Protein 3FHK (pdb70)

Nearest PDB structures (foldseek):
  3fhk-assembly1_A  TM=1.007E+00  e=3.132E-30  Bacillus subtilis
  7rzb-assembly1_A-2  TM=9.615E-01  e=7.978E-16  Staphylococcus aureus
  2yoi-assembly2_B  TM=7.570E-01  e=8.327E-04  synthetic construct
  3iv4-assembly1_A  TM=7.530E-01  e=2.263E-03  Staphylococcus aureus subsp. aureus N315
  2dj0-assembly1_A  TM=6.792E-01  e=7.892E-03  Homo sapiens

GO terms:
  GO:0033194 response to hydroperoxide (P, IEP)
  GO:0003756 protein disulfide isomerase activity (F, IMP)
  GO:0045454 cell redox homeostasis (P, IMP)
  GO:0006979 response to oxidative stress (P, IMP)

Structure (mmCIF, N/CA/C/O backbone):
data_3FHK
#
_entry.id   3FHK
#
_cell.length_a   68.161
_cell.length_b   68.161
_cell.length_c   302.024
_cell.angle_alpha   90.00
_cell.angle_beta   90.00
_cell.angle_gamma   90.00
#
_symmetry.space_group_name_H-M   'P 41 21 2'
#
loop_
_entity.id
_entity.type
_entity.pdbx_description
1 polymer 'UPF0403 protein yphP'
2 non-polymer 'SULFATE ION'
3 water water
#
loop_
_atom_site.group_PDB
_atom_site.id
_atom_site.type_symbol
_atom_site.label_atom_id
_atom_site.label_alt_id
_atom_site.label_comp_id
_atom_site.label_asym_id
_atom_site.label_entity_id
_atom_site.label_seq_id
_atom_site.pdbx_PDB_ins_code
_atom_site.Cartn_x
_atom_site.Cartn_y
_atom_site.Cartn_z
_atom_site.occupancy
_atom_site.B_iso_or_equiv
_atom_site.auth_seq_id
_atom_site.auth_comp_id
_atom_site.auth_asym_id
_atom_site.auth_atom_id
_atom_site.pdbx_PDB_model_num
ATOM 1 N N . SER A 1 1 ? 64.238 20.982 -11.445 1.00 103.63 -2 SER A N 1
ATOM 2 C CA . SER A 1 1 ? 64.433 22.189 -10.655 1.00 98.49 -2 SER A CA 1
ATOM 3 C C . SER A 1 1 ? 63.779 22.058 -9.283 1.00 81.28 -2 SER A C 1
ATOM 4 O O . SER A 1 1 ? 63.138 21.050 -8.975 1.00 60.96 -2 SER A O 1
ATOM 7 N N . ASN A 1 2 ? 63.950 23.085 -8.460 1.00 81.86 -1 ASN A N 1
ATOM 8 C CA . ASN A 1 2 ? 63.489 23.022 -7.083 1.00 75.64 -1 ASN A CA 1
ATOM 9 C C . ASN A 1 2 ? 61.977 23.142 -6.934 1.00 61.01 -1 ASN A C 1
ATOM 10 O O . ASN A 1 2 ? 61.398 22.568 -6.014 1.00 59.35 -1 ASN A O 1
ATOM 15 N N . ALA A 1 3 ? 61.339 23.867 -7.845 1.00 46.99 0 ALA A N 1
ATOM 16 C CA . ALA A 1 3 ? 59.879 23.982 -7.842 1.00 46.61 0 ALA A CA 1
ATOM 17 C C . ALA A 1 3 ? 59.205 22.610 -7.717 1.00 53.02 0 ALA A C 1
ATOM 18 O O . ALA A 1 3 ? 58.423 22.374 -6.789 1.00 56.20 0 ALA A O 1
ATOM 20 N N A MET A 1 4 ? 59.502 21.711 -8.650 0.50 50.57 1 MET A N 1
ATOM 21 N N B MET A 1 4 ? 59.519 21.704 -8.632 0.50 50.49 1 MET A N 1
ATOM 22 C CA A MET A 1 4 ? 58.951 20.361 -8.596 0.50 49.44 1 MET A CA 1
ATOM 23 C CA B MET A 1 4 ? 58.916 20.382 -8.587 0.50 49.43 1 MET A CA 1
ATOM 24 C C A MET A 1 4 ? 59.352 19.699 -7.289 0.50 49.32 1 MET A C 1
ATOM 25 C C B MET A 1 4 ? 59.374 19.634 -7.333 0.50 49.23 1 MET A C 1
ATOM 26 O O A MET A 1 4 ? 58.536 19.061 -6.628 0.50 51.76 1 MET A O 1
ATOM 27 O O B MET A 1 4 ? 58.608 18.870 -6.749 0.50 52.02 1 MET A O 1
ATOM 36 N N . SER A 1 5 ? 60.615 19.872 -6.912 1.00 53.64 2 SER A N 1
ATOM 37 C CA . SER A 1 5 ? 61.141 19.274 -5.678 1.00 57.44 2 SER A CA 1
ATOM 38 C C . SER A 1 5 ? 60.502 19.822 -4.407 1.00 51.25 2 SER A C 1
ATOM 39 O O . SER A 1 5 ? 60.254 19.072 -3.466 1.00 47.47 2 SER A O 1
ATOM 42 N N . MET A 1 6 ? 60.269 21.131 -4.367 1.00 54.69 3 MET A N 1
ATOM 43 C CA . MET A 1 6 ? 59.555 21.736 -3.250 1.00 56.56 3 MET A CA 1
ATOM 44 C C . MET A 1 6 ? 58.189 21.065 -3.126 1.00 49.96 3 MET A C 1
ATOM 45 O O . MET A 1 6 ? 57.812 20.603 -2.051 1.00 46.03 3 MET A O 1
ATOM 50 N N . ALA A 1 7 ? 57.458 21.014 -4.240 1.00 46.95 4 ALA A N 1
ATOM 51 C CA . ALA A 1 7 ? 56.120 20.421 -4.278 1.00 43.59 4 ALA A CA 1
ATOM 52 C C . ALA A 1 7 ? 56.116 18.966 -3.813 1.00 43.78 4 ALA A C 1
ATOM 53 O O . ALA A 1 7 ? 55.231 18.539 -3.067 1.00 37.67 4 ALA A O 1
ATOM 55 N N . TYR A 1 8 ? 57.109 18.205 -4.258 1.00 46.57 5 TYR A N 1
ATOM 56 C CA . TYR A 1 8 ? 57.197 16.807 -3.884 1.00 41.36 5 TYR A CA 1
ATOM 57 C C . TYR A 1 8 ? 57.352 16.665 -2.376 1.00 42.97 5 TYR A C 1
ATOM 58 O O . TYR A 1 8 ? 56.661 15.856 -1.743 1.00 43.12 5 TYR A O 1
ATOM 67 N N . GLU A 1 9 ? 58.239 17.463 -1.794 1.00 42.52 6 GLU A N 1
ATOM 68 C CA . GLU A 1 9 ? 58.484 17.384 -0.353 1.00 43.39 6 GLU A CA 1
ATOM 69 C C . GLU A 1 9 ? 57.264 17.820 0.449 1.00 40.70 6 GLU A C 1
ATOM 70 O O . GLU A 1 9 ? 56.916 17.211 1.460 1.00 41.56 6 GLU A O 1
ATOM 76 N N . GLU A 1 10 ? 56.600 18.868 -0.013 1.00 37.91 7 GLU A N 1
ATOM 77 C CA . GLU A 1 10 ? 55.401 19.343 0.660 1.00 40.05 7 GLU A CA 1
ATOM 78 C C . GLU A 1 10 ? 54.333 18.254 0.647 1.00 43.42 7 GLU A C 1
ATOM 79 O O . GLU A 1 10 ? 53.646 18.004 1.640 1.00 42.68 7 GLU A O 1
ATOM 85 N N . TYR A 1 11 ? 54.199 17.595 -0.491 1.00 40.80 8 TYR A N 1
ATOM 86 C CA . TYR A 1 11 ? 53.212 16.551 -0.613 1.00 35.49 8 TYR A CA 1
ATOM 87 C C . TYR A 1 11 ? 53.543 15.379 0.319 1.00 41.74 8 TYR A C 1
ATOM 88 O O . TYR A 1 11 ? 52.670 14.890 1.031 1.00 42.87 8 TYR A O 1
ATOM 97 N N . MET A 1 12 ? 54.800 14.940 0.321 1.00 45.03 9 MET A N 1
ATOM 98 C CA . MET A 1 12 ? 55.228 13.875 1.227 1.00 45.26 9 MET A CA 1
ATOM 99 C C . MET A 1 12 ? 55.113 14.310 2.691 1.00 40.62 9 MET A C 1
ATOM 100 O O . MET A 1 12 ? 54.757 13.523 3.567 1.00 47.66 9 MET A O 1
ATOM 105 N N . ARG A 1 13 ? 55.397 15.575 2.947 1.00 33.80 10 ARG A N 1
ATOM 106 C CA . ARG A 1 13 ? 55.185 16.138 4.274 1.00 42.29 10 ARG A CA 1
ATOM 107 C C . ARG A 1 13 ? 53.733 15.974 4.731 1.00 51.37 10 ARG A C 1
ATOM 108 O O . ARG A 1 13 ? 53.465 15.595 5.877 1.00 50.34 10 ARG A O 1
ATOM 116 N N . GLN A 1 14 ? 52.794 16.272 3.841 1.00 49.83 11 GLN A N 1
ATOM 117 C CA . GLN A 1 14 ? 51.387 16.208 4.208 1.00 45.06 11 GLN A CA 1
ATOM 118 C C . GLN A 1 14 ? 50.929 14.777 4.444 1.00 41.73 11 GLN A C 1
ATOM 119 O O . GLN A 1 14 ? 50.152 14.516 5.353 1.00 49.25 11 GLN A O 1
ATOM 125 N N . LEU A 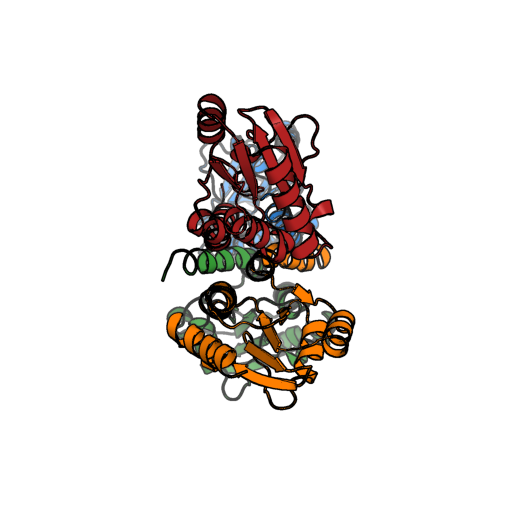1 15 ? 51.424 13.854 3.627 1.00 44.48 12 LEU A N 1
ATOM 126 C CA . LEU A 1 15 ? 51.029 12.454 3.721 1.00 40.97 12 LEU A CA 1
ATOM 127 C C . LEU A 1 15 ? 51.627 11.801 4.952 1.00 45.53 12 LEU A C 1
ATOM 128 O O . LEU A 1 15 ? 51.136 10.777 5.437 1.00 41.75 12 LEU A O 1
ATOM 133 N N . VAL A 1 16 ? 52.707 12.390 5.445 1.00 42.21 13 VAL A N 1
ATOM 134 C CA . VAL A 1 16 ? 53.411 11.828 6.580 1.00 39.74 13 VAL A CA 1
ATOM 135 C C . VAL A 1 16 ? 52.778 12.249 7.915 1.00 42.01 13 VAL A C 1
ATOM 136 O O . VAL A 1 16 ? 52.983 11.600 8.939 1.00 38.68 13 VAL A O 1
ATOM 140 N N . VAL A 1 17 ? 51.971 13.307 7.882 1.00 42.92 14 VAL A N 1
ATOM 141 C CA . VAL A 1 17 ? 51.339 13.848 9.087 1.00 37.82 14 VAL A CA 1
ATOM 142 C C . VAL A 1 17 ? 50.579 12.804 9.906 1.00 40.85 14 VAL A C 1
ATOM 143 O O . VAL A 1 17 ? 50.855 12.635 11.086 1.00 45.28 14 VAL A O 1
ATOM 147 N N . PRO A 1 18 ? 49.621 12.095 9.286 1.00 47.75 15 PRO A N 1
ATOM 148 C CA . PRO A 1 18 ? 48.920 11.076 10.073 1.00 48.29 15 PRO A CA 1
ATOM 149 C C . PRO A 1 18 ? 49.878 10.007 10.591 1.00 46.42 15 PRO A C 1
ATOM 150 O O . PRO A 1 18 ? 49.574 9.360 11.592 1.00 38.89 15 PRO A O 1
ATOM 154 N N . MET A 1 19 ? 51.015 9.824 9.921 1.00 44.67 16 MET A N 1
ATOM 155 C CA . MET A 1 19 ? 52.010 8.862 10.387 1.00 42.65 16 MET A CA 1
ATOM 156 C C . MET A 1 19 ? 52.692 9.367 11.655 1.00 43.78 16 MET A C 1
ATOM 157 O O . MET A 1 19 ? 53.148 8.570 12.474 1.00 42.86 16 MET A O 1
ATOM 162 N N . ARG A 1 20 ? 52.749 10.688 11.820 1.00 43.45 17 ARG A N 1
ATOM 163 C CA . ARG A 1 20 ? 53.251 11.288 13.059 1.00 44.51 17 ARG A CA 1
ATOM 164 C C . ARG A 1 20 ? 52.182 11.287 14.142 1.00 52.13 17 ARG A C 1
ATOM 165 O O . ARG A 1 20 ? 52.401 10.794 15.249 1.00 55.20 17 ARG A O 1
ATOM 173 N N . ARG A 1 21 ? 51.027 11.853 13.818 1.00 49.92 18 ARG A N 1
ATOM 174 C CA . ARG A 1 21 ? 49.943 11.969 14.782 1.00 48.15 18 ARG A CA 1
ATOM 175 C C . ARG A 1 21 ? 49.583 10.624 15.406 1.00 39.53 18 ARG A C 1
ATOM 176 O O . ARG A 1 21 ? 49.189 10.561 16.571 1.00 34.52 18 ARG A O 1
ATOM 184 N N . GLU A 1 22 ? 49.735 9.550 14.640 1.00 31.13 19 GLU A N 1
ATOM 185 C CA . GLU A 1 22 ? 49.494 8.222 15.186 1.00 31.03 19 GLU A CA 1
ATOM 186 C C . GLU A 1 22 ? 50.250 8.015 16.505 1.00 39.70 19 GLU A C 1
ATOM 187 O O . GLU A 1 22 ? 49.692 7.470 17.456 1.00 42.01 19 GLU A O 1
ATOM 193 N N . LEU A 1 23 ? 51.507 8.466 16.563 1.00 34.27 20 LEU A N 1
ATOM 194 C CA . LEU A 1 23 ? 52.293 8.401 17.795 1.00 30.56 20 LEU A CA 1
ATOM 195 C C . LEU A 1 23 ? 52.062 9.593 18.721 1.00 31.59 20 LEU A C 1
ATOM 196 O O . LEU A 1 23 ? 51.904 9.418 19.933 1.00 38.94 20 LEU A O 1
ATOM 201 N N . THR A 1 24 ? 52.046 10.801 18.156 1.00 32.30 21 THR A N 1
ATOM 202 C CA . THR A 1 24 ? 52.035 12.011 18.979 1.00 38.66 21 THR A CA 1
ATOM 203 C C . THR A 1 24 ? 50.693 12.192 19.663 1.00 52.02 21 THR A C 1
ATOM 204 O O . THR A 1 24 ? 50.625 12.666 20.800 1.00 55.07 21 THR A O 1
ATOM 208 N N . GLY A 1 25 ? 49.630 11.790 18.974 1.00 49.78 22 GLY A N 1
ATOM 209 C CA . GLY A 1 25 ? 48.308 11.810 19.560 1.00 50.86 22 GLY A CA 1
ATOM 210 C C . GLY A 1 25 ? 48.184 10.780 20.661 1.00 46.04 22 GLY A C 1
ATOM 211 O O . GLY A 1 25 ? 47.191 10.741 21.370 1.00 50.72 22 GLY A O 1
ATOM 212 N N . ALA A 1 26 ? 49.193 9.928 20.791 1.00 46.46 23 ALA A N 1
ATOM 213 C CA . ALA A 1 26 ? 49.205 8.938 21.858 1.00 45.03 23 ALA A CA 1
ATOM 214 C C . ALA A 1 26 ? 50.201 9.323 22.961 1.00 46.26 23 ALA A C 1
ATOM 215 O O . ALA A 1 26 ? 50.594 8.492 23.777 1.00 48.18 23 ALA A O 1
ATOM 217 N N . GLY A 1 27 ? 50.602 10.587 22.990 1.00 36.60 24 GLY A N 1
ATOM 218 C CA . GLY A 1 27 ? 51.484 11.057 24.038 1.00 36.97 24 GLY A CA 1
ATOM 219 C C . GLY A 1 27 ? 52.976 10.894 23.755 1.00 38.29 24 GLY A C 1
ATOM 220 O O . GLY A 1 27 ? 53.783 11.280 24.583 1.00 42.62 24 GLY A O 1
ATOM 221 N N . PHE A 1 28 ? 53.352 10.327 22.604 1.00 40.50 25 PHE A N 1
ATOM 222 C CA . PHE A 1 28 ? 54.772 10.305 22.211 1.00 48.18 25 PHE A CA 1
ATOM 223 C C . PHE A 1 28 ? 55.202 11.679 21.722 1.00 52.66 25 PHE A C 1
ATOM 224 O O . PHE A 1 28 ? 54.631 12.225 20.771 1.00 54.39 25 PHE A O 1
ATOM 232 N N . GLU A 1 29 ? 56.200 12.238 22.396 1.00 46.20 26 GLU A N 1
ATOM 233 C CA . GLU A 1 29 ? 56.754 13.526 22.014 1.00 50.03 26 GLU A CA 1
ATOM 234 C C . GLU A 1 29 ? 57.673 13.415 20.806 1.00 42.85 26 GLU A C 1
ATOM 235 O O . GLU A 1 29 ? 58.599 12.596 20.774 1.00 44.50 26 GLU A O 1
ATOM 241 N N . GLU A 1 30 ? 57.405 14.257 19.818 1.00 38.23 27 GLU A N 1
ATOM 242 C CA . GLU A 1 30 ? 58.234 14.352 18.627 1.00 44.50 27 GLU A CA 1
ATOM 243 C C . GLU A 1 30 ? 59.537 15.081 18.922 1.00 35.46 27 GLU A C 1
ATOM 244 O O . GLU A 1 30 ? 59.529 16.161 19.500 1.00 37.83 27 GLU A O 1
ATOM 250 N N . LEU A 1 31 ? 60.656 14.484 18.531 1.00 32.04 28 LEU A N 1
ATOM 251 C CA . LEU A 1 31 ? 61.912 15.223 18.495 1.00 33.42 28 LEU A CA 1
ATOM 252 C C . LEU A 1 31 ? 62.311 15.327 17.039 1.00 34.16 28 LEU A C 1
ATOM 253 O O . LEU A 1 31 ? 62.706 14.348 16.427 1.00 39.97 28 LEU A O 1
ATOM 258 N N . THR A 1 32 ? 62.176 16.522 16.480 1.00 42.57 29 THR A N 1
ATOM 259 C CA . THR A 1 32 ? 62.256 16.713 15.038 1.00 45.01 29 THR A CA 1
ATOM 260 C C . THR A 1 32 ? 63.572 17.384 14.642 1.00 43.99 29 THR A C 1
ATOM 261 O O . THR A 1 32 ? 63.819 17.685 13.474 1.00 44.67 29 THR A O 1
ATOM 265 N N . THR A 1 33 ? 64.421 17.581 15.639 1.00 44.77 30 THR A N 1
ATOM 266 C CA . THR A 1 33 ? 65.620 18.386 15.503 1.00 48.70 30 THR A CA 1
ATOM 267 C C . THR A 1 33 ? 66.752 17.793 16.339 1.00 51.89 30 THR A C 1
ATOM 268 O O . THR A 1 33 ? 66.528 17.281 17.438 1.00 48.85 30 THR A O 1
ATOM 272 N N . ALA A 1 34 ? 67.968 17.847 15.808 1.00 47.20 31 ALA A N 1
ATOM 273 C CA . ALA A 1 34 ? 69.118 17.317 16.521 1.00 42.42 31 ALA A CA 1
ATOM 274 C C . ALA A 1 34 ? 69.251 17.978 17.891 1.00 43.60 31 ALA A C 1
ATOM 275 O O . ALA A 1 34 ? 69.629 17.332 18.869 1.00 40.62 31 ALA A O 1
ATOM 277 N N . GLU A 1 35 ? 68.912 19.261 17.957 1.00 45.42 32 GLU A N 1
ATOM 278 C CA . GLU A 1 35 ? 68.957 20.009 19.209 1.00 46.23 32 GLU A CA 1
ATOM 279 C C . GLU A 1 35 ? 67.903 19.512 20.196 1.00 46.42 32 GLU A C 1
ATOM 280 O O . GLU A 1 35 ? 68.178 19.347 21.385 1.00 45.71 32 GLU A O 1
ATOM 283 N N . GLU A 1 36 ? 66.695 19.276 19.695 1.00 51.02 33 GLU A N 1
ATOM 284 C CA . GLU A 1 36 ? 65.620 18.720 20.509 1.00 50.88 33 GLU A CA 1
ATOM 285 C C . GLU A 1 36 ? 65.974 17.342 21.066 1.00 47.35 33 GLU A C 1
ATOM 286 O O . GLU A 1 36 ? 65.618 17.008 22.197 1.00 50.24 33 GLU A O 1
ATOM 292 N N . VAL A 1 37 ? 66.665 16.539 20.265 1.00 42.85 34 VAL A N 1
ATOM 293 C CA . VAL A 1 37 ? 67.092 15.222 20.716 1.00 40.79 34 VAL A CA 1
ATOM 294 C C . VAL A 1 37 ? 68.110 15.348 21.847 1.00 42.30 34 VAL A C 1
ATOM 295 O O . VAL A 1 37 ? 67.997 14.681 22.872 1.00 40.37 34 VAL A O 1
ATOM 299 N N . GLU A 1 38 ? 69.100 16.214 21.662 1.00 51.69 35 GLU A N 1
ATOM 300 C CA . GLU A 1 38 ? 70.091 16.467 22.705 1.00 54.67 35 GLU A CA 1
ATOM 301 C C . GLU A 1 38 ? 69.416 16.954 23.973 1.00 49.42 35 GLU A C 1
ATOM 302 O O . GLU A 1 38 ? 69.668 16.436 25.062 1.00 49.09 35 GLU A O 1
ATOM 308 N N . ASN A 1 39 ? 68.555 17.954 23.818 1.00 50.30 36 ASN A N 1
ATOM 309 C CA . ASN A 1 39 ? 67.810 18.509 24.940 1.00 56.03 36 ASN A CA 1
ATOM 310 C C . ASN A 1 39 ? 67.122 17.440 25.762 1.00 53.48 36 ASN A C 1
ATOM 311 O O . ASN A 1 39 ? 67.319 17.353 26.969 1.00 53.30 36 ASN A O 1
ATOM 316 N N . PHE A 1 40 ? 66.307 16.624 25.105 1.00 49.97 37 PHE A N 1
ATOM 317 C CA . PHE A 1 40 ? 65.609 15.579 25.823 1.00 41.70 37 PHE A CA 1
ATOM 318 C C . PHE A 1 40 ? 66.588 14.593 26.458 1.00 43.94 37 PHE A C 1
ATOM 319 O O . PHE A 1 40 ? 66.549 14.369 27.660 1.00 51.83 37 PHE A O 1
ATOM 327 N N . MET A 1 41 ? 67.457 14.003 25.644 1.00 39.75 38 MET A N 1
ATOM 328 C CA . MET A 1 41 ? 68.349 12.947 26.114 1.00 45.97 38 MET A CA 1
ATOM 329 C C . MET A 1 41 ? 69.282 13.391 27.246 1.00 47.30 38 MET A C 1
ATOM 330 O O . MET A 1 41 ? 69.541 12.621 28.161 1.00 50.38 38 MET A O 1
ATOM 335 N N . GLU A 1 42 ? 69.765 14.629 27.208 1.00 49.91 39 GLU A N 1
ATOM 336 C CA . GLU A 1 42 ? 70.640 15.104 28.288 1.00 56.86 39 GLU A CA 1
ATOM 337 C C . GLU A 1 42 ? 69.902 15.421 29.597 1.00 57.71 39 GLU A C 1
ATOM 338 O O . GLU A 1 42 ? 70.532 15.673 30.616 1.00 62.99 39 GLU A O 1
ATOM 344 N N . LYS A 1 43 ? 68.575 15.404 29.5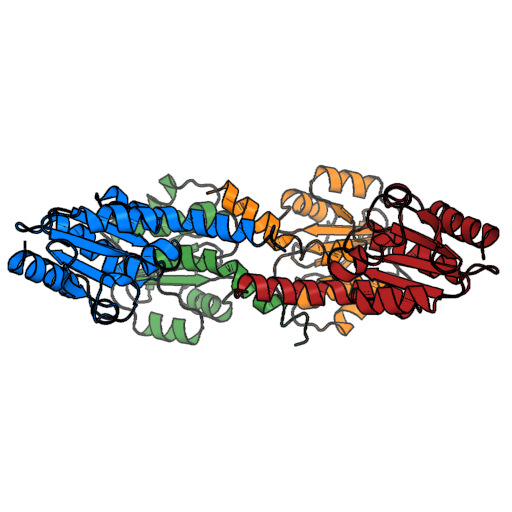71 1.00 60.20 40 LYS A N 1
ATOM 345 C CA . LYS A 1 43 ? 67.791 15.696 30.768 1.00 61.47 40 LYS A CA 1
ATOM 346 C C . LYS A 1 43 ? 66.929 14.510 31.194 1.00 60.12 40 LYS A C 1
ATOM 347 O O . LYS A 1 43 ? 66.422 14.468 32.315 1.00 60.25 40 LYS A O 1
ATOM 352 N N . ALA A 1 44 ? 66.751 13.554 30.290 1.00 59.47 41 ALA A N 1
ATOM 353 C CA . ALA A 1 44 ? 65.849 12.434 30.537 1.00 56.07 41 ALA A CA 1
ATOM 354 C C . ALA A 1 44 ? 66.138 11.729 31.861 1.00 51.70 41 ALA A C 1
ATOM 355 O O . ALA A 1 44 ? 67.288 11.447 32.197 1.00 49.17 41 ALA A O 1
ATOM 357 N N . GLU A 1 45 ? 65.075 11.452 32.604 1.00 51.26 42 GLU A N 1
ATOM 358 C CA . GLU A 1 45 ? 65.172 10.717 33.852 1.00 50.09 42 GLU A CA 1
ATOM 359 C C . GLU A 1 45 ? 64.186 9.560 33.862 1.00 46.24 42 GLU A C 1
ATOM 360 O O . GLU A 1 45 ? 63.095 9.649 33.283 1.00 42.94 42 GLU A O 1
ATOM 366 N N . GLY A 1 46 ? 64.579 8.477 34.525 1.00 34.91 43 GLY A N 1
ATOM 367 C CA . GLY A 1 46 ? 63.753 7.292 34.601 1.00 34.69 43 GLY A CA 1
ATOM 368 C C . GLY A 1 46 ? 63.747 6.571 33.270 1.00 43.88 43 GLY A C 1
ATOM 369 O O . GLY A 1 46 ? 64.722 6.640 32.519 1.00 42.09 43 GLY A O 1
ATOM 370 N N . THR A 1 47 ? 62.649 5.886 32.965 1.00 37.34 44 THR A N 1
ATOM 371 C CA . THR A 1 47 ? 62.603 5.093 31.745 1.00 36.62 44 THR A CA 1
ATOM 372 C C . THR A 1 47 ? 61.959 5.821 30.578 1.00 41.81 44 THR A C 1
ATOM 373 O O . THR A 1 47 ? 61.048 6.638 30.748 1.00 45.30 44 THR A O 1
ATOM 377 N N . THR A 1 48 ? 62.458 5.511 29.386 1.00 41.86 45 THR A N 1
ATOM 378 C CA . THR A 1 48 ? 61.948 6.089 28.163 1.00 33.25 45 THR A CA 1
ATOM 379 C C . THR A 1 48 ? 61.790 5.038 27.078 1.00 32.05 45 THR A C 1
ATOM 380 O O . THR A 1 48 ? 62.674 4.212 26.874 1.00 29.58 45 THR A O 1
ATOM 384 N N . LEU A 1 49 ? 60.641 5.065 26.408 1.00 29.13 46 LEU A N 1
ATOM 385 C CA . LEU A 1 49 ? 60.462 4.326 25.167 1.00 33.20 46 LEU A CA 1
ATOM 386 C C . LEU A 1 49 ? 60.688 5.278 24.007 1.00 31.27 46 LEU A C 1
ATOM 387 O O . LEU A 1 49 ? 59.990 6.279 23.862 1.00 32.96 46 LEU A O 1
ATOM 392 N N . VAL A 1 50 ? 61.690 4.969 23.203 1.00 32.71 47 VAL A N 1
ATOM 393 C CA . VAL A 1 50 ? 61.977 5.729 22.009 1.00 28.92 47 VAL A CA 1
ATOM 394 C C . VAL A 1 50 ? 61.482 4.891 20.846 1.00 32.52 47 VAL A C 1
ATOM 395 O O . VAL A 1 50 ? 61.779 3.691 20.745 1.00 31.01 47 VAL A O 1
ATOM 399 N N . VAL A 1 51 ? 60.699 5.508 19.977 1.00 31.92 48 VAL A N 1
ATOM 400 C CA . VAL A 1 51 ? 60.287 4.838 18.756 1.00 32.16 48 VAL A CA 1
ATOM 401 C C . VAL A 1 51 ? 60.929 5.533 17.574 1.00 32.04 48 VAL A C 1
ATOM 402 O O . VAL A 1 51 ? 60.772 6.740 17.377 1.00 30.74 48 VAL A O 1
ATOM 406 N N . VAL A 1 52 ? 61.690 4.770 16.810 1.00 28.28 49 VAL A N 1
ATOM 407 C CA . VAL A 1 52 ? 62.208 5.277 15.557 1.00 27.54 49 VAL A CA 1
ATOM 408 C C . VAL A 1 52 ? 61.198 4.970 14.472 1.00 30.94 49 VAL A C 1
ATOM 409 O O . VAL A 1 52 ? 61.067 3.824 14.020 1.00 33.67 49 VAL A O 1
ATOM 413 N N . ASN A 1 53 ? 60.475 6.011 14.079 1.00 30.93 50 ASN A N 1
ATOM 414 C CA . ASN A 1 53 ? 59.344 5.882 13.183 1.00 32.43 50 ASN A CA 1
ATOM 415 C C . ASN A 1 53 ? 59.821 5.780 11.738 1.00 33.49 50 ASN A C 1
ATOM 416 O O . ASN A 1 53 ? 61.000 6.001 11.459 1.00 31.28 50 ASN A O 1
ATOM 421 N N . SER A 1 54 ? 58.909 5.430 10.832 1.00 37.83 51 SER A N 1
ATOM 422 C CA . SER A 1 54 ? 59.249 5.195 9.429 1.00 37.96 51 SER A CA 1
ATOM 423 C C . SER A 1 54 ? 57.979 5.155 8.576 1.00 42.07 51 SER A C 1
ATOM 424 O O . SER A 1 54 ? 56.896 4.904 9.088 1.00 37.05 51 SER A O 1
ATOM 427 N N . VAL A 1 55 ? 58.120 5.385 7.273 1.00 39.95 52 VAL A N 1
ATOM 428 C CA . VAL A 1 55 ? 56.977 5.384 6.354 1.00 38.62 52 VAL A CA 1
ATOM 429 C C . VAL A 1 55 ? 56.535 3.981 5.910 1.00 36.48 52 VAL A C 1
ATOM 430 O O . VAL A 1 55 ? 55.421 3.786 5.422 1.00 43.34 52 VAL A O 1
ATOM 434 N N A CYS A 1 56 ? 57.416 3.000 6.061 0.50 35.79 53 CYS A N 1
ATOM 435 N N B CYS A 1 56 ? 57.415 3.000 6.133 0.50 35.58 53 CYS A N 1
ATOM 436 C CA A CYS A 1 56 ? 57.161 1.687 5.485 0.50 38.68 53 CYS A CA 1
ATOM 437 C CA B CYS A 1 56 ? 57.221 1.629 5.659 0.50 38.36 53 CYS A CA 1
ATOM 438 C C A CYS A 1 56 ? 55.979 0.968 6.142 0.50 37.12 53 CYS A C 1
ATOM 439 C C B CYS A 1 56 ? 55.941 0.968 6.174 0.50 36.71 53 CYS A C 1
ATOM 440 O O A CYS A 1 56 ? 55.552 1.303 7.242 0.50 36.51 53 CYS A O 1
ATOM 441 O O B CYS A 1 56 ? 55.397 1.351 7.206 0.50 35.95 53 CYS A O 1
ATOM 446 N N . GLY A 1 57 ? 55.463 -0.035 5.447 1.00 42.90 54 GLY A N 1
ATOM 447 C CA . GLY A 1 57 ? 54.295 -0.767 5.883 1.00 42.05 54 GLY A CA 1
ATOM 448 C C . GLY A 1 57 ? 54.421 -1.342 7.277 1.00 43.50 54 GLY A C 1
ATOM 449 O O . GLY A 1 57 ? 53.460 -1.350 8.038 1.00 51.81 54 GLY A O 1
ATOM 450 N N . CYS A 1 58 ? 55.599 -1.826 7.633 1.00 45.52 55 CYS A N 1
ATOM 451 C CA . CYS A 1 58 ? 55.706 -2.541 8.896 1.00 49.77 55 CYS A CA 1
ATOM 452 C C . CYS A 1 58 ? 55.817 -1.605 10.111 1.00 38.58 55 CYS A C 1
ATOM 453 O O . CYS A 1 58 ? 55.587 -2.026 11.244 1.00 39.40 55 CYS A O 1
ATOM 456 N N . ALA A 1 59 ? 56.148 -0.340 9.865 1.00 28.85 56 ALA A N 1
ATOM 457 C CA . ALA A 1 59 ? 55.982 0.703 10.872 1.00 32.14 56 ALA A CA 1
ATOM 458 C C . ALA A 1 59 ? 54.492 0.935 11.137 1.00 43.86 56 ALA A C 1
ATOM 459 O O . ALA A 1 59 ?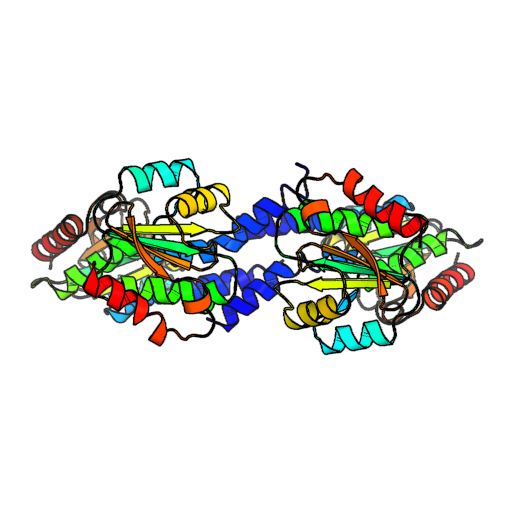 54.068 1.067 12.294 1.00 51.56 56 ALA A O 1
ATOM 461 N N . ALA A 1 60 ? 53.714 0.986 10.053 1.00 40.77 57 ALA A N 1
ATOM 462 C CA . ALA A 1 60 ? 52.258 1.188 10.104 1.00 39.62 57 ALA A CA 1
ATOM 463 C C . ALA A 1 60 ? 51.517 -0.005 10.688 1.00 37.53 57 ALA A C 1
ATOM 464 O O . ALA A 1 60 ? 50.617 0.153 11.511 1.00 42.41 57 ALA A O 1
ATOM 466 N N . GLY A 1 61 ? 51.891 -1.199 10.248 1.00 37.87 58 GLY A N 1
ATOM 467 C CA . GLY A 1 61 ? 51.175 -2.405 10.623 1.00 40.38 58 GLY A CA 1
ATOM 468 C C . GLY A 1 61 ? 51.622 -3.051 11.920 1.00 46.63 58 GLY A C 1
ATOM 469 O O . GLY A 1 61 ? 50.874 -3.823 12.527 1.00 47.70 58 GLY A O 1
ATOM 470 N N . LEU A 1 62 ? 52.834 -2.747 12.364 1.00 44.53 59 LEU A N 1
ATOM 471 C CA . LEU A 1 62 ? 53.361 -3.440 13.536 1.00 43.63 59 LEU A CA 1
ATOM 472 C C . LEU A 1 62 ? 53.932 -2.502 14.595 1.00 39.09 59 LEU A C 1
ATOM 473 O O . LEU A 1 62 ? 53.486 -2.511 15.744 1.00 40.04 59 LEU A O 1
ATOM 478 N N . ALA A 1 63 ? 54.909 -1.693 14.201 1.00 27.14 60 ALA A N 1
ATOM 479 C CA . ALA A 1 63 ? 55.676 -0.916 15.169 1.00 29.15 60 ALA A CA 1
ATOM 480 C C . ALA A 1 63 ? 54.840 0.125 15.907 1.00 29.93 60 ALA A C 1
ATOM 481 O O . ALA A 1 63 ? 54.789 0.112 17.136 1.00 36.43 60 ALA A O 1
ATOM 483 N N . ARG A 1 64 ? 54.205 1.036 15.167 1.00 28.18 61 ARG A N 1
ATOM 484 C CA . ARG A 1 64 ? 53.401 2.086 15.799 1.00 33.18 61 ARG A CA 1
ATOM 485 C C . ARG A 1 64 ? 52.265 1.513 16.658 1.00 31.19 61 ARG A C 1
ATOM 486 O O . ARG A 1 64 ? 52.113 1.887 17.821 1.00 36.00 61 ARG A O 1
ATOM 494 N N . PRO A 1 65 ? 51.483 0.580 16.094 1.00 27.27 62 PRO A N 1
ATOM 495 C CA . PRO A 1 65 ? 50.365 0.034 16.875 1.00 38.17 62 PRO A CA 1
ATOM 496 C C . PRO A 1 65 ? 50.867 -0.682 18.133 1.00 39.79 62 PRO A C 1
ATOM 497 O O . PRO A 1 65 ? 50.268 -0.546 19.206 1.00 36.32 62 PRO A O 1
ATOM 501 N N . ALA A 1 66 ? 51.959 -1.432 18.002 1.00 34.31 63 ALA A N 1
ATOM 502 C CA . ALA A 1 66 ? 52.493 -2.198 19.134 1.00 36.21 63 ALA A CA 1
ATOM 503 C C . ALA A 1 66 ? 52.992 -1.281 20.236 1.00 34.29 63 ALA A C 1
ATOM 504 O O . ALA A 1 66 ? 52.748 -1.525 21.412 1.00 41.03 63 ALA A O 1
ATOM 506 N N . ALA A 1 67 ? 53.683 -0.220 19.839 1.00 33.63 64 ALA A N 1
ATOM 507 C CA . ALA A 1 67 ? 54.269 0.718 20.782 1.00 32.83 64 ALA A CA 1
ATOM 508 C C . ALA A 1 67 ? 53.193 1.436 21.588 1.00 30.08 64 ALA A C 1
ATOM 509 O O . ALA A 1 67 ? 53.304 1.567 22.806 1.00 38.09 64 ALA A O 1
ATOM 511 N N . THR A 1 68 ? 52.165 1.924 20.905 1.00 32.15 65 THR A N 1
ATOM 512 C CA . THR A 1 68 ? 51.137 2.716 21.575 1.00 43.80 65 THR A CA 1
ATOM 513 C C . THR A 1 68 ? 50.231 1.849 22.452 1.00 43.27 65 THR A C 1
ATOM 514 O O . THR A 1 68 ? 49.776 2.288 23.506 1.00 42.52 65 THR A O 1
ATOM 518 N N . GLN A 1 69 ? 49.992 0.615 22.016 1.00 36.82 66 GLN A N 1
ATOM 519 C CA . GLN A 1 69 ? 49.155 -0.309 22.768 1.00 39.79 66 GLN A CA 1
ATOM 520 C C . GLN A 1 69 ? 49.881 -0.879 23.983 1.00 39.44 66 GLN A C 1
ATOM 521 O O . GLN A 1 69 ? 49.290 -1.005 25.059 1.00 39.35 66 GLN A O 1
ATOM 527 N N . ALA A 1 70 ? 51.158 -1.218 23.821 1.00 28.57 67 ALA A N 1
ATOM 528 C CA . ALA A 1 70 ? 51.928 -1.750 24.939 1.00 34.22 67 ALA A CA 1
ATOM 529 C C . ALA A 1 70 ? 51.958 -0.728 26.066 1.00 40.73 67 ALA A C 1
ATOM 530 O O . ALA A 1 70 ? 51.799 -1.062 27.244 1.00 38.59 67 ALA A O 1
ATOM 532 N N . VAL A 1 71 ? 52.126 0.532 25.684 1.00 38.62 68 VAL A N 1
ATOM 533 C CA . VAL A 1 71 ? 52.233 1.626 26.639 1.00 35.79 68 VAL A CA 1
ATOM 534 C C . VAL A 1 71 ? 50.929 1.940 27.370 1.00 44.03 68 VAL A C 1
ATOM 535 O O . VAL A 1 71 ? 50.938 2.388 28.526 1.00 45.25 68 VAL A O 1
ATOM 539 N N . LEU A 1 72 ? 49.807 1.706 26.698 1.00 45.77 69 LEU A N 1
ATOM 540 C CA . LEU A 1 72 ? 48.510 2.029 27.265 1.00 44.98 69 LEU A CA 1
ATOM 541 C C . LEU A 1 72 ? 47.933 0.862 28.056 1.00 43.10 69 LEU A C 1
ATOM 542 O O . LEU A 1 72 ? 47.126 1.057 28.975 1.00 39.42 69 LEU A O 1
ATOM 547 N N . GLN A 1 73 ? 48.366 -0.347 27.705 1.00 38.10 70 GLN A N 1
ATOM 548 C CA . GLN A 1 73 ? 47.766 -1.563 28.242 1.00 49.59 70 GLN A CA 1
ATOM 549 C C . GLN A 1 73 ? 48.519 -2.186 29.419 1.00 51.23 70 GLN A C 1
ATOM 550 O O . GLN A 1 73 ? 47.918 -2.853 30.260 1.00 49.68 70 GLN A O 1
ATOM 556 N N . ASN A 1 74 ? 49.829 -1.972 29.475 1.00 50.45 71 ASN A N 1
ATOM 557 C CA . ASN A 1 74 ? 50.654 -2.611 30.492 1.00 50.45 71 ASN A CA 1
ATOM 558 C C . ASN A 1 74 ? 50.578 -1.896 31.832 1.00 46.45 71 ASN A C 1
ATOM 559 O O . ASN A 1 74 ? 50.535 -0.670 31.889 1.00 51.42 71 ASN A O 1
ATOM 564 N N . ASP A 1 75 ? 50.559 -2.663 32.914 1.00 51.54 72 ASP A N 1
ATOM 565 C CA . ASP A 1 75 ? 50.615 -2.074 34.249 1.00 53.97 72 ASP A CA 1
ATOM 566 C C . ASP A 1 75 ? 51.912 -1.279 34.425 1.00 53.58 72 ASP A C 1
ATOM 567 O O . ASP A 1 75 ? 51.878 -0.078 34.715 1.00 53.16 72 ASP A O 1
ATOM 572 N N . LYS A 1 76 ? 53.051 -1.950 34.252 1.00 48.09 73 LYS A N 1
ATOM 573 C CA . LYS A 1 76 ? 54.354 -1.276 34.296 1.00 48.05 73 LYS A CA 1
ATOM 574 C C . LYS A 1 76 ? 54.662 -0.614 32.967 1.00 39.91 73 LYS A C 1
ATOM 575 O O . LYS A 1 76 ? 54.641 -1.268 31.925 1.00 37.91 73 LYS A O 1
ATOM 580 N N . THR A 1 77 ? 54.968 0.679 33.008 1.00 40.07 74 THR A N 1
ATOM 581 C CA . THR A 1 77 ? 55.119 1.468 31.788 1.00 45.23 74 THR A CA 1
ATOM 582 C C . THR A 1 77 ? 56.237 2.514 31.905 1.00 46.06 74 THR A C 1
ATOM 583 O O . THR A 1 77 ? 56.584 2.939 33.008 1.00 50.26 74 THR A O 1
ATOM 587 N N . PRO A 1 78 ? 56.813 2.929 30.761 1.00 39.67 75 PRO A N 1
ATOM 588 C CA . PRO A 1 78 ? 57.896 3.918 30.811 1.00 39.83 75 PRO A CA 1
ATOM 589 C C . PRO A 1 78 ? 57.409 5.269 31.304 1.00 39.94 75 PRO A C 1
ATOM 590 O O . PRO A 1 78 ? 56.251 5.614 31.103 1.00 45.53 75 PRO A O 1
ATOM 594 N N . ASP A 1 79 ? 58.291 6.017 31.953 1.00 37.09 76 ASP A N 1
ATOM 595 C CA . ASP A 1 79 ? 57.982 7.369 32.385 1.00 39.70 76 ASP A CA 1
ATOM 596 C C . ASP A 1 79 ? 57.864 8.331 31.198 1.00 42.43 76 ASP A C 1
ATOM 597 O O . ASP A 1 79 ? 57.081 9.272 31.238 1.00 43.69 76 ASP A O 1
ATOM 602 N N . ASN A 1 80 ? 58.662 8.111 30.154 1.00 45.33 77 ASN A N 1
ATOM 603 C CA . ASN A 1 80 ? 58.631 8.975 28.972 1.00 38.71 77 ASN A CA 1
ATOM 604 C C . ASN A 1 80 ? 58.460 8.183 27.682 1.00 44.34 77 ASN A C 1
ATOM 605 O O . ASN A 1 80 ? 58.841 7.009 27.596 1.00 44.63 77 ASN A O 1
ATOM 610 N N . THR A 1 81 ? 57.898 8.848 26.680 1.00 35.05 78 THR A N 1
ATOM 611 C CA . THR A 1 81 ? 57.718 8.277 25.354 1.00 31.53 78 THR A CA 1
ATOM 612 C C . THR A 1 81 ? 58.039 9.350 24.332 1.00 34.35 78 THR A C 1
ATOM 613 O O . THR A 1 81 ? 57.539 10.475 24.406 1.00 30.65 78 THR A O 1
ATOM 617 N N . VAL A 1 82 ? 58.889 9.016 23.377 1.00 31.19 79 VAL A N 1
ATOM 618 C CA . VAL A 1 82 ? 59.303 10.006 22.397 1.00 34.67 79 VAL A CA 1
ATOM 619 C C . VAL A 1 82 ? 59.594 9.304 21.087 1.00 37.99 79 VAL A C 1
ATOM 620 O O . VAL A 1 82 ? 59.751 8.083 21.029 1.00 35.73 79 VAL A O 1
ATOM 624 N N . THR A 1 83 ? 59.641 10.072 20.020 1.00 33.60 80 THR A N 1
ATOM 625 C CA . THR A 1 83 ? 59.870 9.463 18.736 1.00 36.37 80 THR A CA 1
ATOM 626 C C . THR A 1 83 ? 60.682 10.370 17.842 1.00 36.91 80 THR A C 1
ATOM 627 O O . THR A 1 83 ? 60.641 11.597 17.963 1.00 29.26 80 THR A O 1
ATOM 631 N N . VAL A 1 84 ? 61.450 9.735 16.972 1.00 33.43 81 VAL A N 1
ATOM 632 C CA . VAL A 1 84 ? 62.120 10.416 15.891 1.00 36.38 81 VAL A CA 1
ATOM 633 C C . VAL A 1 84 ? 61.671 9.708 14.630 1.00 34.36 81 VAL A C 1
ATOM 634 O O . VAL A 1 84 ? 61.436 8.498 14.645 1.00 35.31 81 VAL A O 1
ATOM 638 N N . PHE A 1 85 ? 61.541 10.463 13.545 1.00 30.63 82 PHE A N 1
ATOM 639 C CA . PHE A 1 85 ? 61.008 9.932 12.305 1.00 30.93 82 PHE A CA 1
ATOM 640 C C . PHE A 1 85 ? 62.103 9.726 11.274 1.00 33.28 82 PHE A C 1
ATOM 641 O O . PHE A 1 85 ? 62.508 10.663 10.589 1.00 40.46 82 PHE A O 1
ATOM 649 N N . ALA A 1 86 ? 62.572 8.493 11.146 1.00 34.87 83 ALA A N 1
ATOM 650 C CA . ALA A 1 86 ? 63.660 8.210 10.211 1.00 36.76 83 ALA A CA 1
ATOM 651 C C . ALA A 1 86 ? 63.267 8.560 8.776 1.00 36.83 83 ALA A C 1
ATOM 652 O O . ALA A 1 86 ? 62.137 8.324 8.353 1.00 36.95 83 ALA A O 1
ATOM 654 N N . GLY A 1 87 ? 64.199 9.126 8.022 1.00 36.89 84 GLY A N 1
ATOM 655 C CA . GLY A 1 87 ? 63.943 9.403 6.620 1.00 34.53 84 GLY A CA 1
ATOM 656 C C . GLY A 1 87 ? 63.225 10.717 6.398 1.00 46.26 84 GLY A C 1
ATOM 657 O O . GLY A 1 87 ? 63.313 11.298 5.317 1.00 54.80 84 GLY A O 1
ATOM 658 N N . GLN A 1 88 ? 62.514 11.186 7.423 1.00 49.74 85 GLN A N 1
ATOM 659 C CA . GLN A 1 88 ? 61.820 12.471 7.354 1.00 44.53 85 GLN A CA 1
ATOM 660 C C . GLN A 1 88 ? 62.541 13.546 8.162 1.00 35.13 85 GLN A C 1
ATOM 661 O O . GLN A 1 88 ? 62.813 14.634 7.660 1.00 48.22 85 GLN A O 1
ATOM 667 N N . ASP A 1 89 ? 62.840 13.241 9.419 1.00 31.06 86 ASP A N 1
ATOM 668 C CA . ASP A 1 89 ? 63.665 14.117 10.246 1.00 41.94 86 ASP A CA 1
ATOM 669 C C . ASP A 1 89 ? 65.036 13.474 10.396 1.00 48.14 86 ASP A C 1
ATOM 670 O O . ASP A 1 89 ? 65.310 12.823 11.396 1.00 50.67 86 ASP A O 1
ATOM 675 N N . LYS A 1 90 ? 65.895 13.655 9.396 1.00 53.11 87 LYS A N 1
ATOM 676 C CA . LYS A 1 90 ? 67.160 12.925 9.333 1.00 45.10 87 LYS A CA 1
ATOM 677 C C . LYS A 1 90 ? 68.147 13.282 10.447 1.00 45.43 87 LYS A C 1
ATOM 678 O O . LYS A 1 90 ? 68.801 12.406 11.010 1.00 42.91 87 LYS A O 1
ATOM 684 N N . GLU A 1 91 ? 68.270 14.566 10.758 1.00 43.12 88 GLU A N 1
ATOM 685 C CA . GLU A 1 91 ? 69.261 14.990 11.737 1.00 46.79 88 GLU A CA 1
ATOM 686 C C . GLU A 1 91 ? 68.825 14.563 13.123 1.00 45.60 88 GLU A C 1
ATOM 687 O O . GLU A 1 91 ? 69.646 14.162 13.955 1.00 44.21 88 GLU A O 1
ATOM 693 N N . ALA A 1 92 ? 67.524 14.647 13.367 1.00 40.68 89 ALA A N 1
ATOM 694 C CA . ALA A 1 92 ? 66.973 14.174 14.621 1.00 39.86 89 ALA A CA 1
ATOM 695 C C . ALA A 1 92 ? 67.299 12.693 14.825 1.00 38.30 89 ALA A C 1
ATOM 696 O O . ALA A 1 92 ? 67.872 12.327 15.846 1.00 43.27 89 ALA A O 1
ATOM 698 N N . THR A 1 93 ? 66.964 11.837 13.857 1.00 34.64 90 THR A N 1
ATOM 699 C CA . THR A 1 93 ? 67.204 10.405 14.075 1.00 43.71 90 THR A CA 1
ATOM 700 C C . THR A 1 93 ? 68.694 10.025 14.113 1.00 35.83 90 THR A C 1
ATOM 701 O O . THR A 1 93 ? 69.077 9.150 14.893 1.00 38.13 90 THR A O 1
ATOM 705 N N . ALA A 1 94 ? 69.521 10.685 13.298 1.00 29.07 91 ALA A N 1
ATOM 706 C CA . ALA A 1 94 ? 70.977 10.476 13.338 1.00 35.83 91 ALA A CA 1
ATOM 707 C C . ALA A 1 94 ? 71.553 10.806 14.717 1.00 33.99 91 ALA A C 1
ATOM 708 O O . ALA A 1 94 ? 72.422 10.106 15.224 1.00 42.87 91 ALA A O 1
ATOM 710 N N . LYS A 1 95 ? 71.046 11.879 15.312 1.00 32.96 92 LYS A N 1
ATOM 711 C CA . LYS A 1 95 ? 71.401 12.276 16.670 1.00 32.04 92 LYS A CA 1
ATOM 712 C C . LYS A 1 95 ? 70.903 11.283 17.741 1.00 33.35 92 LYS A C 1
ATOM 713 O O . LYS A 1 95 ? 71.638 10.937 18.657 1.00 35.71 92 LYS A O 1
ATOM 719 N N A MET A 1 96 ? 69.659 10.836 17.628 0.50 33.88 93 MET A N 1
ATOM 720 N N B MET A 1 96 ? 69.657 10.838 17.630 0.50 33.87 93 MET A N 1
ATOM 721 C CA A MET A 1 96 ? 69.158 9.843 18.570 0.50 35.97 93 MET A CA 1
ATOM 722 C CA B MET A 1 96 ? 69.145 9.840 18.566 0.50 35.95 93 MET A CA 1
ATOM 723 C C A MET A 1 96 ? 69.998 8.569 18.494 0.50 42.02 93 MET A C 1
ATOM 724 C C B MET A 1 96 ? 69.980 8.561 18.492 0.50 41.99 93 MET A C 1
ATOM 725 O O A MET A 1 96 ? 70.375 7.995 19.518 0.50 45.34 93 MET A O 1
ATOM 726 O O B MET A 1 96 ? 70.337 7.976 19.517 0.50 45.38 93 MET A O 1
ATOM 735 N N . ARG A 1 97 ? 70.307 8.141 17.275 1.00 40.32 94 ARG A N 1
ATOM 736 C CA . ARG A 1 97 ? 71.044 6.898 17.077 1.00 36.59 94 ARG A CA 1
ATOM 737 C C . ARG A 1 97 ? 72.444 6.937 17.695 1.00 40.13 94 ARG A C 1
ATOM 738 O O . ARG A 1 97 ? 72.969 5.904 18.102 1.00 44.31 94 ARG A O 1
ATOM 746 N N . GLU A 1 98 ? 73.029 8.127 17.798 1.00 41.35 95 GLU A N 1
ATOM 747 C CA . GLU A 1 98 ? 74.330 8.279 18.439 1.00 43.29 95 GLU A CA 1
ATOM 748 C C . GLU A 1 98 ? 74.327 7.759 19.876 1.00 42.97 95 GLU A C 1
ATOM 749 O O . GLU A 1 98 ? 75.372 7.369 20.400 1.00 45.51 95 GLU A O 1
ATOM 755 N N . TYR A 1 99 ? 73.155 7.764 20.506 1.00 37.18 96 TYR A N 1
ATOM 756 C CA . TYR A 1 99 ? 73.010 7.331 21.894 1.00 37.92 96 TYR A CA 1
ATOM 757 C C . TYR A 1 99 ? 72.842 5.816 22.012 1.00 47.18 96 TYR A C 1
ATOM 758 O O . TYR A 1 99 ? 73.015 5.255 23.095 1.00 49.16 96 TYR A O 1
ATOM 767 N N . PHE A 1 100 ? 72.485 5.164 20.905 1.00 41.50 97 PHE A N 1
ATOM 768 C CA . PHE A 1 100 ? 72.211 3.726 20.910 1.00 39.86 97 PHE A CA 1
ATOM 769 C C . PHE A 1 100 ? 73.511 2.940 20.714 1.00 36.86 97 PHE A C 1
ATOM 770 O O . PHE A 1 100 ? 73.657 2.206 19.738 1.00 43.36 97 PHE A O 1
ATOM 778 N N . THR A 1 101 ? 74.451 3.105 21.639 1.00 35.20 98 THR A N 1
ATOM 779 C CA . THR A 1 101 ? 75.786 2.513 21.512 1.00 35.96 98 THR A CA 1
ATOM 780 C C . THR A 1 101 ? 75.697 1.013 21.273 1.00 38.34 98 THR A C 1
ATOM 781 O O . THR A 1 101 ? 75.004 0.290 21.991 1.00 40.98 98 THR A O 1
ATOM 785 N N . GLY A 1 102 ? 76.390 0.552 20.244 1.00 39.76 99 GLY A N 1
ATOM 786 C CA . GLY A 1 102 ? 76.383 -0.855 19.913 1.00 39.12 99 GLY A CA 1
ATOM 787 C C . GLY A 1 102 ? 75.417 -1.197 18.801 1.00 42.51 99 GLY A C 1
ATOM 788 O O . GLY A 1 102 ? 75.652 -2.146 18.045 1.00 43.11 99 GLY A O 1
ATOM 789 N N . ALA A 1 103 ? 74.332 -0.430 18.697 1.00 31.87 100 ALA A N 1
ATOM 790 C CA . ALA A 1 103 ? 73.286 -0.731 17.728 1.00 31.46 100 ALA A CA 1
ATOM 791 C C . ALA A 1 103 ? 73.594 -0.237 16.325 1.00 38.66 100 ALA A C 1
ATOM 792 O O . ALA A 1 103 ? 74.133 0.848 16.139 1.00 44.61 100 ALA A O 1
ATOM 794 N N . ALA A 1 104 ? 73.228 -1.035 15.329 1.00 40.35 101 ALA A N 1
ATOM 795 C CA . ALA A 1 104 ? 73.237 -0.551 13.957 1.00 38.17 101 ALA A CA 1
ATOM 796 C C . ALA A 1 104 ? 71.952 0.244 13.723 1.00 31.56 101 ALA A C 1
ATOM 797 O O . ALA A 1 104 ? 70.980 0.097 14.466 1.00 26.00 101 ALA A O 1
ATOM 799 N N . PRO A 1 105 ? 71.951 1.121 12.714 1.00 33.94 102 PRO A N 1
ATOM 800 C CA . PRO A 1 105 ? 70.714 1.839 12.379 1.00 30.08 102 PRO A CA 1
ATOM 801 C C . PRO A 1 105 ? 69.703 0.927 11.694 1.00 37.85 102 PRO A C 1
ATOM 802 O O . PRO A 1 105 ? 70.093 0.116 10.855 1.00 39.44 102 PRO A O 1
ATOM 806 N N . SER A 1 106 ? 68.429 1.051 12.062 1.00 37.78 103 SER A N 1
ATOM 807 C CA . SER A 1 106 ? 67.346 0.404 11.335 1.00 36.32 103 SER A CA 1
ATOM 808 C C . SER A 1 106 ? 66.038 1.123 11.632 1.00 37.33 103 SER A C 1
ATOM 809 O O . SER A 1 106 ? 65.945 1.898 12.584 1.00 39.12 103 SER A O 1
ATOM 812 N N . SER A 1 107 ? 65.022 0.832 10.831 1.00 35.17 104 SER A N 1
ATOM 813 C CA . SER A 1 107 ? 63.801 1.624 10.816 1.00 41.68 104 SER A CA 1
ATOM 814 C C . SER A 1 107 ? 62.650 0.760 10.291 1.00 37.41 104 SER A C 1
ATOM 815 O O . SER A 1 107 ? 62.769 0.159 9.221 1.00 34.54 104 SER A O 1
ATOM 818 N N . PRO A 1 108 ? 61.542 0.663 11.045 1.00 33.80 105 PRO A N 1
ATOM 819 C CA . PRO A 1 108 ? 61.334 1.236 12.374 1.00 33.58 105 PRO A CA 1
ATOM 820 C C . PRO A 1 108 ? 62.153 0.461 13.384 1.00 33.03 105 PRO A C 1
ATOM 821 O O . PRO A 1 108 ? 62.570 -0.654 13.105 1.00 32.56 105 PRO A O 1
ATOM 825 N N . SER A 1 109 ? 62.388 1.048 14.545 1.00 30.45 106 SER A N 1
ATOM 826 C CA . SER A 1 109 ? 63.025 0.312 15.624 1.00 30.32 106 SER A CA 1
ATOM 827 C C . SER A 1 109 ? 62.628 0.980 16.932 1.00 30.99 106 SER A C 1
ATOM 828 O O . SER A 1 109 ? 62.031 2.055 16.923 1.00 29.32 106 SER A O 1
ATOM 831 N N . MET A 1 110 ? 62.934 0.346 18.054 1.00 32.58 107 MET A N 1
ATOM 832 C CA . MET A 1 110 ? 62.534 0.896 19.345 1.00 31.75 107 MET A CA 1
ATOM 833 C C . MET A 1 110 ? 63.636 0.702 20.390 1.00 36.14 107 MET A C 1
ATOM 834 O O . MET A 1 110 ? 64.318 -0.318 20.402 1.00 31.11 107 MET A O 1
ATOM 839 N N . ALA A 1 111 ? 63.822 1.694 21.254 1.00 29.37 108 ALA A N 1
ATOM 840 C CA . ALA A 1 111 ? 64.701 1.528 22.394 1.00 24.62 108 ALA A CA 1
ATOM 841 C C . ALA A 1 111 ? 64.017 1.899 23.699 1.00 33.31 108 ALA A C 1
ATOM 842 O O . ALA A 1 111 ? 63.323 2.917 23.786 1.00 34.60 108 ALA A O 1
ATOM 844 N N . LEU A 1 112 ? 64.213 1.040 24.698 1.00 29.75 109 LEU A N 1
ATOM 845 C CA . LEU A 1 112 ? 63.885 1.329 26.083 1.00 27.05 109 LEU A CA 1
ATOM 846 C C . LEU A 1 112 ? 65.152 1.874 26.748 1.00 34.47 109 LEU A C 1
ATOM 847 O O . LEU A 1 112 ? 66.194 1.201 26.768 1.00 28.94 109 LEU A O 1
ATOM 852 N N . LEU A 1 113 ? 65.064 3.093 27.274 1.00 40.32 110 LEU A N 1
ATOM 853 C CA . LEU A 1 113 ? 66.185 3.734 27.967 1.00 38.21 110 LEU A CA 1
ATOM 854 C C . LEU A 1 113 ? 65.995 3.746 29.472 1.00 41.05 110 LEU A C 1
ATOM 855 O O . LEU A 1 113 ? 64.873 3.787 29.967 1.00 41.35 110 LEU A O 1
ATOM 860 N N . LYS A 1 114 ? 67.108 3.717 30.194 1.00 38.48 111 LYS A N 1
ATOM 861 C CA . LYS A 1 114 ? 67.149 4.131 31.589 1.00 37.45 111 LYS A CA 1
ATOM 862 C C . LYS A 1 114 ? 68.119 5.301 31.560 1.00 38.66 111 LYS A C 1
ATOM 863 O O . LYS A 1 114 ? 69.256 5.144 31.112 1.00 36.72 111 LYS A O 1
ATOM 869 N N . GLY A 1 115 ? 67.671 6.478 31.990 1.00 38.11 112 GLY A N 1
ATOM 870 C CA . GLY A 1 115 ? 68.398 7.699 31.691 1.00 37.73 112 GLY A CA 1
ATOM 871 C C . GLY A 1 115 ? 68.541 7.807 30.180 1.00 44.44 112 GLY A C 1
ATOM 872 O O . GLY A 1 115 ? 67.551 7.727 29.448 1.00 41.00 112 GLY A O 1
ATOM 873 N N . LYS A 1 116 ? 69.767 7.963 29.697 1.00 44.33 113 LYS A N 1
ATOM 874 C CA . LYS A 1 116 ? 70.001 7.949 28.254 1.00 47.76 113 LYS A CA 1
ATOM 875 C C . LYS A 1 116 ? 70.704 6.665 27.780 1.00 50.41 113 LYS A C 1
ATOM 876 O O . LYS A 1 116 ? 71.202 6.591 26.658 1.00 51.59 113 LYS A O 1
ATOM 882 N N . GLU A 1 117 ? 70.725 5.652 28.639 1.00 41.11 114 GLU A N 1
ATOM 883 C CA . GLU A 1 117 ? 71.331 4.370 28.301 1.00 40.06 114 GLU A CA 1
ATOM 884 C C . GLU A 1 117 ? 70.281 3.362 27.831 1.00 36.41 114 GLU A C 1
ATOM 885 O O . GLU A 1 117 ? 69.246 3.200 28.471 1.00 39.15 114 GLU A O 1
ATOM 891 N N . VAL A 1 118 ? 70.553 2.679 26.724 1.00 36.08 115 VAL A N 1
ATOM 892 C CA . VAL A 1 118 ? 69.661 1.625 26.242 1.00 31.74 115 VAL A CA 1
ATOM 893 C C . VAL A 1 118 ? 69.691 0.419 27.173 1.00 32.21 115 VAL A C 1
ATOM 894 O O . VAL A 1 118 ? 70.762 -0.088 27.497 1.00 32.37 115 VAL A O 1
ATOM 898 N N . VAL A 1 119 ? 68.522 -0.022 27.633 1.00 25.87 116 VAL A N 1
ATOM 899 C CA . VAL A 1 119 ? 68.450 -1.251 28.419 1.00 25.25 116 VAL A CA 1
ATOM 900 C C . VAL A 1 119 ? 67.685 -2.339 27.664 1.00 31.65 116 VAL A C 1
ATOM 901 O O . VAL A 1 119 ? 67.687 -3.508 28.053 1.00 39.83 116 VAL A O 1
ATOM 905 N N . HIS A 1 120 ? 67.017 -1.954 26.588 1.00 31.21 117 HIS A N 1
ATOM 906 C CA . HIS A 1 120 ? 66.396 -2.942 25.716 1.00 33.40 117 HIS A CA 1
ATOM 907 C C . HIS A 1 120 ? 66.193 -2.368 24.325 1.00 30.01 117 HIS A C 1
ATOM 908 O O . HIS A 1 120 ? 65.742 -1.244 24.174 1.00 35.19 117 HIS A O 1
ATOM 915 N N . PHE A 1 121 ? 66.535 -3.144 23.310 1.00 30.52 118 PHE A N 1
ATOM 916 C CA . PHE A 1 121 ? 66.524 -2.645 21.950 1.00 26.98 118 PHE A CA 1
ATOM 917 C C . PHE A 1 121 ? 65.687 -3.584 21.088 1.00 30.30 118 PHE A C 1
ATOM 918 O O . PHE A 1 121 ? 65.732 -4.795 21.262 1.00 33.12 118 PHE A O 1
ATOM 926 N N . ILE A 1 122 ? 64.893 -3.018 20.188 1.00 28.06 119 ILE A N 1
ATOM 927 C CA . ILE A 1 122 ? 64.119 -3.814 19.251 1.00 30.70 119 ILE A CA 1
ATOM 928 C C . ILE A 1 122 ? 64.418 -3.345 17.838 1.00 33.01 119 ILE A C 1
ATOM 929 O O . ILE A 1 122 ? 63.828 -2.383 17.366 1.00 26.32 119 ILE A O 1
ATOM 934 N N . PRO A 1 123 ? 65.359 -4.014 17.164 1.00 37.34 120 PRO A N 1
ATOM 935 C CA . PRO A 1 123 ? 65.718 -3.585 15.813 1.00 37.84 120 PRO A CA 1
ATOM 936 C C . PRO A 1 123 ? 64.618 -3.967 14.829 1.00 33.38 120 PRO A C 1
ATOM 937 O O . PRO A 1 123 ? 63.717 -4.732 15.174 1.00 38.89 120 PRO A O 1
ATOM 941 N N . ARG A 1 124 ? 64.702 -3.444 13.615 1.00 30.61 121 ARG A N 1
ATOM 942 C CA . ARG A 1 124 ? 63.726 -3.758 12.582 1.00 36.68 121 ARG A CA 1
ATOM 943 C C . ARG A 1 124 ? 63.455 -5.260 12.404 1.00 36.64 121 ARG A C 1
ATOM 944 O O . ARG A 1 124 ? 62.312 -5.661 12.211 1.00 39.61 121 ARG A O 1
ATOM 952 N N . HIS A 1 125 ? 64.493 -6.091 12.481 1.00 36.60 122 HIS A N 1
ATOM 953 C CA . HIS A 1 125 ? 64.320 -7.524 12.222 1.00 30.78 122 HIS A CA 1
ATOM 954 C C . HIS A 1 125 ? 63.564 -8.232 13.338 1.00 35.26 122 HIS A C 1
ATOM 955 O O . HIS A 1 125 ? 63.142 -9.374 13.183 1.00 40.64 122 HIS A O 1
ATOM 962 N N . GLU A 1 126 ? 63.373 -7.532 14.451 1.00 36.82 123 GLU A N 1
ATOM 963 C CA . GLU A 1 126 ? 62.636 -8.064 15.588 1.00 42.63 123 GLU A CA 1
ATOM 964 C C . GLU A 1 126 ? 61.186 -7.641 15.439 1.00 41.88 123 GLU A C 1
ATOM 965 O O . GLU A 1 126 ? 60.308 -8.051 16.208 1.00 46.45 123 GLU A O 1
ATOM 971 N N . ILE A 1 127 ? 60.945 -6.818 14.427 1.00 33.55 124 ILE A N 1
ATOM 972 C CA . ILE A 1 127 ? 59.622 -6.274 14.167 1.00 33.11 124 ILE A CA 1
ATOM 973 C C . ILE A 1 127 ? 59.039 -6.827 12.870 1.00 40.04 124 ILE A C 1
ATOM 974 O O . ILE A 1 127 ? 57.976 -7.446 12.870 1.00 43.01 124 ILE A O 1
ATOM 979 N N . GLU A 1 128 ? 59.739 -6.594 11.767 1.00 33.09 125 GLU A N 1
ATOM 980 C CA . GLU A 1 128 ? 59.312 -7.104 10.477 1.00 33.84 125 GLU A CA 1
ATOM 981 C C . GLU A 1 128 ? 59.203 -8.616 10.512 1.00 40.80 125 GLU A C 1
ATOM 982 O O . GLU A 1 128 ? 60.034 -9.290 11.121 1.00 41.72 125 GLU A O 1
ATOM 988 N N . GLY A 1 129 ? 58.173 -9.143 9.853 1.00 38.51 126 GLY A N 1
ATOM 989 C CA . GLY A 1 129 ? 57.973 -10.576 9.775 1.00 37.92 126 GLY A CA 1
ATOM 990 C C . GLY A 1 129 ? 57.358 -11.201 11.014 1.00 44.89 126 GLY A C 1
ATOM 991 O O . GLY A 1 129 ? 57.024 -12.380 11.001 1.00 54.35 126 GLY A O 1
ATOM 992 N N . HIS A 1 130 ? 57.208 -10.422 12.084 1.00 38.30 127 HIS A N 1
ATOM 993 C CA . HIS A 1 130 ? 56.545 -10.902 13.301 1.00 41.44 127 HIS A CA 1
ATOM 994 C C . HIS A 1 130 ? 55.128 -10.335 13.382 1.00 38.95 127 HIS A C 1
ATOM 995 O O . HIS A 1 130 ? 54.762 -9.456 12.603 1.00 39.07 127 HIS A O 1
ATOM 1002 N N . ASP A 1 131 ? 54.336 -10.808 14.336 1.00 40.93 128 ASP A N 1
ATOM 1003 C CA . ASP A 1 131 ? 53.006 -10.227 14.502 1.00 47.97 128 ASP A CA 1
ATOM 1004 C C . ASP A 1 131 ? 52.888 -9.406 15.779 1.00 44.93 128 ASP A C 1
ATOM 1005 O O . ASP A 1 131 ? 53.722 -9.507 16.673 1.00 51.89 128 ASP A O 1
ATOM 1010 N N . MET A 1 132 ? 51.867 -8.562 15.827 1.00 47.95 129 MET A N 1
ATOM 1011 C CA . MET A 1 132 ? 51.584 -7.715 16.981 1.00 52.06 129 MET A CA 1
ATOM 1012 C C . MET A 1 132 ? 51.798 -8.417 18.307 1.00 53.22 129 MET A C 1
ATOM 1013 O O . MET A 1 132 ? 52.556 -7.949 19.157 1.00 58.13 129 MET A O 1
ATOM 1018 N N . GLU A 1 133 ? 51.106 -9.533 18.492 1.00 51.40 130 GLU A N 1
ATOM 1019 C CA . GLU A 1 133 ? 51.167 -10.241 19.760 1.00 59.16 130 GLU A CA 1
ATOM 1020 C C . GLU A 1 133 ? 52.621 -10.437 20.210 1.00 57.40 130 GLU A C 1
ATOM 1021 O O . GLU A 1 133 ? 52.968 -10.152 21.360 1.00 52.78 130 GLU A O 1
ATOM 1024 N N . GLU A 1 134 ? 53.464 -10.910 19.292 1.00 54.52 131 GLU A N 1
ATOM 1025 C CA . GLU A 1 134 ? 54.871 -11.159 19.588 1.00 50.63 131 GLU A CA 1
ATOM 1026 C C . GLU A 1 134 ? 55.562 -9.865 19.986 1.00 44.24 131 GLU A C 1
ATOM 1027 O O . GLU A 1 134 ? 56.313 -9.818 20.954 1.00 39.28 131 GLU A O 1
ATOM 1033 N N . ILE A 1 135 ? 55.309 -8.809 19.229 1.00 41.06 132 ILE A N 1
ATOM 1034 C CA . ILE A 1 135 ? 56.032 -7.564 19.441 1.00 41.80 132 ILE A CA 1
ATOM 1035 C C . ILE A 1 135 ? 55.609 -6.872 20.729 1.00 40.70 132 ILE A C 1
ATOM 1036 O O . ILE A 1 135 ? 56.444 -6.340 21.446 1.00 46.56 132 ILE A O 1
ATOM 1041 N N . MET A 1 136 ? 54.315 -6.883 21.025 1.00 45.82 133 MET A N 1
ATOM 1042 C CA . MET A 1 136 ? 53.836 -6.278 22.258 1.00 45.56 133 MET A CA 1
ATOM 1043 C C . MET A 1 136 ? 54.337 -7.048 23.483 1.00 47.22 133 MET A C 1
ATOM 1044 O O . MET A 1 136 ? 54.685 -6.448 24.503 1.00 48.00 133 MET A O 1
ATOM 1049 N N . LYS A 1 137 ? 54.380 -8.375 23.369 1.00 41.51 134 LYS A N 1
ATOM 1050 C CA . LYS A 1 137 ? 54.928 -9.224 24.419 1.00 42.28 134 LYS A CA 1
ATOM 1051 C C . LYS A 1 137 ? 56.403 -8.891 24.622 1.00 47.33 134 LYS A C 1
ATOM 1052 O O . LYS A 1 137 ? 56.920 -8.948 25.737 1.00 52.28 134 LYS A O 1
ATOM 1055 N N . ASN A 1 138 ? 57.072 -8.544 23.528 1.00 43.46 135 ASN A N 1
ATOM 1056 C CA . ASN A 1 138 ? 58.458 -8.115 23.576 1.00 39.66 135 ASN A CA 1
ATOM 1057 C C . ASN A 1 138 ? 58.572 -6.843 24.406 1.00 37.08 135 ASN A C 1
ATOM 1058 O O . ASN A 1 138 ? 59.341 -6.780 25.358 1.00 44.52 135 ASN A O 1
ATOM 1063 N N . LEU A 1 139 ? 57.795 -5.830 24.036 1.00 38.14 136 LEU A N 1
ATOM 1064 C CA . LEU A 1 139 ? 57.797 -4.552 24.741 1.00 37.84 136 LEU A CA 1
ATOM 1065 C C . LEU A 1 139 ? 57.418 -4.703 26.210 1.00 38.38 136 LEU A C 1
ATOM 1066 O O . LEU A 1 139 ? 58.105 -4.190 27.089 1.00 37.21 136 LEU A O 1
ATOM 1071 N N . THR A 1 140 ? 56.313 -5.397 26.471 1.00 32.05 137 THR A N 1
ATOM 1072 C CA . THR A 1 140 ? 55.778 -5.471 27.824 1.00 34.16 137 THR A CA 1
ATOM 1073 C C . THR A 1 140 ? 56.681 -6.247 28.776 1.00 40.86 137 THR A C 1
ATOM 1074 O O . THR A 1 140 ? 56.808 -5.891 29.948 1.00 48.48 137 THR A O 1
ATOM 1078 N N . ALA A 1 141 ? 57.309 -7.304 28.271 1.00 44.80 138 ALA A N 1
ATOM 1079 C CA . ALA A 1 141 ? 58.274 -8.059 29.060 1.00 40.15 138 ALA A CA 1
ATOM 1080 C C . ALA A 1 141 ? 59.469 -7.179 29.403 1.00 42.72 138 ALA A C 1
ATOM 1081 O O . ALA A 1 141 ? 60.071 -7.322 30.468 1.00 46.29 138 ALA A O 1
ATOM 1083 N N . ALA A 1 142 ? 59.804 -6.267 28.492 1.00 37.47 139 ALA A N 1
ATOM 1084 C CA . ALA A 1 142 ? 60.856 -5.289 28.735 1.00 33.70 139 ALA A CA 1
ATOM 1085 C C . ALA A 1 142 ? 60.389 -4.256 29.758 1.00 38.51 139 ALA A C 1
ATOM 1086 O O . ALA A 1 142 ? 61.136 -3.921 30.668 1.00 41.86 139 ALA A O 1
ATOM 1088 N N . PHE A 1 143 ? 59.153 -3.762 29.624 1.00 34.43 140 PHE A N 1
ATOM 1089 C CA . PHE A 1 143 ? 58.607 -2.821 30.611 1.00 35.01 140 PHE A CA 1
ATOM 1090 C C . PHE A 1 143 ? 58.635 -3.426 32.004 1.00 32.64 140 PHE A C 1
ATOM 1091 O O . PHE A 1 143 ? 58.976 -2.766 32.978 1.00 40.62 140 PHE A O 1
ATOM 1099 N N . ASP A 1 144 ? 58.269 -4.696 32.096 1.00 35.13 141 ASP A N 1
ATOM 1100 C CA . ASP A 1 144 ? 58.235 -5.370 33.382 1.00 33.41 141 ASP A CA 1
ATOM 1101 C C . ASP A 1 144 ? 59.636 -5.568 33.950 1.00 40.60 141 ASP A C 1
ATOM 1102 O O . ASP A 1 144 ? 59.845 -5.486 35.154 1.00 46.22 141 ASP A O 1
ATOM 1107 N N . ALA A 1 145 ? 60.604 -5.801 33.076 1.00 43.95 142 ALA A N 1
ATOM 1108 C CA . ALA A 1 145 ? 61.970 -6.006 33.522 1.00 42.63 142 ALA A CA 1
ATOM 1109 C C . ALA A 1 145 ? 62.603 -4.708 34.009 1.00 44.37 142 ALA A C 1
ATOM 1110 O O . ALA A 1 145 ? 63.445 -4.725 34.902 1.00 51.18 142 ALA A O 1
ATOM 1112 N N . HIS A 1 146 ? 62.192 -3.578 33.436 1.00 40.52 143 HIS A N 1
ATOM 1113 C CA . HIS A 1 146 ? 62.939 -2.333 33.630 1.00 35.21 143 HIS A CA 1
ATOM 1114 C C . HIS A 1 146 ? 62.156 -1.158 34.189 1.00 38.42 143 HIS A C 1
ATOM 1115 O O . HIS A 1 146 ? 62.736 -0.268 34.813 1.00 40.89 143 HIS A O 1
ATOM 1122 N N . CYS A 1 147 ? 60.849 -1.142 33.961 1.00 38.80 144 CYS A N 1
ATOM 1123 C CA . CYS A 1 147 ? 60.037 -0.000 34.353 1.00 48.42 144 CYS A CA 1
ATOM 1124 C C . CYS A 1 147 ? 59.454 -0.199 35.743 1.00 62.22 144 CYS A C 1
ATOM 1125 O O . CYS A 1 147 ? 59.766 -1.185 36.409 1.00 67.73 144 CYS A O 1
ATOM 1129 N N . MET B 1 4 ? 45.875 19.372 2.966 1.00 89.08 1 MET D N 1
ATOM 1130 C CA . MET B 1 4 ? 46.212 18.279 2.058 1.00 88.77 1 MET D CA 1
ATOM 1131 C C . MET B 1 4 ? 45.776 18.547 0.607 1.00 89.22 1 MET D C 1
ATOM 1132 O O . MET B 1 4 ? 46.546 18.317 -0.340 1.00 80.20 1 MET D O 1
ATOM 1137 N N . SER B 1 5 ? 44.545 19.025 0.434 1.00 90.18 2 SER D N 1
ATOM 1138 C CA . SER B 1 5 ? 44.022 19.311 -0.902 1.00 96.19 2 SER D CA 1
ATOM 1139 C C . SER B 1 5 ? 44.975 20.211 -1.696 1.00 87.72 2 SER D C 1
ATOM 1140 O O . SER B 1 5 ? 45.285 19.941 -2.861 1.00 69.37 2 SER D O 1
ATOM 1143 N N . MET B 1 6 ? 45.434 21.279 -1.047 1.00 92.12 3 MET D N 1
ATOM 1144 C CA . MET B 1 6 ? 46.376 22.218 -1.647 1.00 85.38 3 MET D CA 1
ATOM 1145 C C . MET B 1 6 ? 47.641 21.510 -2.110 1.00 87.48 3 MET D C 1
ATOM 1146 O O . MET B 1 6 ? 48.037 21.619 -3.275 1.00 84.78 3 MET D O 1
ATOM 1151 N N . ALA B 1 7 ? 48.267 20.786 -1.186 1.00 83.61 4 ALA D N 1
ATOM 1152 C CA . ALA B 1 7 ? 49.489 20.049 -1.470 1.00 75.98 4 ALA D CA 1
ATOM 1153 C C . ALA B 1 7 ? 49.325 19.091 -2.648 1.00 62.93 4 ALA D C 1
ATOM 1154 O O . ALA B 1 7 ? 50.235 18.955 -3.461 1.00 61.54 4 ALA D O 1
ATOM 1156 N N . TYR B 1 8 ? 48.166 18.443 -2.751 1.00 53.10 5 TYR D N 1
ATOM 1157 C CA . TYR B 1 8 ? 47.942 17.499 -3.837 1.00 42.97 5 TYR D CA 1
ATOM 1158 C C . TYR B 1 8 ? 47.744 18.171 -5.196 1.00 57.16 5 TYR D C 1
ATOM 1159 O O . TYR B 1 8 ? 48.440 17.855 -6.168 1.00 54.49 5 TYR D O 1
ATOM 1168 N N . GLU B 1 9 ? 46.764 19.065 -5.272 1.00 61.39 6 GLU D N 1
ATOM 1169 C CA . GLU B 1 9 ? 46.499 19.772 -6.514 1.00 53.57 6 GLU D CA 1
ATOM 1170 C C . GLU B 1 9 ? 47.762 20.525 -6.911 1.00 46.32 6 GLU D C 1
ATOM 1171 O O . GLU B 1 9 ? 48.123 20.584 -8.093 1.00 46.56 6 GLU D O 1
ATOM 1173 N N . GLU B 1 10 ? 48.446 21.081 -5.916 1.00 39.94 7 GLU D N 1
ATOM 1174 C CA . GLU B 1 10 ? 49.741 21.705 -6.161 1.00 49.36 7 GLU D CA 1
ATOM 1175 C C . GLU B 1 10 ? 50.746 20.688 -6.675 1.00 47.93 7 GLU D C 1
ATOM 1176 O O . GLU B 1 10 ? 51.551 20.988 -7.557 1.00 46.85 7 GLU D O 1
ATOM 1182 N N . TYR B 1 11 ? 50.698 19.480 -6.119 1.00 42.56 8 TYR D N 1
ATOM 1183 C CA . TYR B 1 11 ? 51.595 18.426 -6.558 1.00 41.54 8 TYR D CA 1
ATOM 1184 C C . TYR B 1 11 ? 51.430 18.138 -8.052 1.00 36.89 8 TYR D C 1
ATOM 1185 O O . TYR B 1 11 ? 52.395 18.183 -8.807 1.00 37.19 8 TYR D O 1
ATOM 1194 N N . MET B 1 12 ? 50.206 17.853 -8.478 1.00 36.71 9 MET D N 1
ATOM 1195 C CA . MET B 1 12 ? 49.947 17.558 -9.885 1.00 40.79 9 MET D CA 1
ATOM 1196 C C . MET B 1 12 ? 50.218 18.767 -10.773 1.00 46.78 9 MET D C 1
ATOM 1197 O O . MET B 1 12 ? 50.684 18.630 -11.901 1.00 50.36 9 MET D O 1
ATOM 1202 N N . ARG B 1 13 ? 49.942 19.954 -10.249 1.00 45.10 10 ARG D N 1
ATOM 1203 C CA . ARG B 1 13 ? 50.170 21.183 -10.989 1.00 45.60 10 ARG D CA 1
ATOM 1204 C C . ARG B 1 13 ? 51.650 21.318 -11.338 1.00 49.08 10 ARG D C 1
ATOM 1205 O O . ARG B 1 13 ? 52.002 21.718 -12.445 1.00 51.43 10 ARG D O 1
ATOM 1213 N N . GLN B 1 14 ? 52.519 20.962 -10.400 1.00 52.00 11 GLN D N 1
ATOM 1214 C CA . GLN B 1 14 ? 53.956 20.990 -10.667 1.00 51.29 11 GLN D CA 1
ATOM 1215 C C . GLN B 1 14 ? 54.408 19.863 -11.587 1.00 47.31 11 GLN D C 1
ATOM 1216 O O . GLN B 1 14 ? 55.060 20.100 -12.603 1.00 46.62 11 GLN D O 1
ATOM 1222 N N . LEU B 1 15 ? 54.059 18.634 -11.233 1.00 42.85 12 LEU D N 1
ATOM 1223 C CA . LEU B 1 15 ? 54.560 17.485 -11.969 1.00 40.02 12 LEU D CA 1
ATOM 1224 C C . LEU B 1 15 ? 54.056 17.357 -13.411 1.00 36.59 12 LEU D C 1
ATOM 1225 O O . LEU B 1 15 ? 54.684 16.669 -14.208 1.00 39.33 12 LEU D O 1
ATOM 1230 N N . VAL B 1 16 ? 52.937 17.995 -13.759 1.00 39.89 13 VAL D N 1
ATOM 1231 C CA . VAL B 1 16 ? 52.466 17.927 -15.149 1.00 39.29 13 VAL D CA 1
ATOM 1232 C C . VAL B 1 16 ? 53.040 19.042 -16.020 1.00 39.73 13 VAL D C 1
ATOM 1233 O O . VAL B 1 16 ? 52.875 19.033 -17.238 1.00 39.27 13 VAL D O 1
ATOM 1237 N N . VAL B 1 17 ? 53.706 20.001 -15.389 1.00 42.85 14 VAL D N 1
ATOM 1238 C CA . VAL B 1 17 ? 54.347 21.103 -16.109 1.00 44.49 14 VAL D CA 1
ATOM 1239 C C . VAL B 1 17 ? 55.151 20.646 -17.340 1.00 37.29 14 VAL D C 1
ATOM 1240 O O . VAL B 1 17 ? 54.954 21.174 -18.432 1.00 34.58 14 VAL D O 1
ATOM 1244 N N . PRO B 1 18 ? 56.055 19.665 -17.168 1.00 31.86 15 PRO D N 1
ATOM 1245 C CA . PRO B 1 18 ? 56.866 19.162 -18.286 1.00 31.90 15 PRO D CA 1
ATOM 1246 C C . PRO B 1 18 ? 56.021 18.627 -19.456 1.00 40.41 15 PRO D C 1
ATOM 1247 O O . PRO B 1 18 ? 56.339 18.911 -20.615 1.00 41.83 15 PRO D O 1
ATOM 1251 N N . MET B 1 19 ? 54.979 17.852 -19.157 1.00 35.62 16 MET D N 1
ATOM 1252 C CA A MET B 1 19 ? 54.077 17.323 -20.182 0.50 36.99 16 MET D CA 1
ATOM 1253 C CA B MET B 1 19 ? 54.097 17.329 -20.196 0.50 35.87 16 MET D CA 1
ATOM 1254 C C . MET B 1 19 ? 53.355 18.454 -20.913 1.00 35.72 16 MET D C 1
ATOM 1255 O O . MET B 1 19 ? 52.937 18.303 -22.060 1.00 41.94 16 MET D O 1
ATOM 1264 N N . ARG B 1 20 ? 53.204 19.587 -20.240 1.00 35.12 17 ARG D N 1
ATOM 1265 C CA . ARG B 1 20 ? 52.656 20.780 -20.877 1.00 39.28 17 ARG D CA 1
ATOM 1266 C C . ARG B 1 20 ? 53.721 21.401 -21.780 1.00 41.13 17 ARG D C 1
ATOM 1267 O O . ARG B 1 20 ? 53.461 21.707 -22.943 1.00 38.44 17 ARG D O 1
ATOM 1275 N N . ARG B 1 21 ? 54.928 21.544 -21.238 1.00 41.59 18 ARG D N 1
ATOM 1276 C CA . ARG B 1 21 ? 56.041 22.175 -21.944 1.00 44.36 18 ARG D CA 1
ATOM 1277 C C . ARG B 1 21 ? 56.411 21.460 -23.244 1.00 40.08 18 ARG D C 1
ATOM 1278 O O . ARG B 1 21 ? 56.847 22.091 -24.202 1.00 39.30 18 ARG D O 1
ATOM 1286 N N . GLU B 1 22 ? 56.251 20.145 -23.280 1.00 41.72 19 GLU D N 1
ATOM 1287 C CA . GLU B 1 22 ? 56.563 19.414 -24.495 1.00 37.97 19 GLU D CA 1
ATOM 1288 C C . GLU B 1 22 ? 55.794 20.018 -25.666 1.00 40.22 19 GLU D C 1
ATOM 1289 O O . GLU B 1 22 ? 56.336 20.172 -26.758 1.00 31.58 19 GLU D O 1
ATOM 1295 N N . LEU B 1 23 ? 54.539 20.389 -25.416 1.00 38.16 20 LEU D N 1
ATOM 1296 C CA . LEU B 1 23 ? 53.694 20.954 -26.453 1.00 36.92 20 LEU D CA 1
ATOM 1297 C C . LEU B 1 23 ? 53.900 22.450 -26.637 1.00 36.94 20 LEU D C 1
ATOM 1298 O O . LEU B 1 23 ? 53.958 22.925 -27.769 1.00 42.26 20 LEU D O 1
ATOM 1303 N N . THR B 1 24 ? 54.003 23.204 -25.546 1.00 35.80 21 THR D N 1
ATOM 1304 C CA . THR B 1 24 ? 54.203 24.645 -25.700 1.00 40.26 21 THR D CA 1
ATOM 1305 C C . THR B 1 24 ? 55.593 24.901 -26.262 1.00 43.28 21 THR D C 1
ATOM 1306 O O . THR B 1 24 ? 55.815 25.887 -26.952 1.00 47.48 21 THR D O 1
ATOM 1310 N N . GLY B 1 25 ? 56.519 23.988 -25.979 1.00 40.77 22 GLY D N 1
ATOM 1311 C CA . GLY B 1 25 ? 57.875 24.099 -26.483 1.00 37.15 22 GLY D CA 1
ATOM 1312 C C . GLY B 1 25 ? 57.922 23.792 -27.964 1.00 39.75 22 GLY D C 1
ATOM 1313 O O . GLY B 1 25 ? 58.979 23.830 -28.598 1.00 45.31 22 GLY D O 1
ATOM 1314 N N . ALA B 1 26 ? 56.761 23.468 -28.518 1.00 36.80 23 ALA D N 1
ATOM 1315 C CA . ALA B 1 26 ? 56.665 23.151 -29.928 1.00 36.81 23 ALA D CA 1
ATOM 1316 C C . ALA B 1 26 ? 55.756 24.167 -30.585 1.00 41.17 23 ALA D C 1
ATOM 1317 O O . ALA B 1 26 ? 55.481 24.090 -31.783 1.00 50.29 23 ALA D O 1
ATOM 1319 N N . GLY B 1 27 ? 55.289 25.121 -29.786 1.00 35.88 24 GLY D N 1
ATOM 1320 C CA . GLY B 1 27 ? 54.525 26.241 -30.306 1.00 32.15 24 GLY D CA 1
ATOM 1321 C C . GLY B 1 27 ? 53.029 26.034 -30.171 1.00 35.59 24 GLY D C 1
ATOM 1322 O O . GLY B 1 27 ? 52.242 26.829 -30.671 1.00 41.90 24 GLY D O 1
ATOM 1323 N N . PHE B 1 28 ? 52.636 24.952 -29.507 1.00 37.06 25 PHE D N 1
ATOM 1324 C CA . PHE B 1 28 ? 51.229 24.697 -29.240 1.00 36.39 25 PHE D CA 1
ATOM 1325 C C . PHE B 1 28 ? 50.755 25.679 -28.184 1.00 42.02 25 PHE D C 1
ATOM 1326 O O . PHE B 1 28 ? 51.419 25.900 -27.180 1.00 49.10 25 PHE D O 1
ATOM 1334 N N . GLU B 1 29 ? 49.605 26.279 -28.430 1.00 47.68 26 GLU D N 1
ATOM 1335 C CA . GLU B 1 29 ? 49.003 27.175 -27.470 1.00 49.22 26 GLU D CA 1
ATOM 1336 C C . GLU B 1 29 ? 48.082 26.388 -26.550 1.00 46.58 26 GLU D C 1
ATOM 1337 O O . GLU B 1 29 ? 47.289 25.560 -26.999 1.00 49.92 26 GLU D O 1
ATOM 1343 N N . GLU B 1 30 ? 48.187 26.675 -25.261 1.00 46.35 27 GLU D N 1
ATOM 1344 C CA . GLU B 1 30 ? 47.445 25.968 -24.236 1.00 43.67 27 GLU D CA 1
ATOM 1345 C C . GLU B 1 30 ? 46.126 26.675 -23.969 1.00 45.69 27 GLU D C 1
ATOM 1346 O O . GLU B 1 30 ? 46.106 27.868 -23.685 1.00 48.67 27 GLU D O 1
ATOM 1352 N N . LEU B 1 31 ? 45.025 25.942 -24.089 1.00 45.31 28 LEU D N 1
ATOM 1353 C CA . LEU B 1 31 ? 43.707 26.476 -23.755 1.00 44.75 28 LEU D CA 1
ATOM 1354 C C . LEU B 1 31 ? 43.248 25.768 -22.486 1.00 47.32 28 LEU D C 1
ATOM 1355 O O . LEU B 1 31 ? 42.991 24.561 -22.507 1.00 41.95 28 LEU D O 1
ATOM 1360 N N . THR B 1 32 ? 43.156 26.514 -21.385 1.00 49.34 29 THR D N 1
ATOM 1361 C CA . THR B 1 32 ? 43.000 25.906 -20.059 1.00 56.31 29 THR D CA 1
ATOM 1362 C C . THR B 1 32 ? 41.608 26.036 -19.438 1.00 56.91 29 THR D C 1
ATOM 1363 O O . THR B 1 32 ? 41.332 25.442 -18.391 1.00 52.30 29 THR D O 1
ATOM 1367 N N . THR B 1 33 ? 40.733 26.799 -20.088 1.00 57.41 30 THR D N 1
ATOM 1368 C CA . THR B 1 33 ? 39.370 26.975 -19.604 1.00 56.58 30 THR D CA 1
ATOM 1369 C C . THR B 1 33 ? 38.375 26.782 -20.737 1.00 54.10 30 THR D C 1
ATOM 1370 O O . THR B 1 33 ? 38.704 26.982 -21.905 1.00 48.36 30 THR D O 1
ATOM 1374 N N . ALA B 1 34 ? 37.155 26.391 -20.392 1.00 57.22 31 ALA D N 1
ATOM 1375 C CA . ALA B 1 34 ? 36.093 26.322 -21.384 1.00 63.56 31 ALA D CA 1
ATOM 1376 C C . ALA B 1 34 ? 36.035 27.639 -22.161 1.00 68.91 31 ALA D C 1
ATOM 1377 O O . ALA B 1 34 ? 35.949 27.643 -23.391 1.00 64.49 31 ALA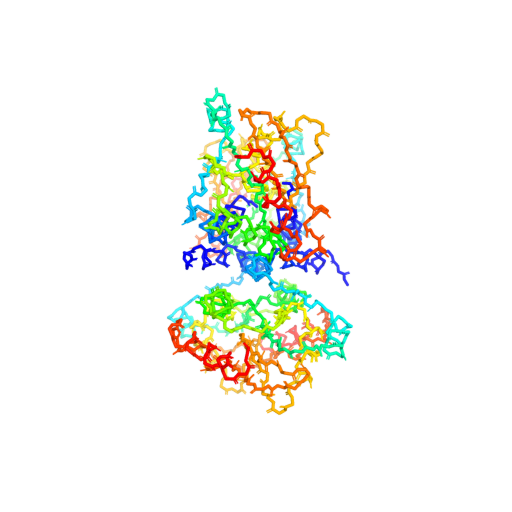 D O 1
ATOM 1379 N N . GLU B 1 35 ? 36.105 28.751 -21.430 1.00 70.50 32 GLU D N 1
ATOM 1380 C CA . GLU B 1 35 ? 36.089 30.091 -22.017 1.00 67.59 32 GLU D CA 1
ATOM 1381 C C . GLU B 1 35 ? 37.168 30.285 -23.083 1.00 56.95 32 GLU D C 1
ATOM 1382 O O . GLU B 1 35 ? 36.897 30.775 -24.177 1.00 51.62 32 GLU D O 1
ATOM 1385 N N . GLU B 1 36 ? 38.398 29.911 -22.756 1.00 51.44 33 GLU D N 1
ATOM 1386 C CA . GLU B 1 36 ? 39.491 30.024 -23.711 1.00 53.63 33 GLU D CA 1
ATOM 1387 C C . GLU B 1 36 ? 39.247 29.176 -24.958 1.00 60.20 33 GLU D C 1
ATOM 1388 O O . GLU B 1 36 ? 39.510 29.624 -26.072 1.00 63.69 33 GLU D O 1
ATOM 1394 N N . VAL B 1 37 ? 38.734 27.961 -24.768 1.00 54.94 34 VAL D N 1
ATOM 1395 C CA . VAL B 1 37 ? 38.396 27.089 -25.890 1.00 61.18 34 VAL D CA 1
ATOM 1396 C C . VAL B 1 37 ? 37.368 27.755 -26.819 1.00 67.51 34 VAL D C 1
ATOM 1397 O O . VAL B 1 37 ? 37.585 27.853 -28.030 1.00 61.49 34 VAL D O 1
ATOM 1401 N N . GLU B 1 38 ? 36.257 28.213 -26.242 1.00 76.60 35 GLU D N 1
ATOM 1402 C CA . GLU B 1 38 ? 35.200 28.885 -27.001 1.00 79.73 35 GLU D CA 1
ATOM 1403 C C . GLU B 1 38 ? 35.747 30.096 -27.734 1.00 71.56 35 GLU D C 1
ATOM 1404 O O . GLU B 1 38 ? 35.418 30.332 -28.892 1.00 64.93 35 GLU D O 1
ATOM 1410 N N . ASN B 1 39 ? 36.577 30.871 -27.044 1.00 70.36 36 ASN D N 1
ATOM 1411 C CA . ASN B 1 39 ? 37.178 32.046 -27.648 1.00 67.91 36 ASN D CA 1
ATOM 1412 C C . ASN B 1 39 ? 38.054 31.698 -28.840 1.00 60.09 36 ASN D C 1
ATOM 1413 O O . ASN B 1 39 ? 38.007 32.361 -29.874 1.00 59.66 36 ASN D O 1
ATOM 1418 N N . PHE B 1 40 ? 38.863 30.656 -28.705 1.00 52.83 37 PHE D N 1
ATOM 1419 C CA . PHE B 1 40 ? 39.724 30.287 -29.817 1.00 51.24 37 PHE D CA 1
ATOM 1420 C C . PHE B 1 40 ? 38.959 29.738 -31.019 1.00 51.54 37 PHE D C 1
ATOM 1421 O O . PHE B 1 40 ? 39.261 30.097 -32.157 1.00 50.68 37 PHE D O 1
ATOM 1429 N N . MET B 1 41 ? 37.986 28.861 -30.774 1.00 53.71 38 MET D N 1
ATOM 1430 C CA . MET B 1 41 ? 37.286 28.193 -31.875 1.00 55.98 38 MET D CA 1
ATOM 1431 C C . MET B 1 41 ? 36.425 29.178 -32.661 1.00 58.12 38 MET D C 1
ATOM 1432 O O . MET B 1 41 ? 36.280 29.060 -33.879 1.00 63.45 38 MET D O 1
ATOM 1437 N N . GLU B 1 42 ? 35.868 30.157 -31.960 1.00 62.56 39 GLU D N 1
ATOM 1438 C CA . GLU B 1 42 ? 35.086 31.206 -32.613 1.00 72.94 39 GLU D CA 1
ATOM 1439 C C . GLU B 1 42 ? 35.924 32.131 -33.502 1.00 66.27 39 GLU D C 1
ATOM 1440 O O . GLU B 1 42 ? 35.480 32.529 -34.574 1.00 59.75 39 GLU D O 1
ATOM 1446 N N . LYS B 1 43 ? 37.136 32.459 -33.068 1.00 68.55 40 LYS D N 1
ATOM 1447 C CA . LYS B 1 43 ? 38.020 33.305 -33.866 1.00 68.57 40 LYS D CA 1
ATOM 1448 C C . LYS B 1 43 ? 38.808 32.512 -34.912 1.00 65.44 40 LYS D C 1
ATOM 1449 O O . LYS B 1 43 ? 39.168 33.045 -35.962 1.00 65.68 40 LYS D O 1
ATOM 1455 N N . ALA B 1 44 ? 39.072 31.240 -34.619 1.00 63.33 41 ALA D N 1
ATOM 1456 C CA . ALA B 1 44 ? 39.995 30.431 -35.419 1.00 58.31 41 ALA D CA 1
ATOM 1457 C C . ALA B 1 44 ? 39.786 30.539 -36.932 1.00 56.79 41 ALA D C 1
ATOM 1458 O O . ALA B 1 44 ? 38.663 30.449 -37.426 1.00 56.87 41 ALA D O 1
ATOM 1460 N N . GLU B 1 45 ? 40.885 30.730 -37.657 1.00 54.91 42 GLU D N 1
ATOM 1461 C CA . GLU B 1 45 ? 40.859 30.792 -39.115 1.00 53.42 42 GLU D CA 1
ATOM 1462 C C . GLU B 1 45 ? 41.838 29.784 -39.692 1.00 55.29 42 GLU D C 1
ATOM 1463 O O . GLU B 1 45 ? 42.938 29.606 -39.168 1.00 57.95 42 GLU D O 1
ATOM 1469 N N . GLY B 1 46 ? 41.435 29.129 -40.775 1.00 53.40 43 GLY D N 1
ATOM 1470 C CA . GLY B 1 46 ? 42.284 28.153 -41.431 1.00 49.73 43 GLY D CA 1
ATOM 1471 C C . GLY B 1 46 ? 42.300 26.824 -40.709 1.00 55.97 43 GLY D C 1
ATOM 1472 O O . GLY B 1 46 ? 41.320 26.421 -40.073 1.00 55.04 43 GLY D O 1
ATOM 1473 N N . THR B 1 47 ? 43.427 26.135 -40.804 1.00 54.36 44 THR D N 1
ATOM 1474 C CA . THR B 1 47 ? 43.540 24.816 -40.231 1.00 45.85 44 THR D CA 1
ATOM 1475 C C . THR B 1 47 ? 44.132 24.857 -38.835 1.00 45.13 44 THR D C 1
ATOM 1476 O O . THR B 1 47 ? 44.912 25.744 -38.500 1.00 40.06 44 THR D O 1
ATOM 1480 N N . THR B 1 48 ? 43.776 23.861 -38.033 1.00 48.14 45 THR D N 1
ATOM 1481 C CA . THR B 1 48 ? 44.248 23.782 -36.667 1.00 44.86 45 THR D CA 1
ATOM 1482 C C . THR B 1 48 ? 44.452 22.333 -36.275 1.00 44.26 45 THR D C 1
ATOM 1483 O O . THR B 1 48 ? 43.584 21.484 -36.499 1.00 37.54 45 THR D O 1
ATOM 1487 N N . LEU B 1 49 ? 45.619 22.054 -35.706 1.00 36.23 46 LEU D N 1
ATOM 1488 C CA . LEU B 1 49 ? 45.840 20.791 -35.036 1.00 35.70 46 LEU D CA 1
ATOM 1489 C C . LEU B 1 49 ? 45.510 20.943 -33.560 1.00 39.82 46 LEU D C 1
ATOM 1490 O O . LEU B 1 49 ? 46.135 21.733 -32.852 1.00 38.61 46 LEU D O 1
ATOM 1495 N N . VAL B 1 50 ? 44.505 20.204 -33.108 1.00 38.31 47 VAL D N 1
ATOM 1496 C CA . VAL B 1 50 ? 44.210 20.125 -31.686 1.00 32.88 47 VAL D CA 1
ATOM 1497 C C . VAL B 1 50 ? 44.788 18.845 -31.119 1.00 38.97 47 VAL D C 1
ATOM 1498 O O . VAL B 1 50 ? 44.421 17.746 -31.537 1.00 46.53 47 VAL D O 1
ATOM 1502 N N . VAL B 1 51 ? 45.699 18.980 -30.166 1.00 42.01 48 VAL D N 1
ATOM 1503 C CA . VAL B 1 51 ? 46.180 17.819 -29.425 1.00 33.43 48 VAL D CA 1
ATOM 1504 C C . VAL B 1 51 ? 45.486 17.722 -28.067 1.00 34.43 48 VAL D C 1
ATOM 1505 O O . VAL B 1 51 ? 45.628 18.604 -27.226 1.00 36.53 48 VAL D O 1
ATOM 1509 N N . VAL B 1 52 ? 44.710 16.659 -27.876 1.00 37.51 49 VAL D N 1
ATOM 1510 C CA . VAL B 1 52 ? 44.141 16.343 -26.569 1.00 36.70 49 VAL D CA 1
ATOM 1511 C C . VAL B 1 52 ? 45.209 15.619 -25.764 1.00 38.21 49 VAL D C 1
ATOM 1512 O O . VAL B 1 52 ? 45.458 14.433 -25.973 1.00 33.44 49 VAL D O 1
ATOM 1516 N N . ASN B 1 53 ? 45.862 16.351 -24.869 1.00 39.15 50 ASN D N 1
ATOM 1517 C CA . ASN B 1 53 ? 46.974 15.811 -24.100 1.00 36.85 50 ASN D CA 1
ATOM 1518 C C . ASN B 1 53 ? 46.462 14.927 -22.971 1.00 36.59 50 ASN D C 1
ATOM 1519 O O . ASN B 1 53 ? 45.289 14.996 -22.604 1.00 41.77 50 ASN D O 1
ATOM 1524 N N . SER B 1 54 ? 47.343 14.102 -22.419 1.00 32.22 51 SER D N 1
ATOM 1525 C CA . SER B 1 54 ? 47.033 13.366 -21.197 1.00 44.26 51 SER D CA 1
ATOM 1526 C C . SER B 1 54 ? 48.313 12.881 -20.536 1.00 41.26 51 SER D C 1
ATOM 1527 O O . SER B 1 54 ? 49.391 12.982 -21.111 1.00 35.59 51 SER D O 1
ATOM 1530 N N . VAL B 1 55 ? 48.170 12.356 -19.324 1.00 42.07 52 VAL D N 1
ATOM 1531 C CA A VAL B 1 55 ? 49.319 12.010 -18.492 0.50 47.37 52 VAL D CA 1
ATOM 1532 C CA B VAL B 1 55 ? 49.299 11.998 -18.474 0.50 43.82 52 VAL D CA 1
ATOM 1533 C C . VAL B 1 55 ? 49.796 10.554 -18.672 1.00 54.43 52 VAL D C 1
ATOM 1534 O O . VAL B 1 55 ? 50.560 10.031 -17.859 1.00 69.73 52 VAL D O 1
ATOM 1541 N N . CYS B 1 56 ? 49.376 9.897 -19.748 1.00 36.89 53 CYS D N 1
ATOM 1542 C CA . CYS B 1 56 ? 49.767 8.498 -19.946 1.00 39.69 53 CYS D CA 1
ATOM 1543 C C . CYS B 1 56 ? 51.037 8.314 -20.795 1.00 38.95 53 CYS D C 1
ATOM 1544 O O . CYS B 1 56 ? 51.588 9.272 -21.340 1.00 38.10 53 CYS D O 1
ATOM 1547 N N . GLY B 1 57 ? 51.488 7.069 -20.901 1.00 35.14 54 GLY D N 1
ATOM 1548 C CA . GLY B 1 57 ? 52.722 6.738 -21.596 1.00 33.71 54 GLY D CA 1
ATOM 1549 C C . GLY B 1 57 ? 52.688 6.848 -23.111 1.00 36.79 54 GLY D C 1
ATOM 1550 O O . GLY B 1 57 ? 53.696 7.177 -23.740 1.00 46.52 54 GLY D O 1
ATOM 1551 N N . CYS B 1 58 ? 51.542 6.584 -23.720 1.00 37.65 55 CYS D N 1
ATOM 1552 C CA . CYS B 1 58 ? 51.472 6.722 -25.171 1.00 51.60 55 CYS D CA 1
ATOM 1553 C C . CYS B 1 58 ? 51.408 8.194 -25.592 1.00 51.27 55 CYS D C 1
ATOM 1554 O O . CYS B 1 58 ? 51.852 8.555 -26.686 1.00 47.27 55 CYS D O 1
ATOM 1557 N N . ALA B 1 59 ? 50.884 9.045 -24.714 1.00 47.66 56 ALA D N 1
ATOM 1558 C CA . ALA B 1 59 ? 50.953 10.485 -24.947 1.00 50.62 56 ALA D CA 1
ATOM 1559 C C . ALA B 1 59 ? 52.414 10.909 -24.961 1.00 49.69 56 ALA D C 1
ATOM 1560 O O . ALA B 1 59 ? 52.857 11.656 -25.834 1.00 50.47 56 ALA D O 1
ATOM 1562 N N . ALA B 1 60 ? 53.165 10.392 -23.998 1.00 54.55 57 ALA D N 1
ATOM 1563 C CA . ALA B 1 60 ? 54.566 10.749 -23.831 1.00 60.24 57 ALA D CA 1
ATOM 1564 C C . ALA B 1 60 ? 55.450 10.246 -24.963 1.00 56.03 57 ALA D C 1
ATOM 1565 O O . ALA B 1 60 ? 56.250 11.002 -25.532 1.00 51.83 57 ALA D O 1
ATOM 1567 N N . GLY B 1 61 ? 55.306 8.961 -25.272 1.00 55.56 58 GLY D N 1
ATOM 1568 C CA . GLY B 1 61 ? 56.188 8.290 -26.209 1.00 59.59 58 GLY D CA 1
ATOM 1569 C C . GLY B 1 61 ? 55.689 8.241 -27.641 1.00 65.85 58 GLY D C 1
ATOM 1570 O O . GLY B 1 61 ? 56.424 7.834 -28.543 1.00 71.29 58 GLY D O 1
ATOM 1571 N N . LEU B 1 62 ? 54.448 8.661 -27.864 1.00 62.22 59 LEU D N 1
ATOM 1572 C CA . LEU B 1 62 ? 53.881 8.607 -29.208 1.00 55.55 59 LEU D CA 1
ATOM 1573 C C . LEU B 1 62 ? 53.208 9.905 -29.661 1.00 52.57 59 LEU D C 1
ATOM 1574 O O . LEU B 1 62 ? 53.687 10.563 -30.587 1.00 52.70 59 LEU D O 1
ATOM 1579 N N . ALA B 1 63 ? 52.102 10.271 -29.019 1.00 37.23 60 ALA D N 1
ATOM 1580 C CA . ALA B 1 63 ? 51.303 11.395 -29.501 1.00 39.53 60 ALA D CA 1
ATOM 1581 C C . ALA B 1 63 ? 52.077 12.712 -29.511 1.00 50.34 60 ALA D C 1
ATOM 1582 O O . ALA B 1 63 ? 52.241 13.327 -30.567 1.00 53.51 60 ALA D O 1
ATOM 1584 N N . ARG B 1 64 ? 52.557 13.145 -28.346 1.00 43.73 61 ARG D N 1
ATOM 1585 C CA . ARG B 1 64 ? 53.225 14.446 -28.257 1.00 35.97 61 ARG D CA 1
ATOM 1586 C C . ARG B 1 64 ? 54.420 14.549 -29.202 1.00 37.42 61 ARG D C 1
ATOM 1587 O O . ARG B 1 64 ? 54.553 15.534 -29.932 1.00 42.57 61 ARG D O 1
ATOM 1595 N N . PRO B 1 65 ? 55.294 13.530 -29.199 1.00 35.98 62 PRO D N 1
ATOM 1596 C CA . PRO B 1 65 ? 56.430 13.574 -30.119 1.00 39.08 62 PRO D CA 1
ATOM 1597 C C . PRO B 1 65 ? 55.955 13.578 -31.566 1.00 41.82 62 PRO D C 1
ATOM 1598 O O . PRO B 1 65 ? 56.550 14.260 -32.399 1.00 38.96 62 PRO D O 1
ATOM 1602 N N . ALA B 1 66 ? 54.897 12.824 -31.857 1.00 37.91 63 ALA D N 1
ATOM 1603 C CA . ALA B 1 66 ? 54.385 12.726 -33.223 1.00 35.07 63 ALA D CA 1
ATOM 1604 C C . ALA B 1 66 ? 53.806 14.054 -33.678 1.00 39.40 63 ALA D C 1
ATOM 1605 O O . ALA B 1 66 ? 54.063 14.497 -34.799 1.00 41.42 63 ALA D O 1
ATOM 1607 N N . ALA B 1 67 ? 53.020 14.689 -32.813 1.00 36.92 64 ALA D N 1
ATOM 1608 C CA . ALA B 1 67 ? 52.365 15.938 -33.191 1.00 41.14 64 ALA D CA 1
ATOM 1609 C C . ALA B 1 67 ? 53.415 17.012 -33.435 1.00 42.86 64 ALA D C 1
ATOM 1610 O O . ALA B 1 67 ? 53.417 17.661 -34.482 1.00 52.68 64 ALA D O 1
ATOM 1612 N N . THR B 1 68 ? 54.326 17.163 -32.474 1.00 44.13 65 THR D N 1
ATOM 1613 C CA . THR B 1 68 ? 55.366 18.196 -32.520 1.00 46.63 65 THR D CA 1
ATOM 1614 C C . THR B 1 68 ? 56.323 18.091 -33.705 1.00 51.57 65 THR D C 1
ATOM 1615 O O . THR B 1 68 ? 56.675 19.101 -34.312 1.00 62.82 65 THR D O 1
ATOM 1619 N N . GLN B 1 69 ? 56.766 16.881 -34.019 1.00 47.52 66 GLN D N 1
ATOM 1620 C CA . GLN B 1 69 ? 57.637 16.688 -35.162 1.00 54.67 66 GLN D CA 1
ATOM 1621 C C . GLN B 1 69 ? 56.886 17.036 -36.444 1.00 63.58 66 GLN D C 1
ATOM 1622 O O . GLN B 1 69 ? 57.378 17.806 -37.274 1.00 68.47 66 GLN D O 1
ATOM 1628 N N . ALA B 1 70 ? 55.684 16.483 -36.591 1.00 60.35 67 ALA D N 1
ATOM 1629 C CA . ALA B 1 70 ? 54.868 16.714 -37.780 1.00 54.66 67 ALA D CA 1
ATOM 1630 C C . ALA B 1 70 ? 54.794 18.193 -38.156 1.00 52.07 67 ALA D C 1
ATOM 1631 O O . ALA B 1 70 ? 55.187 18.583 -39.254 1.00 51.46 67 ALA D O 1
ATOM 1633 N N . VAL B 1 71 ? 54.287 19.016 -37.243 1.00 52.40 68 VAL D N 1
ATOM 1634 C CA . VAL B 1 71 ? 54.148 20.441 -37.527 1.00 57.58 68 VAL D CA 1
ATOM 1635 C C . VAL B 1 71 ? 55.508 21.071 -37.824 1.00 63.21 68 VAL D C 1
ATOM 1636 O O . VAL B 1 71 ? 55.625 21.922 -38.706 1.00 62.36 68 VAL D O 1
ATOM 1640 N N . LEU B 1 72 ? 56.539 20.643 -37.099 1.00 63.99 69 LEU D N 1
ATOM 1641 C CA . LEU B 1 72 ? 57.864 21.232 -37.264 1.00 70.71 69 LEU D CA 1
ATOM 1642 C C . LEU B 1 72 ? 58.497 20.863 -38.606 1.00 76.81 69 LEU D C 1
ATOM 1643 O O . LEU B 1 72 ? 59.067 21.719 -39.281 1.00 79.56 69 LEU D O 1
ATOM 1648 N N . GLN B 1 73 ? 58.384 19.597 -39.003 1.00 75.45 70 GLN D N 1
ATOM 1649 C CA . GLN B 1 73 ? 59.129 19.124 -40.166 1.00 75.50 70 GLN D CA 1
ATOM 1650 C C . GLN B 1 73 ? 58.315 18.886 -41.443 1.00 79.32 70 GLN D C 1
ATOM 1651 O O . GLN B 1 73 ? 58.890 18.622 -42.497 1.00 83.62 70 GLN D O 1
ATOM 1657 N N . ASN B 1 74 ? 56.993 18.984 -41.367 1.00 80.71 71 ASN D N 1
ATOM 1658 C CA . ASN B 1 74 ? 56.189 18.860 -42.583 1.00 80.37 71 ASN D CA 1
ATOM 1659 C C . ASN B 1 74 ? 56.139 20.176 -43.329 1.00 81.83 71 ASN D C 1
ATOM 1660 O O . ASN B 1 74 ? 56.121 21.243 -42.714 1.00 81.90 71 ASN D O 1
ATOM 1665 N N . ASP B 1 75 ? 56.110 20.099 -44.656 1.00 85.69 72 ASP D N 1
ATOM 1666 C CA . ASP B 1 75 ? 56.104 21.296 -45.488 1.00 87.04 72 ASP D CA 1
ATOM 1667 C C . ASP B 1 75 ? 54.787 22.056 -45.372 1.00 79.64 72 ASP D C 1
ATOM 1668 O O . ASP B 1 75 ? 54.773 23.283 -45.269 1.00 80.75 72 ASP D O 1
ATOM 1673 N N A LYS B 1 76 ? 53.679 21.325 -45.414 0.50 74.68 73 LYS D N 1
ATOM 1674 N N B LYS B 1 76 ? 53.685 21.314 -45.388 0.50 74.62 73 LYS D N 1
ATOM 1675 C CA A LYS B 1 76 ? 52.372 21.917 -45.160 0.50 71.12 73 LYS D CA 1
ATOM 1676 C CA B LYS B 1 76 ? 52.363 21.886 -45.171 0.50 70.97 73 LYS D CA 1
ATOM 1677 C C A LYS B 1 76 ? 51.964 21.651 -43.715 0.50 66.34 73 LYS D C 1
ATOM 1678 C C B LYS B 1 76 ? 51.968 21.648 -43.712 0.50 66.34 73 LYS D C 1
ATOM 1679 O O A LYS B 1 76 ? 52.133 20.542 -43.205 0.50 65.72 73 LYS D O 1
ATOM 1680 O O B LYS B 1 76 ? 52.151 20.548 -43.187 0.50 65.65 73 LYS D O 1
ATOM 1691 N N . THR B 1 77 ? 51.444 22.678 -43.051 1.00 62.82 74 THR D N 1
ATOM 1692 C CA . THR B 1 77 ? 51.148 22.593 -41.617 1.00 60.16 74 THR D CA 1
ATOM 1693 C C . THR B 1 77 ? 49.928 23.407 -41.218 1.00 53.47 74 THR D C 1
ATOM 1694 O O . THR B 1 77 ? 49.538 24.335 -41.925 1.00 57.22 74 THR D O 1
ATOM 1698 N N . PRO B 1 78 ? 49.326 23.071 -40.068 1.00 46.27 75 PRO D N 1
ATOM 1699 C CA . PRO B 1 78 ? 48.179 23.853 -39.606 1.00 49.88 75 PRO D CA 1
ATOM 1700 C C . PRO B 1 78 ? 48.575 25.309 -39.348 1.00 46.91 75 PRO D C 1
ATOM 1701 O O . PRO B 1 78 ? 49.714 25.580 -38.974 1.00 45.21 75 PRO D O 1
ATOM 1705 N N . ASP B 1 79 ? 47.641 26.229 -39.556 1.00 47.96 76 ASP D N 1
ATOM 1706 C CA . ASP B 1 79 ? 47.856 27.639 -39.245 1.00 44.86 76 ASP D CA 1
ATOM 1707 C C . ASP B 1 79 ? 47.851 27.863 -37.731 1.00 50.95 76 ASP D C 1
ATOM 1708 O O . ASP B 1 79 ? 48.451 28.812 -37.230 1.00 55.49 76 ASP D O 1
ATOM 1713 N N . ASN B 1 80 ? 47.169 26.976 -37.010 1.00 51.77 77 ASN D N 1
ATOM 1714 C CA . ASN B 1 80 ? 47.103 27.042 -35.556 1.00 40.94 77 ASN D CA 1
ATOM 1715 C C . ASN B 1 80 ? 47.456 25.692 -34.936 1.00 40.94 77 ASN D C 1
ATOM 1716 O O . ASN B 1 80 ? 47.207 24.634 -35.521 1.00 46.00 77 ASN D O 1
ATOM 1721 N N . THR B 1 81 ? 48.040 25.737 -33.746 1.00 33.16 78 THR D N 1
ATOM 1722 C CA . THR B 1 81 ? 48.373 24.532 -33.009 1.00 27.54 78 THR D CA 1
ATOM 1723 C C . THR B 1 81 ? 47.965 24.796 -31.563 1.00 40.78 78 THR D C 1
ATOM 1724 O O . THR B 1 81 ? 48.477 25.717 -30.925 1.00 38.39 78 THR D O 1
ATOM 1728 N N . VAL B 1 82 ? 47.014 24.018 -31.058 1.00 39.14 79 VAL D N 1
ATOM 1729 C CA . VAL B 1 82 ? 46.531 24.210 -29.699 1.00 34.94 79 VAL D CA 1
ATOM 1730 C C . VAL B 1 82 ? 46.306 22.866 -29.036 1.00 37.42 79 VAL D C 1
ATOM 1731 O O . VAL B 1 82 ? 46.199 21.845 -29.706 1.00 37.81 79 VAL D O 1
ATOM 1735 N N . THR B 1 83 ? 46.215 22.876 -27.714 1.00 33.54 80 THR D N 1
ATOM 1736 C CA . THR B 1 83 ? 46.068 21.646 -26.971 1.00 35.79 80 THR D CA 1
ATOM 1737 C C . THR B 1 83 ? 45.190 21.871 -25.758 1.00 40.53 80 THR D C 1
ATOM 1738 O O . THR B 1 83 ? 45.225 22.942 -25.146 1.00 34.26 80 THR D O 1
ATOM 1742 N N . VAL B 1 84 ? 44.395 20.854 -25.434 1.00 36.65 81 VAL D N 1
ATOM 1743 C CA . VAL B 1 84 ? 43.680 20.790 -24.171 1.00 41.91 81 VAL D CA 1
ATOM 1744 C C . VAL B 1 84 ? 44.215 19.591 -23.404 1.00 43.62 81 VAL D C 1
ATOM 1745 O O . VAL B 1 84 ? 44.474 18.540 -23.991 1.00 41.37 81 VAL D O 1
ATOM 1749 N N . PHE B 1 85 ? 44.394 19.760 -22.098 1.00 40.94 82 PHE D N 1
ATOM 1750 C CA . PHE B 1 85 ? 44.964 18.714 -21.259 1.00 40.34 82 PHE D CA 1
ATOM 1751 C C . PHE B 1 85 ? 43.865 17.866 -20.625 1.00 36.08 82 PHE D C 1
ATOM 1752 O O . PHE B 1 85 ? 43.306 18.244 -19.597 1.00 35.51 82 PHE D O 1
ATOM 1760 N N . ALA B 1 86 ? 43.560 16.720 -21.231 1.00 35.90 83 ALA D N 1
ATOM 1761 C CA . ALA B 1 86 ? 42.557 15.814 -20.668 1.00 34.83 83 ALA D CA 1
ATOM 1762 C C . ALA B 1 86 ? 42.879 15.445 -19.223 1.00 38.32 83 ALA D C 1
ATOM 1763 O O . ALA B 1 86 ? 44.013 15.082 -18.900 1.00 34.66 83 ALA D O 1
ATOM 1765 N N . GLY B 1 87 ? 41.880 15.553 -18.353 1.00 47.61 84 GLY D N 1
ATOM 1766 C CA . GLY B 1 87 ? 42.025 15.106 -16.978 1.00 48.07 84 GLY D CA 1
ATOM 1767 C C . GLY B 1 87 ? 42.664 16.133 -16.060 1.00 47.54 84 GLY D C 1
ATOM 1768 O O . GLY B 1 87 ? 42.477 16.088 -14.849 1.00 49.28 84 GLY D O 1
ATOM 1769 N N . GLN B 1 88 ? 43.420 17.060 -16.636 1.00 49.46 85 GLN D N 1
ATOM 1770 C CA . GLN B 1 88 ? 44.069 18.115 -15.858 1.00 43.88 85 GLN D CA 1
ATOM 1771 C C . GLN B 1 88 ? 43.305 19.423 -16.002 1.00 40.71 85 GLN D C 1
ATOM 1772 O O . GLN B 1 88 ? 43.055 20.130 -15.020 1.00 38.52 85 GLN D O 1
ATOM 1778 N N . ASP B 1 89 ? 42.946 19.744 -17.240 1.00 41.16 86 ASP D N 1
ATOM 1779 C CA . ASP B 1 89 ? 42.056 20.859 -17.507 1.00 46.19 86 ASP D CA 1
ATOM 1780 C C . ASP B 1 89 ? 40.742 20.285 -18.017 1.00 47.08 86 ASP D C 1
ATOM 1781 O O . ASP B 1 89 ? 40.443 20.342 -19.207 1.00 49.19 86 ASP D O 1
ATOM 1786 N N . LYS B 1 90 ? 39.974 19.712 -17.096 1.00 53.54 87 LYS D N 1
ATOM 1787 C CA . LYS B 1 90 ? 38.762 18.971 -17.433 1.00 56.46 87 LYS D CA 1
ATOM 1788 C C . LYS B 1 90 ? 37.758 19.753 -18.269 1.00 61.95 87 LYS D C 1
ATOM 1789 O O . LYS B 1 90 ? 37.288 19.266 -19.301 1.00 62.89 87 LYS D O 1
ATOM 1794 N N . GLU B 1 91 ? 37.406 20.950 -17.812 1.00 67.39 88 GLU D N 1
ATOM 1795 C CA . GLU B 1 91 ? 36.341 21.704 -18.466 1.00 69.65 88 GLU D CA 1
ATOM 1796 C C . GLU B 1 91 ? 36.760 22.194 -19.852 1.00 54.84 88 GLU D C 1
ATOM 1797 O O . GLU B 1 91 ? 35.960 22.165 -20.788 1.00 50.36 88 GLU D O 1
ATOM 1803 N N . ALA B 1 92 ? 38.014 22.626 -19.981 1.00 38.97 89 ALA D N 1
ATOM 1804 C CA . ALA B 1 92 ? 38.570 22.988 -21.275 1.00 37.40 89 ALA D CA 1
ATOM 1805 C C . ALA B 1 92 ? 38.408 21.820 -22.233 1.00 45.40 89 ALA D C 1
ATOM 1806 O O . ALA B 1 92 ? 38.042 21.986 -23.400 1.00 50.75 89 ALA D O 1
ATOM 1808 N N . THR B 1 93 ? 38.696 20.631 -21.720 1.00 35.68 90 THR D N 1
ATOM 1809 C CA . THR B 1 93 ? 38.673 19.422 -22.517 1.00 36.47 90 THR D CA 1
ATOM 1810 C C . THR B 1 93 ? 37.257 19.067 -22.951 1.00 42.62 90 THR D C 1
ATOM 1811 O O . THR B 1 93 ? 37.012 18.793 -24.132 1.00 39.82 90 THR D O 1
ATOM 1815 N N . ALA B 1 94 ? 36.325 19.086 -22.001 1.00 45.62 91 ALA D N 1
ATOM 1816 C CA . ALA B 1 94 ? 34.930 18.783 -22.302 1.00 44.42 91 ALA D CA 1
ATOM 1817 C C . ALA B 1 94 ? 34.381 19.748 -23.341 1.00 51.12 91 ALA D C 1
ATOM 1818 O O . ALA B 1 94 ? 33.676 19.345 -24.266 1.00 52.10 91 ALA D O 1
ATOM 1820 N N . LYS B 1 95 ? 34.715 21.025 -23.186 1.00 54.33 92 LYS D N 1
ATOM 1821 C CA . LYS B 1 95 ? 34.268 22.038 -24.126 1.00 54.68 92 LYS D CA 1
ATOM 1822 C C . LYS B 1 95 ? 34.792 21.751 -25.536 1.00 59.27 92 LYS D C 1
ATOM 1823 O O . LYS B 1 95 ? 34.014 21.701 -26.492 1.00 66.82 92 LYS D O 1
ATOM 1829 N N . MET B 1 96 ? 36.104 21.553 -25.666 1.00 48.06 93 MET D N 1
ATOM 1830 C CA . MET B 1 96 ? 36.690 21.276 -26.975 1.00 43.43 93 MET D CA 1
ATOM 1831 C C . MET B 1 96 ? 36.085 20.025 -27.589 1.00 44.78 93 MET D C 1
ATOM 1832 O O . MET B 1 96 ? 35.796 19.986 -28.785 1.00 44.03 93 MET D O 1
ATOM 1837 N N . ARG B 1 97 ? 35.897 18.997 -26.767 1.00 47.91 94 ARG D N 1
ATOM 1838 C CA . ARG B 1 97 ? 35.318 17.747 -27.246 1.00 53.29 94 ARG D CA 1
ATOM 1839 C C . ARG B 1 97 ? 33.935 17.927 -27.865 1.00 58.32 94 ARG D C 1
ATOM 1840 O O . ARG B 1 97 ? 33.483 17.070 -28.621 1.00 62.53 94 ARG D O 1
ATOM 1848 N N . GLU B 1 98 ? 33.272 19.039 -27.555 1.00 59.47 95 GLU D N 1
ATOM 1849 C CA . GLU B 1 98 ? 31.954 19.330 -28.129 1.00 66.27 95 GLU D CA 1
ATOM 1850 C C . GLU B 1 98 ? 32.036 19.769 -29.591 1.00 61.86 95 GLU D C 1
ATOM 1851 O O . GLU B 1 98 ? 31.071 19.634 -30.342 1.00 60.17 95 GLU D O 1
ATOM 1857 N N . TYR B 1 99 ? 33.185 20.302 -29.991 1.00 58.04 96 TYR D N 1
ATOM 1858 C CA . TYR B 1 99 ? 33.373 20.717 -31.377 1.00 57.68 96 TYR D CA 1
ATOM 1859 C C . TYR B 1 99 ? 33.668 19.515 -32.274 1.00 61.21 96 TYR D C 1
ATOM 1860 O O . TYR B 1 99 ? 33.685 19.634 -33.504 1.00 59.99 96 TYR D O 1
ATOM 1869 N N . PHE B 1 100 ? 33.889 18.358 -31.651 1.00 57.91 97 PHE D N 1
ATOM 1870 C CA . PHE B 1 100 ? 34.171 17.125 -32.381 1.00 54.54 97 PHE D CA 1
ATOM 1871 C C . PHE B 1 100 ? 32.905 16.285 -32.479 1.00 62.07 97 PHE D C 1
ATOM 1872 O O . PHE B 1 100 ? 32.839 15.170 -31.957 1.00 58.02 97 PHE D O 1
ATOM 1880 N N . THR B 1 101 ? 31.899 16.828 -33.153 1.00 72.57 98 THR D N 1
ATOM 1881 C CA . THR B 1 101 ? 30.572 16.223 -33.186 1.00 76.13 98 THR D CA 1
ATOM 1882 C C . THR B 1 101 ? 30.581 14.740 -33.553 1.00 78.82 98 THR D C 1
ATOM 1883 O O . THR B 1 101 ? 29.757 13.971 -33.057 1.00 86.78 98 THR D O 1
ATOM 1887 N N . GLY B 1 102 ? 31.510 14.338 -34.416 1.00 75.95 99 GLY D N 1
ATOM 1888 C CA . GLY B 1 102 ? 31.561 12.961 -34.884 1.00 74.13 99 GLY D CA 1
ATOM 1889 C C . GLY B 1 102 ? 32.433 12.024 -34.064 1.00 74.96 99 GLY D C 1
ATOM 1890 O O . GLY B 1 102 ? 32.230 10.811 -34.071 1.00 77.00 99 GLY D O 1
ATOM 1891 N N . ALA B 1 103 ? 33.398 12.580 -33.342 1.00 74.29 100 ALA D N 1
ATOM 1892 C CA . ALA B 1 103 ? 34.401 11.767 -32.662 1.00 70.37 100 ALA D CA 1
ATOM 1893 C C . ALA B 1 103 ? 34.020 11.332 -31.242 1.00 69.11 100 ALA D C 1
ATOM 1894 O O . ALA B 1 103 ? 33.429 12.095 -30.477 1.00 67.57 100 ALA D O 1
ATOM 1896 N N . ALA B 1 104 ? 34.368 10.094 -30.902 1.00 66.37 101 ALA D N 1
ATOM 1897 C CA . ALA B 1 104 ? 34.249 9.614 -29.533 1.00 56.71 101 ALA D CA 1
ATOM 1898 C C . ALA B 1 104 ? 35.421 10.167 -28.738 1.00 49.69 101 ALA D C 1
ATOM 1899 O O . ALA B 1 104 ? 36.468 10.459 -29.312 1.00 39.99 101 ALA D O 1
ATOM 1901 N N . PRO B 1 105 ? 35.254 10.303 -27.412 1.00 56.69 102 PRO D N 1
ATOM 1902 C CA . PRO B 1 105 ? 36.313 10.844 -26.552 1.00 52.93 102 PRO D CA 1
ATOM 1903 C C . PRO B 1 105 ? 37.404 9.816 -26.305 1.00 52.17 102 PRO D C 1
ATOM 1904 O O . PRO B 1 105 ? 37.115 8.647 -26.042 1.00 55.93 102 PRO D O 1
ATOM 1908 N N . SER B 1 106 ? 38.650 10.254 -26.388 1.00 43.48 103 SER D N 1
ATOM 1909 C CA . SER B 1 106 ? 39.772 9.426 -25.977 1.00 47.85 103 SER D CA 1
ATOM 1910 C C . SER B 1 106 ? 40.945 10.348 -25.732 1.00 42.79 103 SER D C 1
ATOM 1911 O O . SER B 1 106 ? 40.980 11.466 -26.242 1.00 45.07 103 SER D O 1
ATOM 1914 N N . SER B 1 107 ? 41.895 9.894 -24.932 1.00 41.07 104 SER D N 1
ATOM 1915 C CA . SER B 1 107 ? 43.141 10.625 -24.783 1.00 39.21 104 SER D CA 1
ATOM 1916 C C . SER B 1 107 ? 44.294 9.647 -24.644 1.00 33.48 104 SER D C 1
ATOM 1917 O O . SER B 1 107 ? 44.139 8.582 -24.061 1.00 38.02 104 SER D O 1
ATOM 1920 N N . PRO B 1 108 ? 45.444 9.990 -25.237 1.00 36.53 105 PRO D N 1
ATOM 1921 C CA . PRO B 1 108 ? 45.520 11.194 -26.064 1.00 35.11 105 PRO D CA 1
ATOM 1922 C C . PRO B 1 108 ? 44.770 10.962 -27.374 1.00 43.59 105 PRO D C 1
ATOM 1923 O O . PRO B 1 108 ? 44.535 9.811 -27.766 1.00 40.52 105 PRO D O 1
ATOM 1927 N N . SER B 1 109 ? 44.374 12.056 -28.017 1.00 41.70 106 SER D N 1
ATOM 1928 C CA . SER B 1 109 ? 43.732 12.020 -29.321 1.00 38.25 106 SER D CA 1
ATOM 1929 C C . SER B 1 109 ? 44.098 13.329 -30.013 1.00 41.26 106 SER D C 1
ATOM 1930 O O . SER B 1 109 ? 44.636 14.237 -29.372 1.00 39.10 106 SER D O 1
ATOM 1933 N N . MET B 1 110 ? 43.827 13.423 -31.313 1.00 35.12 107 MET D N 1
ATOM 1934 C CA . MET B 1 110 ? 44.220 14.593 -32.097 1.00 34.89 107 MET D CA 1
ATOM 1935 C C . MET B 1 110 ? 43.174 14.901 -33.159 1.00 39.85 107 MET D C 1
ATOM 1936 O O . MET B 1 110 ? 42.580 13.988 -33.740 1.00 43.44 107 MET D O 1
ATOM 1941 N N . ALA B 1 111 ? 42.946 16.188 -33.407 1.00 40.87 108 ALA D N 1
ATOM 1942 C CA . ALA B 1 111 ? 41.981 16.604 -34.419 1.00 39.87 108 ALA D CA 1
ATOM 1943 C C . ALA B 1 111 ? 42.536 17.705 -35.304 1.00 37.64 108 ALA D C 1
ATOM 1944 O O . ALA B 1 111 ? 43.169 18.646 -34.825 1.00 41.53 108 ALA D O 1
ATOM 1946 N N . LEU B 1 112 ? 42.291 17.581 -36.600 1.00 36.68 109 LEU D N 1
ATOM 1947 C CA . LEU B 1 112 ? 42.666 18.608 -37.555 1.00 36.64 109 LEU D CA 1
ATOM 1948 C C . LEU B 1 112 ? 41.368 19.299 -37.924 1.00 44.48 109 LEU D C 1
ATOM 1949 O O . LEU B 1 112 ? 40.400 18.640 -38.313 1.00 50.18 109 LEU D O 1
ATOM 1954 N N . LEU B 1 113 ? 41.348 20.621 -37.783 1.00 38.05 110 LEU D N 1
ATOM 1955 C CA . LEU B 1 113 ? 40.170 21.430 -38.047 1.00 48.54 110 LEU D CA 1
ATOM 1956 C C . LEU B 1 113 ? 40.359 22.337 -39.264 1.00 53.80 110 LEU D C 1
ATOM 1957 O O . LEU B 1 113 ? 41.477 22.745 -39.591 1.00 49.20 110 LEU D O 1
ATOM 1962 N N . LYS B 1 114 ? 39.253 22.634 -39.937 1.00 50.85 111 LYS D N 1
ATOM 1963 C CA . LYS B 1 114 ? 39.190 23.755 -40.862 1.00 53.67 111 LYS D CA 1
ATOM 1964 C C . LYS B 1 114 ? 38.065 24.615 -40.311 1.00 52.98 111 LYS D C 1
ATOM 1965 O O . LYS B 1 114 ? 36.914 24.183 -40.276 1.00 55.81 111 LYS D O 1
ATOM 1971 N N . GLY B 1 115 ? 38.401 25.812 -39.840 1.00 50.39 112 GLY D N 1
ATOM 1972 C CA . GLY B 1 115 ? 37.463 26.574 -39.034 1.00 55.32 112 GLY D CA 1
ATOM 1973 C C . GLY B 1 115 ? 37.298 25.860 -37.702 1.00 53.71 112 GLY D C 1
ATOM 1974 O O . GLY B 1 115 ? 38.298 25.546 -37.041 1.00 49.80 112 GLY D O 1
ATOM 1975 N N . LYS B 1 116 ? 36.057 25.590 -37.302 1.00 46.32 113 LYS D N 1
ATOM 1976 C CA . LYS B 1 116 ? 35.822 24.785 -36.098 1.00 62.14 113 LYS D CA 1
ATOM 1977 C C . LYS B 1 116 ? 35.208 23.416 -36.430 1.00 67.32 113 LYS D C 1
ATOM 1978 O O . LYS B 1 116 ? 34.644 22.730 -35.564 1.00 59.70 113 LYS D O 1
ATOM 1984 N N . GLU B 1 117 ? 35.350 23.024 -37.694 1.00 64.12 114 GLU D N 1
ATOM 1985 C CA . GLU B 1 117 ? 34.860 21.740 -38.167 1.00 58.07 114 GLU D CA 1
ATOM 1986 C C . GLU B 1 117 ? 35.995 20.718 -38.260 1.00 48.48 114 GLU D C 1
ATOM 1987 O O . GLU B 1 117 ? 37.030 20.977 -38.879 1.00 45.00 114 GLU D O 1
ATOM 1993 N N . VAL B 1 118 ? 35.799 19.563 -37.630 1.00 44.47 115 VAL D N 1
ATOM 1994 C CA . VAL B 1 118 ? 36.797 18.499 -37.663 1.00 44.49 115 VAL D CA 1
ATOM 1995 C C . VAL B 1 118 ? 36.922 17.951 -39.072 1.00 45.33 115 VAL D C 1
ATOM 1996 O O . VAL B 1 118 ? 35.926 17.604 -39.711 1.00 45.59 115 VAL D O 1
ATOM 2000 N N . VAL B 1 119 ? 38.154 17.888 -39.559 1.00 44.93 116 VAL D N 1
ATOM 2001 C CA . VAL B 1 119 ? 38.414 17.432 -40.920 1.00 41.68 116 VAL D CA 1
ATOM 2002 C C . VAL B 1 119 ? 39.204 16.109 -40.945 1.00 42.47 116 VAL D C 1
ATOM 2003 O O . VAL B 1 119 ? 39.254 15.416 -41.953 1.00 39.20 116 VAL D O 1
ATOM 2007 N N . HIS B 1 120 ? 39.804 15.765 -39.811 1.00 42.74 117 HIS D N 1
ATOM 2008 C CA . HIS B 1 120 ? 40.515 14.514 -39.659 1.00 48.17 117 HIS D CA 1
ATOM 2009 C C . HIS B 1 120 ? 40.672 14.263 -38.182 1.00 47.84 117 HIS D C 1
ATOM 2010 O O . HIS B 1 120 ? 40.879 15.205 -37.418 1.00 39.08 117 HIS D O 1
ATOM 2017 N N . PHE B 1 121 ? 40.567 12.998 -37.777 1.00 41.29 118 PHE D N 1
ATOM 2018 C CA . PHE B 1 121 ? 40.631 12.654 -36.362 1.00 39.01 118 PHE D CA 1
ATOM 2019 C C . PHE B 1 121 ? 41.531 11.452 -36.087 1.00 42.56 118 PHE D C 1
ATOM 2020 O O . PHE B 1 121 ? 41.488 10.455 -36.797 1.00 49.82 118 PHE D O 1
ATOM 2028 N N . ILE B 1 122 ? 42.357 11.566 -35.055 1.00 37.08 119 ILE D N 1
ATOM 2029 C CA . ILE B 1 122 ? 43.193 10.460 -34.626 1.00 38.32 119 ILE D CA 1
ATOM 2030 C C . ILE B 1 122 ? 42.841 10.071 -33.200 1.00 43.75 119 ILE D C 1
ATOM 2031 O O . ILE B 1 122 ? 43.240 10.743 -32.244 1.00 39.19 119 ILE D O 1
ATOM 2036 N N . PRO B 1 123 ? 42.059 8.993 -33.057 1.00 46.21 120 PRO D N 1
ATOM 2037 C CA . PRO B 1 123 ? 41.643 8.512 -31.739 1.00 38.37 120 PRO D CA 1
ATOM 2038 C C . PRO B 1 123 ? 42.821 7.843 -31.049 1.00 36.46 120 PRO D C 1
ATOM 2039 O O . PRO B 1 123 ? 43.810 7.518 -31.714 1.00 39.67 120 PRO D O 1
ATOM 2043 N N . ARG B 1 124 ? 42.725 7.642 -29.740 1.00 36.93 121 ARG D N 1
ATOM 2044 C CA . ARG B 1 124 ? 43.774 6.940 -29.012 1.00 42.18 121 ARG D CA 1
ATOM 2045 C C . ARG B 1 124 ? 44.201 5.647 -29.713 1.00 44.61 121 ARG D C 1
ATOM 2046 O O . ARG B 1 124 ? 45.393 5.358 -29.823 1.00 45.43 121 ARG D O 1
ATOM 2054 N N . HIS B 1 125 ? 43.232 4.876 -30.195 1.00 41.82 122 HIS D N 1
ATOM 2055 C CA . HIS B 1 125 ? 43.546 3.589 -30.806 1.00 49.73 122 HIS D CA 1
ATOM 2056 C C . HIS B 1 125 ? 44.375 3.655 -32.108 1.00 54.63 122 HIS D C 1
ATOM 2057 O O . HIS B 1 125 ? 44.867 2.630 -32.578 1.00 55.41 122 HIS D O 1
ATOM 2064 N N . GLU B 1 126 ? 44.531 4.848 -32.682 1.00 49.29 123 GLU D N 1
ATOM 2065 C CA . GLU B 1 126 ? 45.410 5.028 -33.838 1.00 45.29 123 GLU D CA 1
ATOM 2066 C C . GLU B 1 126 ? 46.775 5.524 -33.360 1.00 46.58 123 GLU D C 1
ATOM 2067 O O . GLU B 1 126 ? 47.665 5.825 -34.154 1.00 48.42 123 GLU D O 1
ATOM 2073 N N . ILE B 1 127 ? 46.924 5.636 -32.050 1.00 43.38 124 ILE D N 1
ATOM 2074 C CA . ILE B 1 127 ? 48.177 6.092 -31.470 1.00 46.43 124 ILE D CA 1
ATOM 2075 C C . ILE B 1 127 ? 48.746 4.952 -30.642 1.00 48.95 124 ILE D C 1
ATOM 2076 O O . ILE B 1 127 ? 49.855 4.483 -30.885 1.00 47.91 124 ILE D O 1
ATOM 2081 N N . GLU B 1 128 ? 47.959 4.504 -29.673 1.00 52.44 125 GLU D N 1
ATOM 2082 C CA . GLU B 1 128 ? 48.246 3.300 -28.915 1.00 59.44 125 GLU D CA 1
ATOM 2083 C C . GLU B 1 128 ? 48.460 2.117 -29.872 1.00 65.68 125 GLU D C 1
ATOM 2084 O O . GLU B 1 128 ? 47.650 1.872 -30.765 1.00 64.78 125 GLU D O 1
ATOM 2090 N N . GLY B 1 129 ? 49.560 1.396 -29.693 1.00 63.51 126 GLY D N 1
ATOM 2091 C CA . GLY B 1 129 ? 49.842 0.236 -30.516 1.00 62.25 126 GLY D CA 1
ATOM 2092 C C . GLY B 1 129 ? 50.399 0.559 -31.892 1.00 64.95 126 GLY D C 1
ATOM 2093 O O . GLY B 1 129 ? 50.479 -0.311 -32.761 1.00 66.16 126 GLY D O 1
ATOM 2094 N N . HIS B 1 130 ? 50.780 1.813 -32.100 1.00 58.17 127 HIS D N 1
ATOM 2095 C CA . HIS B 1 130 ? 51.450 2.200 -33.335 1.00 58.42 127 HIS D CA 1
ATOM 2096 C C . HIS B 1 130 ? 52.821 2.749 -32.986 1.00 60.48 127 HIS D C 1
ATOM 2097 O O . HIS B 1 130 ? 53.139 2.905 -31.808 1.00 66.58 127 HIS D O 1
ATOM 2104 N N . ASP B 1 131 ? 53.649 3.018 -33.988 1.00 63.76 128 ASP D N 1
ATOM 2105 C CA . ASP B 1 131 ? 54.954 3.606 -33.708 1.00 68.47 128 ASP D CA 1
ATOM 2106 C C . ASP B 1 131 ? 55.079 5.019 -34.263 1.00 70.55 128 ASP D C 1
ATOM 2107 O O . ASP B 1 131 ? 54.243 5.467 -35.046 1.00 68.19 128 ASP D O 1
ATOM 2112 N N . MET B 1 132 ? 56.129 5.711 -33.840 1.00 76.80 129 MET D N 1
ATOM 2113 C CA . MET B 1 132 ? 56.363 7.097 -34.230 1.00 85.46 129 MET D CA 1
ATOM 2114 C C . MET B 1 132 ? 56.027 7.404 -35.685 1.00 84.19 129 MET D C 1
ATOM 2115 O O . MET B 1 132 ? 55.016 8.044 -35.970 1.00 84.72 129 MET D O 1
ATOM 2120 N N . GLU B 1 133 ? 56.883 6.947 -36.594 1.00 84.10 130 GLU D N 1
ATOM 2121 C CA . GLU B 1 133 ? 56.724 7.213 -38.021 1.00 86.99 130 GLU D CA 1
ATOM 2122 C C . GLU B 1 133 ? 55.290 6.987 -38.509 1.00 85.32 130 GLU D C 1
ATOM 2123 O O . GLU B 1 133 ? 54.734 7.813 -39.236 1.00 88.74 130 GLU D O 1
ATOM 2125 N N . GLU B 1 134 ? 54.706 5.865 -38.102 1.00 78.97 131 GLU D N 1
ATOM 2126 C CA . GLU B 1 134 ? 53.354 5.488 -38.498 1.00 73.82 131 GLU D CA 1
ATOM 2127 C C . GLU B 1 134 ? 52.354 6.601 -38.201 1.00 70.13 131 GLU D C 1
ATOM 2128 O O . GLU B 1 134 ? 51.550 6.976 -39.055 1.00 68.46 131 GLU D O 1
ATOM 2134 N N . ILE B 1 135 ? 52.421 7.125 -36.981 1.00 64.33 132 ILE D N 1
ATOM 2135 C CA . ILE B 1 135 ? 51.529 8.185 -36.538 1.00 62.50 132 ILE D CA 1
ATOM 2136 C C . ILE B 1 135 ? 51.840 9.498 -37.249 1.00 61.37 132 ILE D C 1
ATOM 2137 O O . ILE B 1 135 ? 50.935 10.253 -37.598 1.00 58.66 132 ILE D O 1
ATOM 2142 N N . MET B 1 136 ? 53.128 9.753 -37.453 1.00 65.16 133 MET D N 1
ATOM 2143 C CA . MET B 1 136 ? 53.605 10.904 -38.211 1.00 68.34 133 MET D CA 1
ATOM 2144 C C . MET B 1 136 ? 52.937 10.974 -39.577 1.00 70.10 133 MET D C 1
ATOM 2145 O O . MET B 1 136 ? 52.313 11.977 -39.930 1.00 64.68 133 MET D O 1
ATOM 2150 N N . LYS B 1 137 ? 53.095 9.902 -40.351 1.00 75.26 134 LYS D N 1
ATOM 2151 C CA . LYS B 1 137 ? 52.539 9.831 -41.699 1.00 75.21 134 LYS D CA 1
ATOM 2152 C C . LYS B 1 137 ? 51.029 10.055 -41.704 1.00 65.46 134 LYS D C 1
ATOM 2153 O O . LYS B 1 137 ? 50.485 10.649 -42.634 1.00 68.40 134 LYS D O 1
ATOM 2159 N N . ASN B 1 138 ? 50.356 9.565 -40.669 1.00 56.52 135 ASN D N 1
ATOM 2160 C CA . ASN B 1 138 ? 48.931 9.800 -40.513 1.00 54.36 135 ASN D CA 1
ATOM 2161 C C . ASN B 1 138 ? 48.677 11.313 -40.452 1.00 53.29 135 ASN D C 1
ATOM 2162 O O . ASN B 1 138 ? 47.817 11.837 -41.163 1.00 56.80 135 ASN D O 1
ATOM 2167 N N . LEU B 1 139 ? 49.447 12.009 -39.619 1.00 46.36 136 LEU D N 1
ATOM 2168 C CA . LEU B 1 139 ? 49.347 13.465 -39.506 1.00 46.81 136 LEU D CA 1
ATOM 2169 C C . LEU B 1 139 ? 49.738 14.180 -40.787 1.00 44.98 136 LEU D C 1
ATOM 2170 O O . LEU B 1 139 ? 48.999 15.018 -41.300 1.00 49.34 136 LEU D O 1
ATOM 2175 N N . THR B 1 140 ? 50.919 13.859 -41.290 1.00 50.85 137 THR D N 1
ATOM 2176 C CA . THR B 1 140 ? 51.456 14.556 -42.449 1.00 58.48 137 THR D CA 1
ATOM 2177 C C . THR B 1 140 ? 50.553 14.414 -43.675 1.00 59.06 137 THR D C 1
ATOM 2178 O O . THR B 1 140 ? 50.383 15.366 -44.442 1.00 56.47 137 THR D O 1
ATOM 2182 N N . ALA B 1 141 ? 49.969 13.232 -43.857 1.00 56.80 138 ALA D N 1
ATOM 2183 C CA . ALA B 1 141 ? 49.044 13.019 -44.968 1.00 59.42 138 ALA D CA 1
ATOM 2184 C C . ALA B 1 141 ? 47.833 13.918 -44.793 1.00 57.86 138 ALA D C 1
ATOM 2185 O O . ALA B 1 141 ? 47.305 14.471 -45.764 1.00 55.22 138 ALA D O 1
ATOM 2187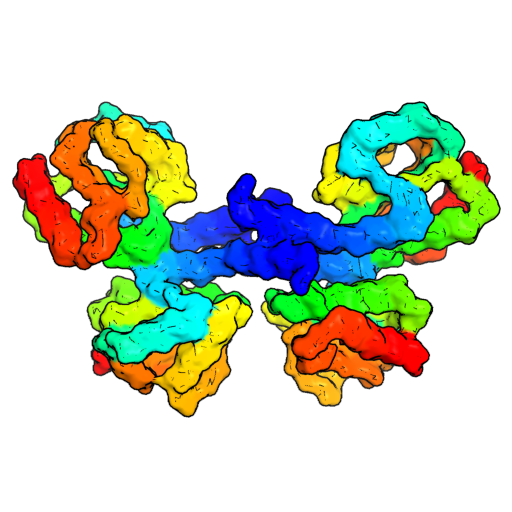 N N . ALA B 1 142 ? 47.400 14.066 -43.545 1.00 49.78 139 ALA D N 1
ATOM 2188 C CA . ALA B 1 142 ? 46.296 14.960 -43.239 1.00 51.30 139 ALA D CA 1
ATOM 2189 C C . ALA B 1 142 ? 46.666 16.394 -43.612 1.00 51.34 139 ALA D C 1
ATOM 2190 O O . ALA B 1 142 ? 45.919 17.065 -44.328 1.00 56.32 139 ALA D O 1
ATOM 2192 N N . PHE B 1 143 ? 47.824 16.854 -43.143 1.00 49.70 140 PHE D N 1
ATOM 2193 C CA . PHE B 1 143 ? 48.285 18.208 -43.458 1.00 51.62 140 PHE D CA 1
ATOM 2194 C C . PHE B 1 143 ? 48.320 18.434 -44.970 1.00 55.00 140 PHE D C 1
ATOM 2195 O O . PHE B 1 143 ? 47.905 19.483 -45.464 1.00 53.31 140 PHE D O 1
ATOM 2203 N N . ASP B 1 144 ? 48.826 17.446 -45.698 1.00 59.37 141 ASP D N 1
ATOM 2204 C CA . ASP B 1 144 ? 48.993 17.578 -47.139 1.00 65.65 141 ASP D CA 1
ATOM 2205 C C . ASP B 1 144 ? 47.644 17.677 -47.834 1.00 66.30 141 ASP D C 1
ATOM 2206 O O . ASP B 1 144 ? 47.528 18.279 -48.905 1.00 62.76 141 ASP D O 1
ATOM 2211 N N . ALA B 1 145 ? 46.622 17.093 -47.218 1.00 60.80 142 ALA D N 1
ATOM 2212 C CA . ALA B 1 145 ? 45.307 17.050 -47.847 1.00 66.73 142 ALA D CA 1
ATOM 2213 C C . ALA B 1 145 ? 44.433 18.270 -47.553 1.00 65.51 142 ALA D C 1
ATOM 2214 O O . ALA B 1 145 ? 43.507 18.564 -48.308 1.00 68.32 142 ALA D O 1
ATOM 2216 N N . HIS B 1 146 ? 44.715 18.974 -46.462 1.00 57.15 143 HIS D N 1
ATOM 2217 C CA . HIS B 1 146 ? 43.818 20.047 -46.033 1.00 65.47 143 HIS D CA 1
ATOM 2218 C C . HIS B 1 146 ? 44.468 21.425 -45.846 1.00 62.72 143 HIS D C 1
ATOM 2219 O O . HIS B 1 146 ? 45.657 21.537 -45.557 1.00 62.32 143 HIS D O 1
ATOM 2226 N N . SER C 1 1 ? 62.165 1.459 -27.283 1.00 57.75 -2 SER E N 1
ATOM 2227 C CA . SER C 1 1 ? 62.639 2.262 -26.168 1.00 55.51 -2 SER E CA 1
ATOM 2228 C C . SER C 1 1 ? 63.689 3.227 -26.680 1.00 52.71 -2 SER E C 1
ATOM 2229 O O . SER C 1 1 ? 64.628 2.818 -27.356 1.00 47.71 -2 SER E O 1
ATOM 2232 N N . ASN C 1 2 ? 63.514 4.508 -26.372 1.00 42.68 -1 ASN E N 1
ATOM 2233 C CA . ASN C 1 2 ? 64.578 5.490 -26.547 1.00 39.76 -1 ASN E CA 1
ATOM 2234 C C . ASN C 1 2 ? 64.740 6.289 -25.253 1.00 29.35 -1 ASN E C 1
ATOM 2235 O O . ASN C 1 2 ? 64.095 5.989 -24.251 1.00 33.10 -1 ASN E O 1
ATOM 2240 N N . ALA C 1 3 ? 65.606 7.294 -25.277 1.00 36.04 0 ALA E N 1
ATOM 2241 C CA . ALA C 1 3 ? 65.875 8.099 -24.090 1.00 33.48 0 ALA E CA 1
ATOM 2242 C C . ALA C 1 3 ? 64.605 8.733 -23.526 1.00 32.09 0 ALA E C 1
ATOM 2243 O O . ALA C 1 3 ? 64.376 8.699 -22.312 1.00 32.29 0 ALA E O 1
ATOM 2245 N N A MET C 1 4 ? 63.779 9.297 -24.404 0.50 29.91 1 MET E N 1
ATOM 2246 N N B MET C 1 4 ? 63.765 9.287 -24.403 0.50 29.97 1 MET E N 1
ATOM 2247 C CA A MET C 1 4 ? 62.542 9.929 -23.957 0.50 32.71 1 MET E CA 1
ATOM 2248 C CA B MET C 1 4 ? 62.538 9.963 -23.963 0.50 32.81 1 MET E CA 1
ATOM 2249 C C A MET C 1 4 ? 61.615 8.946 -23.259 0.50 30.09 1 MET E C 1
ATOM 2250 C C B MET C 1 4 ? 61.552 8.991 -23.305 0.50 29.92 1 MET E C 1
ATOM 2251 O O A MET C 1 4 ? 61.150 9.195 -22.147 0.50 27.93 1 MET E O 1
ATOM 2252 O O B MET C 1 4 ? 60.995 9.289 -22.250 0.50 27.79 1 MET E O 1
ATOM 2261 N N . SER C 1 5 ? 61.338 7.829 -23.919 1.00 35.43 2 SER E N 1
ATOM 2262 C CA . SER C 1 5 ? 60.417 6.843 -23.354 1.00 34.85 2 SER E CA 1
ATOM 2263 C C . SER C 1 5 ? 60.961 6.322 -22.031 1.00 29.70 2 SER E C 1
ATOM 2264 O O . SER C 1 5 ? 60.225 6.165 -21.063 1.00 34.38 2 SER E O 1
ATOM 2267 N N . MET C 1 6 ? 62.262 6.072 -21.989 1.00 33.97 3 MET E N 1
ATOM 2268 C CA A MET C 1 6 ? 62.872 5.569 -20.768 0.50 28.65 3 MET E CA 1
ATOM 2269 C CA B MET C 1 6 ? 62.929 5.579 -20.783 0.50 29.25 3 MET E CA 1
ATOM 2270 C C . MET C 1 6 ? 62.822 6.616 -19.658 1.00 28.98 3 MET E C 1
ATOM 2271 O O . MET C 1 6 ? 62.453 6.303 -18.528 1.00 27.42 3 MET E O 1
ATOM 2280 N N . ALA C 1 7 ? 63.150 7.866 -19.980 1.00 25.73 4 ALA E N 1
ATOM 2281 C CA . ALA C 1 7 ? 63.148 8.920 -18.977 1.00 21.12 4 ALA E CA 1
ATOM 2282 C C . ALA C 1 7 ? 61.729 9.156 -18.488 1.00 34.68 4 ALA E C 1
ATOM 2283 O O . ALA C 1 7 ? 61.489 9.362 -17.291 1.00 32.98 4 ALA E O 1
ATOM 2285 N N . TYR C 1 8 ? 60.777 9.098 -19.410 1.00 29.60 5 TYR E N 1
ATOM 2286 C CA . TYR C 1 8 ? 59.405 9.391 -19.034 1.00 34.80 5 TYR E CA 1
ATOM 2287 C C . TYR C 1 8 ? 58.839 8.351 -18.074 1.00 39.38 5 TYR E C 1
ATOM 2288 O O . TYR C 1 8 ? 58.234 8.691 -17.043 1.00 36.66 5 TYR E O 1
ATOM 2297 N N . GLU C 1 9 ? 59.019 7.081 -18.420 1.00 34.21 6 GLU E N 1
ATOM 2298 C CA . GLU C 1 9 ? 58.520 6.014 -17.576 1.00 34.57 6 GLU E CA 1
ATOM 2299 C C . GLU C 1 9 ? 59.099 6.127 -16.166 1.00 34.22 6 GLU E C 1
ATOM 2300 O O . GLU C 1 9 ? 58.375 6.037 -15.171 1.00 33.28 6 GLU E O 1
ATOM 2306 N N . GLU C 1 10 ? 60.408 6.332 -16.082 1.00 27.88 7 GLU E N 1
ATOM 2307 C CA . GLU C 1 10 ? 61.056 6.494 -14.783 1.00 30.35 7 GLU E CA 1
ATOM 2308 C C . GLU C 1 10 ? 60.511 7.723 -14.036 1.00 36.06 7 GLU E C 1
ATOM 2309 O O . GLU C 1 10 ? 60.331 7.693 -12.818 1.00 28.54 7 GLU E O 1
ATOM 2315 N N . TYR C 1 11 ? 60.238 8.797 -14.775 1.00 30.45 8 TYR E N 1
ATOM 2316 C CA . TYR C 1 11 ? 59.661 10.005 -14.187 1.00 31.69 8 TYR E CA 1
ATOM 2317 C C . TYR C 1 11 ? 58.267 9.755 -13.587 1.00 39.32 8 TYR E C 1
ATOM 2318 O O . TYR C 1 11 ? 58.002 10.125 -12.441 1.00 36.39 8 TYR E O 1
ATOM 2327 N N . MET C 1 12 ? 57.385 9.124 -14.359 1.00 39.46 9 MET E N 1
ATOM 2328 C CA . MET C 1 12 ? 56.048 8.798 -13.868 1.00 40.74 9 MET E CA 1
ATOM 2329 C C . MET C 1 12 ? 56.161 7.843 -12.694 1.00 43.22 9 MET E C 1
ATOM 2330 O O . MET C 1 12 ? 55.419 7.931 -11.713 1.00 39.53 9 MET E O 1
ATOM 2335 N N . ARG C 1 13 ? 57.108 6.924 -12.804 1.00 43.47 10 ARG E N 1
ATOM 2336 C CA . ARG C 1 13 ? 57.312 5.932 -11.767 1.00 39.25 10 ARG E CA 1
ATOM 2337 C C . ARG C 1 13 ? 57.571 6.638 -10.423 1.00 44.53 10 ARG E C 1
ATOM 2338 O O . ARG C 1 13 ? 56.902 6.362 -9.425 1.00 49.97 10 ARG E O 1
ATOM 2346 N N . GLN C 1 14 ? 58.519 7.572 -10.410 1.00 33.32 11 GLN E N 1
ATOM 2347 C CA . GLN C 1 14 ? 58.857 8.303 -9.191 1.00 34.81 11 GLN E CA 1
ATOM 2348 C C . GLN C 1 14 ? 57.723 9.212 -8.706 1.00 37.99 11 GLN E C 1
ATOM 2349 O O . GLN C 1 14 ? 57.557 9.435 -7.507 1.00 36.99 11 GLN E O 1
ATOM 2355 N N . LEU C 1 15 ? 56.936 9.740 -9.628 1.00 31.82 12 LEU E N 1
ATOM 2356 C CA . LEU C 1 15 ? 55.922 10.685 -9.208 1.00 35.15 12 LEU E CA 1
ATOM 2357 C C . LEU C 1 15 ? 54.706 10.030 -8.542 1.00 37.55 12 LEU E C 1
ATOM 2358 O O . LEU C 1 15 ? 54.011 10.682 -7.774 1.00 35.66 12 LEU E O 1
ATOM 2363 N N . VAL C 1 16 ? 54.449 8.754 -8.817 1.00 35.42 13 VAL E N 1
ATOM 2364 C CA . VAL C 1 16 ? 53.293 8.106 -8.198 1.00 40.80 13 VAL E CA 1
ATOM 2365 C C . 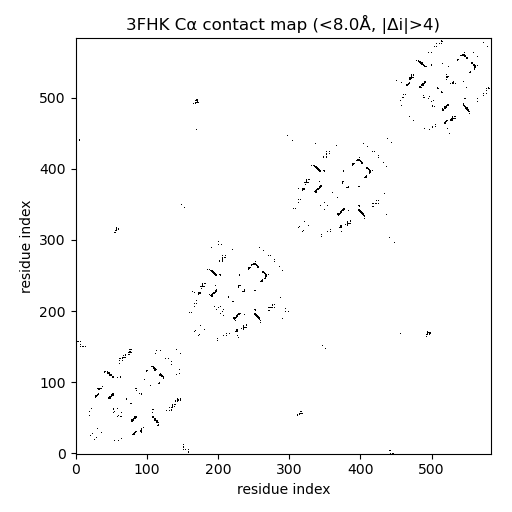VAL C 1 16 ? 53.665 7.492 -6.858 1.00 42.68 13 VAL E C 1
ATOM 2366 O O . VAL C 1 16 ? 52.810 6.981 -6.143 1.00 46.45 13 VAL E O 1
ATOM 2370 N N . VAL C 1 17 ? 54.947 7.559 -6.521 1.00 43.34 14 VAL E N 1
ATOM 2371 C CA . VAL C 1 17 ? 55.447 6.972 -5.283 1.00 41.15 14 VAL E CA 1
ATOM 2372 C C . VAL C 1 17 ? 54.665 7.420 -4.034 1.00 40.96 14 VAL E C 1
ATOM 2373 O O . VAL C 1 17 ? 54.299 6.590 -3.209 1.00 38.97 14 VAL E O 1
ATOM 2377 N N . PRO C 1 18 ? 54.414 8.730 -3.890 1.00 39.99 15 PRO E N 1
ATOM 2378 C CA . PRO C 1 18 ? 53.602 9.203 -2.765 1.00 33.92 15 PRO E CA 1
ATOM 2379 C C . PRO C 1 18 ? 52.215 8.570 -2.746 1.00 40.06 15 PRO E C 1
ATOM 2380 O O . PRO C 1 18 ? 51.696 8.265 -1.667 1.00 43.89 15 PRO E O 1
ATOM 2384 N N . MET C 1 19 ? 51.628 8.376 -3.924 1.00 30.24 16 MET E N 1
ATOM 2385 C CA . MET C 1 19 ? 50.278 7.832 -4.023 1.00 38.48 16 MET E CA 1
ATOM 2386 C C . MET C 1 19 ? 50.293 6.330 -3.742 1.00 35.48 16 MET E C 1
ATOM 2387 O O . MET C 1 19 ? 49.252 5.721 -3.497 1.00 32.67 16 MET E O 1
ATOM 2392 N N . ARG C 1 20 ? 51.479 5.734 -3.790 1.00 27.87 17 ARG E N 1
ATOM 2393 C CA . ARG C 1 20 ? 51.666 4.366 -3.311 1.00 34.66 17 ARG E CA 1
ATOM 2394 C C . ARG C 1 20 ? 51.845 4.401 -1.791 1.00 38.57 17 ARG E C 1
ATOM 2395 O O . ARG C 1 20 ? 51.228 3.621 -1.062 1.00 36.34 17 ARG E O 1
ATOM 2403 N N . ARG C 1 21 ? 52.695 5.318 -1.330 1.00 34.53 18 ARG E N 1
ATOM 2404 C CA . ARG C 1 21 ? 53.061 5.414 0.082 1.00 40.21 18 ARG E CA 1
ATOM 2405 C C . ARG C 1 21 ? 51.865 5.739 0.975 1.00 40.17 18 ARG E C 1
ATOM 2406 O O . ARG C 1 21 ? 51.853 5.398 2.158 1.00 40.72 18 ARG E O 1
ATOM 2414 N N . GLU C 1 22 ? 50.872 6.424 0.422 1.00 40.68 19 GLU E N 1
ATOM 2415 C CA . GLU C 1 22 ? 49.697 6.769 1.207 1.00 37.24 19 GLU E CA 1
ATOM 2416 C C . GLU C 1 22 ? 48.991 5.502 1.683 1.00 33.23 19 GLU E C 1
ATOM 2417 O O . GLU C 1 22 ? 48.417 5.472 2.767 1.00 37.42 19 GLU E O 1
ATOM 2423 N N . LEU C 1 23 ? 49.053 4.451 0.870 1.00 34.92 20 LEU E N 1
ATOM 2424 C CA . LEU C 1 23 ? 48.404 3.192 1.202 1.00 33.25 20 LEU E CA 1
ATOM 2425 C C . LEU C 1 23 ? 49.357 2.253 1.934 1.00 40.92 20 LEU E C 1
ATOM 2426 O O . LEU C 1 23 ? 48.983 1.648 2.938 1.00 45.33 20 LEU E O 1
ATOM 2431 N N . THR C 1 24 ? 50.588 2.130 1.441 1.00 33.37 21 THR E N 1
ATOM 2432 C CA . THR C 1 24 ? 51.556 1.246 2.082 1.00 36.59 21 THR E CA 1
ATOM 2433 C C . THR C 1 24 ? 51.929 1.721 3.493 1.00 38.49 21 THR E C 1
ATOM 2434 O O . THR C 1 24 ? 52.196 0.913 4.379 1.00 39.68 21 THR E O 1
ATOM 2438 N N . GLY C 1 25 ? 51.937 3.034 3.694 1.00 31.10 22 GLY E N 1
ATOM 2439 C CA . GLY C 1 25 ? 52.129 3.604 5.014 1.00 40.03 22 GLY E CA 1
ATOM 2440 C C . GLY C 1 25 ? 50.853 3.532 5.845 1.00 49.25 22 GLY E C 1
ATOM 2441 O O . GLY C 1 25 ? 50.742 4.163 6.908 1.00 40.10 22 GLY E O 1
ATOM 2442 N N . ALA C 1 26 ? 49.880 2.773 5.347 1.00 39.76 23 ALA E N 1
ATOM 2443 C CA . ALA C 1 26 ? 48.669 2.487 6.106 1.00 36.47 23 ALA E CA 1
ATOM 2444 C C . ALA C 1 26 ? 48.503 0.984 6.295 1.00 38.46 23 ALA E C 1
ATOM 2445 O O . ALA C 1 26 ? 47.509 0.524 6.853 1.00 50.47 23 ALA E O 1
ATOM 2447 N N . GLY C 1 27 ? 49.472 0.219 5.811 1.00 33.18 24 GLY E N 1
ATOM 2448 C CA . GLY C 1 27 ? 49.456 -1.220 5.993 1.00 38.53 24 GLY E CA 1
ATOM 2449 C C . GLY C 1 27 ? 49.094 -2.018 4.753 1.00 41.13 24 GLY E C 1
ATOM 2450 O O . GLY C 1 27 ? 49.247 -3.241 4.727 1.00 38.31 24 GLY E O 1
ATOM 2451 N N . PHE C 1 28 ? 48.606 -1.338 3.722 1.00 40.50 25 PHE E N 1
ATOM 2452 C CA . PHE C 1 28 ? 48.254 -2.018 2.482 1.00 42.36 25 PHE E CA 1
ATOM 2453 C C . PHE C 1 28 ? 49.469 -2.659 1.805 1.00 44.75 25 PHE E C 1
ATOM 2454 O O . PHE C 1 28 ? 50.511 -2.032 1.652 1.00 48.16 25 PHE E O 1
ATOM 2462 N N . GLU C 1 29 ? 49.315 -3.918 1.408 1.00 44.64 26 GLU E N 1
ATOM 2463 C CA . GLU C 1 29 ? 50.292 -4.609 0.585 1.00 38.32 26 GLU E CA 1
ATOM 2464 C C . GLU C 1 29 ? 50.055 -4.265 -0.892 1.00 47.67 26 GLU E C 1
ATOM 2465 O O . GLU C 1 29 ? 48.912 -4.177 -1.343 1.00 53.46 26 GLU E O 1
ATOM 2471 N N . GLU C 1 30 ? 51.133 -4.051 -1.639 1.00 52.49 27 GLU E N 1
ATOM 2472 C CA . GLU C 1 30 ? 51.023 -3.736 -3.061 1.00 48.53 27 GLU E CA 1
ATOM 2473 C C . GLU C 1 30 ? 51.133 -4.990 -3.896 1.00 41.87 27 GLU E C 1
ATOM 2474 O O . GLU C 1 30 ? 51.987 -5.832 -3.646 1.00 45.62 27 GLU E O 1
ATOM 2480 N N . LEU C 1 31 ? 50.270 -5.106 -4.896 1.00 36.57 28 LEU E N 1
ATOM 2481 C CA . LEU C 1 31 ? 50.387 -6.173 -5.881 1.00 38.41 28 LEU E CA 1
ATOM 2482 C C . LEU C 1 31 ? 50.700 -5.509 -7.215 1.00 40.78 28 LEU E C 1
ATOM 2483 O O . LEU C 1 31 ? 49.821 -4.948 -7.866 1.00 42.57 28 LEU E O 1
ATOM 2488 N N . THR C 1 32 ? 51.968 -5.554 -7.603 1.00 38.28 29 THR E N 1
ATOM 2489 C CA . THR C 1 32 ? 52.452 -4.745 -8.711 1.00 39.55 29 THR E CA 1
ATOM 2490 C C . THR C 1 32 ? 52.533 -5.538 -10.017 1.00 40.18 29 THR E C 1
ATOM 2491 O O . THR C 1 32 ? 52.901 -5.006 -11.060 1.00 46.75 29 THR E O 1
ATOM 2495 N N . THR C 1 33 ? 52.155 -6.807 -9.956 1.00 40.58 30 THR E N 1
ATOM 2496 C CA . THR C 1 33 ? 52.339 -7.713 -11.076 1.00 35.86 30 THR E CA 1
ATOM 2497 C C . THR C 1 33 ? 51.178 -8.685 -11.208 1.00 38.94 30 THR E C 1
ATOM 2498 O O . THR C 1 33 ? 50.505 -9.002 -10.225 1.00 36.43 30 THR E O 1
ATOM 2502 N N . ALA C 1 34 ? 50.939 -9.147 -12.430 1.00 38.91 31 ALA E N 1
ATOM 2503 C CA . ALA C 1 34 ? 49.949 -10.185 -12.668 1.00 42.75 31 ALA E CA 1
ATOM 2504 C C . ALA C 1 34 ? 50.246 -11.406 -11.802 1.00 49.83 31 ALA E C 1
ATOM 2505 O O . ALA C 1 34 ? 49.359 -11.926 -11.130 1.00 57.46 31 ALA E O 1
ATOM 2507 N N . GLU C 1 35 ? 51.494 -11.866 -11.821 1.00 49.14 32 GLU E N 1
ATOM 2508 C CA . GLU C 1 35 ? 51.889 -13.027 -11.025 1.00 48.60 32 GLU E CA 1
ATOM 2509 C C . GLU C 1 35 ? 51.677 -12.797 -9.522 1.00 53.96 32 GLU E C 1
ATOM 2510 O O . GLU C 1 35 ? 51.287 -13.710 -8.795 1.00 56.70 32 GLU E O 1
ATOM 2512 N N . GLU C 1 36 ? 51.930 -11.577 -9.059 1.00 46.93 33 GLU E N 1
ATOM 2513 C CA . GLU C 1 36 ? 51.748 -11.259 -7.649 1.00 48.87 33 GLU E CA 1
ATOM 2514 C C . GLU C 1 36 ? 50.277 -11.272 -7.262 1.00 50.84 33 GLU E C 1
ATOM 2515 O O . GLU C 1 36 ? 49.930 -11.602 -6.126 1.00 45.87 33 GLU E O 1
ATOM 2521 N N . VAL C 1 37 ? 49.416 -10.907 -8.206 1.00 48.49 34 VAL E N 1
ATOM 2522 C CA . VAL C 1 37 ? 47.978 -10.952 -7.975 1.00 48.09 34 VAL E CA 1
ATOM 2523 C C . VAL C 1 37 ? 47.492 -12.400 -7.859 1.00 47.21 34 VAL E C 1
ATOM 2524 O O . VAL C 1 37 ? 46.901 -12.776 -6.851 1.00 48.23 34 VAL E O 1
ATOM 2528 N N . GLU C 1 38 ? 47.753 -13.207 -8.885 1.00 44.59 35 GLU E N 1
ATOM 2529 C CA . GLU C 1 38 ? 47.392 -14.617 -8.856 1.00 52.09 35 GLU E CA 1
ATOM 2530 C C . GLU C 1 38 ? 47.926 -15.278 -7.592 1.00 55.39 35 GLU E C 1
ATOM 2531 O O . GLU C 1 38 ? 47.179 -15.908 -6.850 1.00 52.16 35 GLU E O 1
ATOM 2537 N N . ASN C 1 39 ? 49.221 -15.120 -7.343 1.00 57.94 36 ASN E N 1
ATOM 2538 C CA . ASN C 1 39 ? 49.832 -15.697 -6.160 1.00 54.65 36 ASN E CA 1
ATOM 2539 C C . ASN C 1 39 ? 49.025 -15.360 -4.910 1.00 59.87 36 ASN E C 1
ATOM 2540 O O . ASN C 1 39 ? 48.741 -16.246 -4.092 1.00 58.87 36 ASN E O 1
ATOM 2544 N N . PHE C 1 40 ? 48.649 -14.086 -4.767 1.00 50.01 37 PHE E N 1
ATOM 2545 C CA . PHE C 1 40 ? 47.822 -13.654 -3.634 1.00 54.71 37 PHE E CA 1
ATOM 2546 C C . PHE C 1 40 ? 46.399 -14.222 -3.651 1.00 58.93 37 PHE E C 1
ATOM 2547 O O . PHE C 1 40 ? 46.007 -14.940 -2.733 1.00 62.30 37 PHE E O 1
ATOM 2555 N N . MET C 1 41 ? 45.626 -13.885 -4.681 1.00 56.72 38 MET E N 1
ATOM 2556 C CA . MET C 1 41 ? 44.212 -14.254 -4.725 1.00 55.60 38 MET E CA 1
ATOM 2557 C C . MET C 1 41 ? 44.024 -15.765 -4.652 1.00 64.79 38 MET E C 1
ATOM 2558 O O . MET C 1 41 ? 43.018 -16.256 -4.129 1.00 62.33 38 MET E O 1
ATOM 2563 N N . GLU C 1 42 ? 45.011 -16.495 -5.163 1.00 70.69 39 GLU E N 1
ATOM 2564 C CA . GLU C 1 42 ? 44.948 -17.948 -5.223 1.00 80.78 39 GLU E CA 1
ATOM 2565 C C . GLU C 1 42 ? 45.116 -18.588 -3.846 1.00 78.78 39 GLU E C 1
ATOM 2566 O O . GLU C 1 42 ? 44.577 -19.664 -3.586 1.00 80.52 39 GLU E O 1
ATOM 2572 N N . LYS C 1 43 ? 45.861 -17.924 -2.968 1.00 70.19 40 LYS E N 1
ATOM 2573 C CA . LYS C 1 43 ? 46.132 -18.461 -1.640 1.00 70.33 40 LYS E CA 1
ATOM 2574 C C . LYS C 1 43 ? 45.416 -17.657 -0.560 1.00 73.42 40 LYS E C 1
ATOM 2575 O O . LYS C 1 43 ? 45.563 -17.934 0.630 1.00 75.02 40 LYS E O 1
ATOM 2579 N N . ALA C 1 44 ? 44.638 -16.664 -0.978 1.00 69.81 41 ALA E N 1
ATOM 2580 C CA . ALA C 1 44 ? 44.021 -15.731 -0.040 1.00 63.56 41 ALA E CA 1
ATOM 2581 C C . ALA C 1 44 ? 43.035 -16.402 0.905 1.00 71.23 41 ALA E C 1
ATOM 2582 O O . ALA C 1 44 ? 42.224 -17.230 0.496 1.00 74.92 41 ALA E O 1
ATOM 2584 N N . GLU C 1 45 ? 43.104 -16.030 2.176 1.00 73.48 42 GLU E N 1
ATOM 2585 C CA . GLU C 1 45 ? 42.151 -16.526 3.155 1.00 84.54 42 GLU E CA 1
ATOM 2586 C C . GLU C 1 45 ? 41.620 -15.405 4.034 1.00 81.70 42 GLU E C 1
ATOM 2587 O O . GLU C 1 45 ? 42.224 -14.334 4.135 1.00 82.06 42 GLU E O 1
ATOM 2593 N N . GLY C 1 46 ? 40.480 -15.659 4.664 1.00 77.37 43 GLY E N 1
ATOM 2594 C CA . GLY C 1 46 ? 39.807 -14.646 5.449 1.00 72.48 43 GLY E CA 1
ATOM 2595 C C . GLY C 1 46 ? 39.191 -13.596 4.549 1.00 65.56 43 GLY E C 1
ATOM 2596 O O . GLY C 1 46 ? 38.698 -13.910 3.464 1.00 63.88 43 GLY E O 1
ATOM 2597 N N . THR C 1 47 ? 39.224 -12.345 4.997 1.00 62.64 44 THR E N 1
ATOM 2598 C CA . THR C 1 47 ? 38.670 -11.243 4.223 1.00 63.41 44 THR E CA 1
ATOM 2599 C C . THR C 1 47 ? 39.763 -10.300 3.731 1.00 61.61 44 THR E C 1
ATOM 2600 O O . THR C 1 47 ? 40.814 -10.151 4.361 1.00 62.93 44 THR E O 1
ATOM 2604 N N . THR C 1 48 ? 39.499 -9.659 2.600 1.00 58.43 45 THR E N 1
ATOM 2605 C CA . THR C 1 48 ? 40.467 -8.779 1.973 1.00 52.98 45 THR E CA 1
ATOM 2606 C C . THR C 1 48 ? 39.807 -7.514 1.461 1.00 47.99 45 THR E C 1
ATOM 2607 O O . THR C 1 48 ? 38.784 -7.571 0.785 1.00 45.49 45 THR E O 1
ATOM 2611 N N . LEU C 1 49 ? 40.387 -6.367 1.789 1.00 47.42 46 LEU E N 1
ATOM 2612 C CA . LEU C 1 49 ? 40.029 -5.152 1.079 1.00 47.75 46 LEU E CA 1
ATOM 2613 C C . LEU C 1 49 ? 41.037 -4.947 -0.043 1.00 44.57 46 LEU E C 1
ATOM 2614 O O . LEU C 1 49 ? 42.259 -4.933 0.183 1.00 37.81 46 LEU E O 1
ATOM 2619 N N . VAL C 1 50 ? 40.518 -4.815 -1.255 1.00 47.04 47 VAL E N 1
ATOM 2620 C CA . VAL C 1 50 ? 41.336 -4.479 -2.408 1.00 47.28 47 VAL E CA 1
ATOM 2621 C C . VAL C 1 50 ? 41.046 -3.050 -2.791 1.00 45.61 47 VAL E C 1
ATOM 2622 O O . VAL C 1 50 ? 39.892 -2.676 -2.969 1.00 38.29 47 VAL E O 1
ATOM 2626 N N . VAL C 1 51 ? 42.093 -2.246 -2.915 1.00 50.30 48 VAL E N 1
ATOM 2627 C CA . VAL C 1 51 ? 41.929 -0.891 -3.418 1.00 43.28 48 VAL E CA 1
ATOM 2628 C C . VAL C 1 51 ? 42.519 -0.759 -4.820 1.00 37.33 48 VAL E C 1
ATOM 2629 O O . VAL C 1 51 ? 43.735 -0.865 -5.019 1.00 35.94 48 VAL E O 1
ATOM 2633 N N . VAL C 1 52 ? 41.647 -0.548 -5.794 1.00 31.07 49 VAL E N 1
ATOM 2634 C CA . VAL C 1 52 ? 42.085 -0.176 -7.124 1.00 34.69 49 VAL E CA 1
ATOM 2635 C C . VAL C 1 52 ? 42.460 1.290 -7.056 1.00 41.70 49 VAL E C 1
ATOM 2636 O O . VAL C 1 52 ? 41.590 2.164 -7.087 1.00 40.96 49 VAL E O 1
ATOM 2640 N N . ASN C 1 53 ? 43.757 1.551 -6.922 1.00 37.59 50 ASN E N 1
ATOM 2641 C CA . ASN C 1 53 ? 44.256 2.912 -6.851 1.00 33.70 50 ASN E CA 1
ATOM 2642 C C . ASN C 1 53 ? 44.391 3.479 -8.256 1.00 41.62 50 ASN E C 1
ATOM 2643 O O . ASN C 1 53 ? 44.391 2.731 -9.235 1.00 48.43 50 ASN E O 1
ATOM 2648 N N . SER C 1 54 ? 44.489 4.800 -8.355 1.00 40.61 51 SER E N 1
ATOM 2649 C CA . SER C 1 54 ? 44.742 5.451 -9.629 1.00 46.75 51 SER E CA 1
ATOM 2650 C C . SER C 1 54 ? 45.297 6.853 -9.405 1.00 47.70 51 SER E C 1
ATOM 2651 O O . SER C 1 54 ? 45.293 7.365 -8.288 1.00 48.91 51 SER E O 1
ATOM 2654 N N . VAL C 1 55 ? 45.793 7.461 -10.473 1.00 47.22 52 VAL E N 1
ATOM 2655 C CA . VAL C 1 55 ? 46.301 8.818 -10.406 1.00 46.62 52 VAL E CA 1
ATOM 2656 C C . VAL C 1 55 ? 45.183 9.787 -10.743 1.00 50.98 52 VAL E C 1
ATOM 2657 O O . VAL C 1 55 ? 44.967 10.101 -11.911 1.00 61.81 52 VAL E O 1
ATOM 2661 N N . CYS C 1 56 ? 44.466 10.259 -9.730 1.00 45.95 53 CYS E N 1
ATOM 2662 C CA . CYS C 1 56 ? 43.400 11.226 -9.964 1.00 50.76 53 CYS E CA 1
ATOM 2663 C C . CYS C 1 56 ? 42.859 11.834 -8.675 1.00 53.49 53 CYS E C 1
ATOM 2664 O O . CYS C 1 56 ? 42.963 11.240 -7.600 1.00 51.60 53 CYS E O 1
ATOM 2667 N N . GLY C 1 57 ? 42.267 13.019 -8.800 1.00 53.20 54 GLY E N 1
ATOM 2668 C CA . GLY C 1 57 ? 41.762 13.762 -7.660 1.00 57.50 54 GLY E CA 1
ATOM 2669 C C . GLY C 1 57 ? 40.747 13.009 -6.818 1.00 61.28 54 GLY E C 1
ATOM 2670 O O . GLY C 1 57 ? 40.634 13.239 -5.610 1.00 62.72 54 GLY E O 1
ATOM 2671 N N . CYS C 1 58 ? 40.006 12.111 -7.458 1.00 57.61 55 CYS E N 1
ATOM 2672 C CA . CYS C 1 58 ? 39.019 11.291 -6.764 1.00 57.01 55 CYS E CA 1
ATOM 2673 C C . CYS C 1 58 ? 39.732 10.294 -5.851 1.00 51.82 55 CYS E C 1
ATOM 2674 O O . CYS C 1 58 ? 39.349 10.094 -4.696 1.00 49.72 55 CYS E O 1
ATOM 2677 N N . ALA C 1 59 ? 40.783 9.673 -6.370 1.00 43.95 56 ALA E N 1
ATOM 2678 C CA . ALA C 1 59 ? 41.559 8.744 -5.565 1.00 45.66 56 ALA E CA 1
ATOM 2679 C C . ALA C 1 59 ? 42.207 9.486 -4.394 1.00 49.15 56 ALA E C 1
ATOM 2680 O O . ALA C 1 59 ? 42.174 9.023 -3.251 1.00 48.27 56 ALA E O 1
ATOM 2682 N N . ALA C 1 60 ? 42.780 10.649 -4.691 1.00 43.41 57 ALA E N 1
ATOM 2683 C CA . ALA C 1 60 ? 43.502 11.438 -3.701 1.00 42.77 57 ALA E CA 1
ATOM 2684 C C . ALA C 1 60 ? 42.619 11.953 -2.569 1.00 51.18 57 ALA E C 1
ATOM 2685 O O . ALA C 1 60 ? 43.040 12.005 -1.414 1.00 40.11 57 ALA E O 1
ATOM 2687 N N . GLY C 1 61 ? 41.397 12.353 -2.903 1.00 57.08 58 GLY E N 1
ATOM 2688 C CA . GLY C 1 61 ? 40.571 13.061 -1.946 1.00 58.95 58 GLY E CA 1
ATOM 2689 C C . GLY C 1 61 ? 39.552 12.208 -1.222 1.00 56.74 58 GLY E C 1
ATOM 2690 O O . GLY C 1 61 ? 39.048 12.594 -0.170 1.00 53.26 58 GLY E O 1
ATOM 2691 N N . LEU C 1 62 ? 39.237 11.049 -1.786 1.00 54.03 59 LEU E N 1
ATOM 2692 C CA . LEU C 1 62 ? 38.189 10.210 -1.224 1.00 50.19 59 LEU E CA 1
ATOM 2693 C C . LEU C 1 62 ? 38.691 8.796 -1.013 1.00 53.42 59 LEU E C 1
ATOM 2694 O O . LEU C 1 62 ? 38.795 8.323 0.118 1.00 60.60 59 LEU E O 1
ATOM 2697 N N . ALA C 1 63 ? 39.018 8.130 -2.113 1.00 46.74 60 ALA E N 1
ATOM 2698 C CA . ALA C 1 63 ? 39.263 6.697 -2.080 1.00 45.70 60 ALA E CA 1
ATOM 2699 C C . ALA C 1 63 ? 40.350 6.282 -1.094 1.00 49.71 60 ALA E C 1
ATOM 2700 O O . ALA C 1 63 ? 40.127 5.416 -0.243 1.00 50.23 60 ALA E O 1
ATOM 2702 N N . ARG C 1 64 ? 41.522 6.895 -1.218 1.00 46.80 61 ARG E N 1
ATOM 2703 C CA . ARG C 1 64 ? 42.672 6.500 -0.416 1.00 42.32 61 ARG E CA 1
ATOM 2704 C C . ARG C 1 64 ? 42.469 6.814 1.062 1.00 46.94 61 ARG E C 1
ATOM 2705 O O . ARG C 1 64 ? 42.687 5.953 1.912 1.00 53.32 61 ARG E O 1
ATOM 2713 N N . PRO C 1 65 ? 42.025 8.039 1.374 1.00 40.06 62 PRO E N 1
ATOM 2714 C CA . PRO C 1 65 ? 41.793 8.396 2.779 1.00 38.72 62 PRO E CA 1
ATOM 2715 C C . PRO C 1 65 ? 40.703 7.529 3.404 1.00 49.01 62 PRO E C 1
ATOM 2716 O O . PRO C 1 65 ? 40.871 7.024 4.517 1.00 58.04 62 PRO E O 1
ATOM 2720 N N . ALA C 1 66 ? 39.598 7.365 2.685 1.00 43.52 63 ALA E N 1
ATOM 2721 C CA . ALA C 1 66 ? 38.473 6.580 3.167 1.00 49.78 63 ALA E CA 1
ATOM 2722 C C . ALA C 1 66 ? 38.913 5.158 3.486 1.00 44.69 63 ALA E C 1
ATOM 2723 O O . ALA C 1 66 ? 38.628 4.629 4.561 1.00 49.75 63 ALA E O 1
ATOM 2725 N N . ALA C 1 67 ? 39.614 4.546 2.546 1.00 30.28 64 ALA E N 1
ATOM 2726 C CA . ALA C 1 67 ? 40.093 3.188 2.726 1.00 37.00 64 ALA E CA 1
ATOM 2727 C C . ALA C 1 67 ? 41.000 3.056 3.956 1.00 42.25 64 ALA E C 1
ATOM 2728 O O . ALA C 1 67 ? 40.880 2.102 4.724 1.00 44.64 64 ALA E O 1
ATOM 2730 N N . THR C 1 68 ? 41.903 4.011 4.144 1.00 39.49 65 THR E N 1
ATOM 2731 C CA . THR C 1 68 ? 42.862 3.919 5.238 1.00 42.47 65 THR E CA 1
ATOM 2732 C C . THR C 1 68 ? 42.215 4.242 6.586 1.00 47.27 65 THR E C 1
ATOM 2733 O O . THR C 1 68 ? 42.536 3.622 7.604 1.00 49.52 65 THR E O 1
ATOM 2737 N N . GLN C 1 69 ? 41.299 5.202 6.599 1.00 44.57 66 GLN E N 1
ATOM 2738 C CA . GLN C 1 69 ? 40.613 5.530 7.843 1.00 53.98 66 GLN E CA 1
ATOM 2739 C C . GLN C 1 69 ? 39.715 4.381 8.286 1.00 56.66 66 GLN E C 1
ATOM 2740 O O . GLN C 1 69 ? 39.771 3.939 9.431 1.00 62.83 66 GLN E O 1
ATOM 2746 N N . ALA C 1 70 ? 38.906 3.881 7.364 1.00 49.93 67 ALA E N 1
ATOM 2747 C CA . ALA C 1 70 ? 37.999 2.788 7.684 1.00 55.36 67 ALA E CA 1
ATOM 2748 C C . ALA C 1 70 ? 38.768 1.602 8.260 1.00 52.94 67 ALA E C 1
ATOM 2749 O O . ALA C 1 70 ? 38.389 1.035 9.292 1.00 46.90 67 ALA E O 1
ATOM 2751 N N . VAL C 1 71 ? 39.858 1.239 7.595 1.00 48.00 68 VAL E N 1
ATOM 2752 C CA . VAL C 1 71 ? 40.641 0.082 8.000 1.00 42.25 68 VAL E CA 1
ATOM 2753 C C . VAL C 1 71 ? 41.253 0.219 9.404 1.00 52.20 68 VAL E C 1
ATOM 2754 O O . VAL C 1 71 ? 41.478 -0.782 10.082 1.00 60.28 68 VAL E O 1
ATOM 2758 N N . LEU C 1 72 ? 41.502 1.442 9.862 1.00 45.82 69 LEU E N 1
ATOM 2759 C CA . LEU C 1 72 ? 42.153 1.592 11.158 1.00 51.71 69 LEU E CA 1
ATOM 2760 C C . LEU C 1 72 ? 41.246 2.108 12.296 1.00 56.74 69 LEU E C 1
ATOM 2761 O O . LEU C 1 72 ? 41.588 1.973 13.470 1.00 58.75 69 LEU E O 1
ATOM 2766 N N . GLN C 1 73 ? 40.082 2.656 11.951 1.00 55.45 70 GLN E N 1
ATOM 2767 C CA A GLN C 1 73 ? 39.151 3.145 12.966 0.50 59.22 70 GLN E CA 1
ATOM 2768 C CA B GLN C 1 73 ? 39.135 3.150 12.951 0.50 59.27 70 GLN E CA 1
ATOM 2769 C C . GLN C 1 73 ? 38.102 2.093 13.333 1.00 60.15 70 GLN E C 1
ATOM 2770 O O . GLN C 1 73 ? 37.519 2.140 14.413 1.00 63.75 70 GLN E O 1
ATOM 2781 N N . ASN C 1 74 ? 37.864 1.151 12.426 1.00 55.20 71 ASN E N 1
ATOM 2782 C CA . ASN C 1 74 ? 36.809 0.155 12.593 1.00 49.55 71 ASN E CA 1
ATOM 2783 C C . ASN C 1 74 ? 37.252 -1.100 13.336 1.00 52.89 71 ASN E C 1
ATOM 2784 O O . ASN C 1 74 ? 38.337 -1.629 13.081 1.00 55.88 71 ASN E O 1
ATOM 2789 N N . ASP C 1 75 ? 36.397 -1.577 14.240 1.00 56.51 72 ASP E N 1
ATOM 2790 C CA . ASP C 1 75 ? 36.659 -2.792 15.011 1.00 56.10 72 ASP E CA 1
ATOM 2791 C C . ASP C 1 75 ? 36.859 -4.008 14.101 1.00 60.48 72 ASP E C 1
ATOM 2792 O O . ASP C 1 75 ? 37.886 -4.677 14.168 1.00 67.25 72 ASP E O 1
ATOM 2797 N N . LYS C 1 76 ? 35.874 -4.297 13.259 1.00 62.75 73 LYS E N 1
ATOM 2798 C CA . LYS C 1 76 ? 36.008 -5.341 12.249 1.00 58.22 73 LYS E CA 1
ATOM 2799 C C . LYS C 1 76 ? 36.720 -4.765 11.046 1.00 54.88 73 LYS E C 1
ATOM 2800 O O . LYS C 1 76 ? 36.323 -3.724 10.529 1.00 54.44 73 LYS E O 1
ATOM 2806 N N . THR C 1 77 ? 37.766 -5.446 10.597 1.00 54.19 74 THR E N 1
ATOM 2807 C CA . THR C 1 77 ? 38.457 -5.053 9.379 1.00 60.58 74 THR E CA 1
ATOM 2808 C C . THR C 1 77 ? 38.872 -6.291 8.620 1.00 61.26 74 THR E C 1
ATOM 2809 O O . THR C 1 77 ? 38.910 -7.380 9.187 1.00 68.35 74 THR E O 1
ATOM 2813 N N . PRO C 1 78 ? 39.180 -6.133 7.330 1.00 55.48 75 PRO E N 1
ATOM 2814 C CA . PRO C 1 78 ? 39.624 -7.297 6.562 1.00 57.80 75 PRO E CA 1
ATOM 2815 C C . PRO C 1 78 ? 40.866 -7.917 7.191 1.00 55.05 75 PRO E C 1
ATOM 2816 O O . PRO C 1 78 ? 41.656 -7.221 7.835 1.00 44.64 75 PRO E O 1
ATOM 2820 N N . ASP C 1 79 ? 41.032 -9.221 7.007 1.00 53.02 76 ASP E N 1
ATOM 2821 C CA . ASP C 1 79 ? 42.287 -9.867 7.364 1.00 57.39 76 ASP E CA 1
ATOM 2822 C C . ASP C 1 79 ? 43.441 -9.329 6.513 1.00 56.62 76 ASP E C 1
ATOM 2823 O O . ASP C 1 79 ? 44.577 -9.228 6.982 1.00 52.68 76 ASP E O 1
ATOM 2828 N N . ASN C 1 80 ? 43.147 -8.980 5.264 1.00 50.08 77 ASN E N 1
ATOM 2829 C CA . ASN C 1 80 ? 44.186 -8.495 4.362 1.00 45.50 77 ASN E CA 1
ATOM 2830 C C . ASN C 1 80 ? 43.809 -7.180 3.704 1.00 41.12 77 ASN E C 1
ATOM 2831 O O . ASN C 1 80 ? 42.636 -6.933 3.392 1.00 39.86 77 ASN E O 1
ATOM 2836 N N . THR C 1 81 ? 44.816 -6.344 3.489 1.00 37.26 78 THR E N 1
ATOM 2837 C CA . THR C 1 81 ? 44.642 -5.106 2.743 1.00 42.23 78 THR E CA 1
ATOM 2838 C C . THR C 1 81 ? 45.647 -5.075 1.607 1.00 45.97 78 THR E C 1
ATOM 2839 O O . THR C 1 81 ? 46.860 -5.187 1.817 1.00 45.98 78 THR E O 1
ATOM 2843 N N . VAL C 1 82 ? 45.134 -4.923 0.397 1.00 38.84 79 VAL E N 1
ATOM 2844 C CA . VAL C 1 82 ? 45.947 -5.050 -0.792 1.00 41.65 79 VAL E CA 1
ATOM 2845 C C . VAL C 1 82 ? 45.564 -3.952 -1.776 1.00 46.45 79 VAL E C 1
ATOM 2846 O O . VAL C 1 82 ? 44.489 -3.358 -1.664 1.00 43.81 79 VAL E O 1
ATOM 2850 N N . THR C 1 83 ? 46.451 -3.660 -2.723 1.00 40.50 80 THR E N 1
ATOM 2851 C CA . THR C 1 83 ? 46.167 -2.639 -3.717 1.00 42.20 80 THR E CA 1
ATOM 2852 C C . THR C 1 83 ? 46.824 -2.922 -5.062 1.00 39.26 80 THR E C 1
ATOM 2853 O O . THR C 1 83 ? 47.926 -3.451 -5.131 1.00 42.97 80 THR E O 1
ATOM 2857 N N . VAL C 1 84 ? 46.108 -2.586 -6.125 1.00 39.76 81 VAL E N 1
ATOM 2858 C CA . VAL C 1 84 ? 46.657 -2.572 -7.467 1.00 39.18 81 VAL E CA 1
ATOM 2859 C C . VAL C 1 84 ? 46.483 -1.154 -7.986 1.00 44.89 81 VAL E C 1
ATOM 2860 O O . VAL C 1 84 ? 45.439 -0.537 -7.772 1.00 45.01 81 VAL E O 1
ATOM 2864 N N . PHE C 1 85 ? 47.510 -0.634 -8.653 1.00 42.11 82 PHE E N 1
ATOM 2865 C CA . PHE C 1 85 ? 47.500 0.744 -9.115 1.00 34.69 82 PHE E CA 1
ATOM 2866 C C . PHE C 1 85 ? 47.075 0.822 -10.582 1.00 38.54 82 PHE E C 1
ATOM 2867 O O . PHE C 1 85 ? 47.889 0.637 -11.484 1.00 38.98 82 PHE E O 1
ATOM 2875 N N . ALA C 1 86 ? 45.796 1.096 -10.815 1.00 39.83 83 ALA E N 1
ATOM 2876 C CA . ALA C 1 86 ? 45.281 1.212 -12.178 1.00 47.47 83 ALA E CA 1
ATOM 2877 C C . ALA C 1 86 ? 46.033 2.277 -12.990 1.00 45.10 83 ALA E C 1
ATOM 2878 O O . ALA C 1 86 ? 46.342 3.356 -12.479 1.00 43.04 83 ALA E O 1
ATOM 2880 N N . GLY C 1 87 ? 46.318 1.966 -14.253 1.00 38.26 84 GLY E N 1
ATOM 2881 C CA . GLY C 1 87 ? 47.020 2.890 -15.128 1.00 29.28 84 GLY E CA 1
ATOM 2882 C C . GLY C 1 87 ? 48.535 2.804 -15.010 1.00 40.38 84 GLY E C 1
ATOM 2883 O O . GLY C 1 87 ? 49.250 3.080 -15.971 1.00 50.62 84 GLY E O 1
ATOM 2884 N N . GLN C 1 88 ? 49.027 2.414 -13.837 1.00 40.88 85 GLN E N 1
ATOM 2885 C CA . GLN C 1 88 ? 50.467 2.331 -13.589 1.00 39.21 85 GLN E CA 1
ATOM 2886 C C . GLN C 1 88 ? 50.952 0.891 -13.598 1.00 42.23 85 GLN E C 1
ATOM 2887 O O . GLN C 1 88 ? 51.965 0.565 -14.213 1.00 45.51 85 GLN E O 1
ATOM 2893 N N . ASP C 1 89 ? 50.244 0.035 -12.873 1.00 42.86 86 ASP E N 1
ATOM 2894 C CA . ASP C 1 89 ? 50.556 -1.381 -12.860 1.00 39.64 86 ASP E CA 1
ATOM 2895 C C . ASP C 1 89 ? 49.420 -2.068 -13.602 1.00 44.30 86 ASP E C 1
ATOM 2896 O O . ASP C 1 89 ? 48.504 -2.611 -12.991 1.00 47.21 86 ASP E O 1
ATOM 2901 N N . LYS C 1 90 ? 49.489 -2.037 -14.929 1.00 41.87 87 LYS E N 1
ATOM 2902 C CA . LYS C 1 90 ? 48.360 -2.406 -15.782 1.00 42.00 87 LYS E CA 1
ATOM 2903 C C . LYS C 1 90 ? 48.071 -3.910 -15.832 1.00 40.71 87 LYS E C 1
ATOM 2904 O O . LYS C 1 90 ? 46.904 -4.333 -15.821 1.00 38.19 87 LYS E O 1
ATOM 2910 N N . GLU C 1 91 ? 49.119 -4.724 -15.895 1.00 41.07 88 GLU E N 1
ATOM 2911 C CA . GLU C 1 91 ? 48.906 -6.163 -15.912 1.00 50.28 88 GLU E CA 1
ATOM 2912 C C . GLU C 1 91 ? 48.344 -6.595 -14.551 1.00 46.72 88 GLU E C 1
ATOM 2913 O O . GLU C 1 91 ? 47.435 -7.420 -14.477 1.00 51.01 88 GLU E O 1
ATOM 2919 N N . ALA C 1 92 ? 48.858 -5.994 -13.482 1.00 36.51 89 ALA E N 1
ATOM 2920 C CA . ALA C 1 92 ? 48.381 -6.293 -12.136 1.00 38.80 89 ALA E CA 1
ATOM 2921 C C . ALA C 1 92 ? 46.893 -5.981 -11.950 1.00 45.78 89 ALA E C 1
ATOM 2922 O O . ALA C 1 92 ? 46.157 -6.797 -11.391 1.00 55.44 89 ALA E O 1
ATOM 2924 N N . THR C 1 93 ? 46.433 -4.824 -12.424 1.00 38.50 90 THR E N 1
ATOM 2925 C CA . THR C 1 93 ? 45.025 -4.489 -12.219 1.00 45.71 90 THR E CA 1
ATOM 2926 C C . THR C 1 93 ? 44.098 -5.253 -13.170 1.00 48.52 90 THR E C 1
ATOM 2927 O O . THR C 1 93 ? 42.981 -5.618 -12.790 1.00 48.21 90 THR E O 1
ATOM 2931 N N . ALA C 1 94 ? 44.558 -5.500 -14.396 1.00 42.74 91 ALA E N 1
ATOM 2932 C CA . ALA C 1 94 ? 43.784 -6.320 -15.322 1.00 42.29 91 ALA E CA 1
ATOM 2933 C C . ALA C 1 94 ? 43.585 -7.703 -14.722 1.00 49.44 91 ALA E C 1
ATOM 2934 O O . ALA C 1 94 ? 42.483 -8.249 -14.747 1.00 54.75 91 ALA E O 1
ATOM 2936 N N . LYS C 1 95 ? 44.657 -8.258 -14.167 1.00 52.52 92 LYS E N 1
ATOM 2937 C CA . LYS C 1 95 ? 44.583 -9.555 -13.505 1.00 53.21 92 LYS E CA 1
ATOM 2938 C C . LYS C 1 95 ? 43.605 -9.508 -12.325 1.00 51.06 92 LYS E C 1
ATOM 2939 O O . LYS C 1 95 ? 42.715 -10.348 -12.214 1.00 48.27 92 LYS E O 1
ATOM 2945 N N . MET C 1 96 ? 43.752 -8.522 -11.449 1.00 55.86 93 MET E N 1
ATOM 2946 C CA . MET C 1 96 ? 42.827 -8.416 -10.326 1.00 51.13 93 MET E CA 1
ATOM 2947 C C . MET C 1 96 ? 41.374 -8.313 -10.819 1.00 59.47 93 MET E C 1
ATOM 2948 O O . MET C 1 96 ? 40.477 -8.985 -10.301 1.00 62.09 93 MET E O 1
ATOM 2953 N N . ARG C 1 97 ? 41.148 -7.487 -11.835 1.00 56.96 94 ARG E N 1
ATOM 2954 C CA . ARG C 1 97 ? 39.799 -7.261 -12.344 1.00 52.25 94 ARG E CA 1
ATOM 2955 C C . ARG C 1 97 ? 39.158 -8.512 -12.940 1.00 58.94 94 ARG E C 1
ATOM 2956 O O . ARG C 1 97 ? 37.928 -8.598 -13.051 1.00 59.74 94 ARG E O 1
ATOM 2964 N N . GLU C 1 98 ? 39.985 -9.479 -13.322 1.00 56.97 95 GLU E N 1
ATOM 2965 C CA . GLU C 1 98 ? 39.470 -10.755 -13.803 1.00 69.55 95 GLU E CA 1
ATOM 2966 C C . GLU C 1 98 ? 38.777 -11.496 -12.664 1.00 73.15 95 GLU E C 1
ATOM 2967 O O . GLU C 1 98 ? 37.838 -12.262 -12.888 1.00 77.33 95 GLU E O 1
ATOM 2973 N N . TYR C 1 99 ? 39.231 -11.247 -11.440 1.00 62.81 96 TYR E N 1
ATOM 2974 C CA . TYR C 1 99 ? 38.600 -11.841 -10.269 1.00 66.43 96 TYR E CA 1
ATOM 2975 C C . TYR C 1 99 ? 37.241 -11.217 -9.927 1.00 68.72 96 TYR E C 1
ATOM 2976 O O . TYR C 1 99 ? 36.447 -11.819 -9.201 1.00 71.35 96 TYR E O 1
ATOM 2985 N N . PHE C 1 100 ? 36.973 -10.021 -10.448 1.00 65.19 97 PHE E N 1
ATOM 2986 C CA . PHE C 1 100 ? 35.709 -9.341 -10.164 1.00 63.98 97 PHE E CA 1
ATOM 2987 C C . PHE C 1 100 ? 34.632 -9.737 -11.163 1.00 70.23 97 PHE E C 1
ATOM 2988 O O . PHE C 1 100 ? 34.248 -8.942 -12.014 1.00 68.78 97 PHE E O 1
ATOM 2996 N N . THR C 1 101 ? 34.142 -10.964 -11.050 1.00 79.64 98 THR E N 1
ATOM 2997 C CA . THR C 1 101 ? 33.096 -11.451 -11.937 1.00 87.57 98 THR E CA 1
ATOM 2998 C C . THR C 1 101 ? 31.956 -10.444 -12.060 1.00 92.00 98 THR E C 1
ATOM 2999 O O . THR C 1 101 ? 31.407 -9.985 -11.056 1.00 86.24 98 THR E O 1
ATOM 3003 N N . GLY C 1 102 ? 31.617 -10.095 -13.299 1.00 98.48 99 GLY E N 1
ATOM 3004 C CA . GLY C 1 102 ? 30.440 -9.292 -13.582 1.00 103.25 99 GLY E CA 1
ATOM 3005 C C . GLY C 1 102 ? 30.416 -7.907 -12.962 1.00 101.49 99 GLY E C 1
ATOM 3006 O O . GLY C 1 102 ? 29.357 -7.292 -12.839 1.00 100.55 99 GLY E O 1
ATOM 3007 N N . ALA C 1 103 ? 31.581 -7.416 -12.556 1.00 95.17 100 ALA E N 1
ATOM 3008 C CA . ALA C 1 103 ? 31.704 -6.024 -12.154 1.00 84.02 100 ALA E CA 1
ATOM 3009 C C . ALA C 1 103 ? 32.319 -5.238 -13.309 1.00 83.96 100 ALA E C 1
ATOM 3010 O O . ALA C 1 103 ? 33.100 -5.779 -14.097 1.00 75.75 100 ALA E O 1
ATOM 3012 N N . ALA C 1 104 ? 31.946 -3.968 -13.422 1.00 86.73 101 ALA E N 1
ATOM 3013 C CA . ALA C 1 104 ? 32.523 -3.096 -14.438 1.00 84.10 101 ALA E CA 1
ATOM 3014 C C . ALA C 1 104 ? 33.826 -2.474 -13.939 1.00 76.89 101 ALA E C 1
ATOM 3015 O O . ALA C 1 104 ? 33.954 -2.160 -12.749 1.00 68.13 101 ALA E O 1
ATOM 3017 N N . PRO C 1 105 ? 34.796 -2.307 -14.850 1.00 72.45 102 PRO E N 1
ATOM 3018 C CA . PRO C 1 105 ? 36.067 -1.631 -14.560 1.00 69.53 102 PRO E CA 1
ATOM 3019 C C . PRO C 1 105 ? 35.865 -0.146 -14.277 1.00 73.26 102 PRO E C 1
ATOM 3020 O O . PRO C 1 105 ? 35.114 0.523 -14.986 1.00 77.84 102 PRO E O 1
ATOM 3024 N N . SER C 1 106 ? 36.521 0.347 -13.232 1.00 70.28 103 SER E N 1
ATOM 3025 C CA . SER C 1 106 ? 36.526 1.768 -12.901 1.00 65.84 103 SER E CA 1
ATOM 3026 C C . SER C 1 106 ? 37.644 2.042 -11.907 1.00 62.27 103 SER E C 1
ATOM 3027 O O . SER C 1 106 ? 38.130 1.126 -11.240 1.00 58.83 103 SER E O 1
ATOM 3030 N N . SER C 1 107 ? 38.055 3.302 -11.815 1.00 61.01 104 SER E N 1
ATOM 3031 C CA . SER C 1 107 ? 39.141 3.682 -10.922 1.00 60.62 104 SER E CA 1
ATOM 3032 C C . SER C 1 107 ? 38.964 5.116 -10.464 1.00 60.23 104 SER E C 1
ATOM 3033 O O . SER C 1 107 ? 38.677 5.997 -11.272 1.00 60.04 104 SER E O 1
ATOM 3036 N N . PRO C 1 108 ? 39.122 5.351 -9.156 1.00 52.34 105 PRO E N 1
ATOM 3037 C CA . PRO C 1 108 ? 39.405 4.292 -8.184 1.00 52.19 105 PRO E CA 1
ATOM 3038 C C . PRO C 1 108 ? 38.166 3.462 -7.861 1.00 56.77 105 PRO E C 1
ATOM 3039 O O . PRO C 1 108 ? 37.051 3.935 -8.041 1.00 48.06 105 PRO E O 1
ATOM 3043 N N . SER C 1 109 ? 38.372 2.246 -7.367 1.00 58.15 106 SER E N 1
ATOM 3044 C CA . SER C 1 109 ? 37.281 1.397 -6.917 1.00 50.13 106 SER E CA 1
ATOM 3045 C C . SER C 1 109 ? 37.813 0.436 -5.860 1.00 50.41 106 SER E C 1
ATOM 3046 O O . SER C 1 109 ? 39.022 0.234 -5.758 1.00 43.01 106 SER E O 1
ATOM 3049 N N . MET C 1 110 ? 36.923 -0.152 -5.068 1.00 53.31 107 MET E N 1
ATOM 3050 C CA . MET C 1 110 ? 37.354 -1.067 -4.017 1.00 49.57 107 MET E CA 1
ATOM 3051 C C . MET C 1 110 ? 36.496 -2.330 -3.990 1.00 56.51 107 MET E C 1
ATOM 3052 O O . MET C 1 110 ? 35.296 -2.295 -4.295 1.00 56.49 107 MET E O 1
ATOM 3057 N N . ALA C 1 111 ? 37.114 -3.446 -3.619 1.00 56.28 108 ALA E N 1
ATOM 3058 C CA . ALA C 1 111 ? 36.386 -4.705 -3.478 1.00 54.83 108 ALA E CA 1
ATOM 3059 C C . ALA C 1 111 ? 36.652 -5.332 -2.119 1.00 52.40 108 ALA E C 1
ATOM 3060 O O . ALA C 1 111 ? 37.800 -5.425 -1.693 1.00 48.78 108 ALA E O 1
ATOM 3062 N N . LEU C 1 112 ? 35.590 -5.750 -1.438 1.00 48.91 109 LEU E N 1
ATOM 3063 C CA . LEU C 1 112 ? 35.738 -6.553 -0.232 1.00 52.32 109 LEU E CA 1
ATOM 3064 C C . LEU C 1 112 ? 35.672 -8.020 -0.624 1.00 53.53 109 LEU E C 1
ATOM 3065 O O . LEU C 1 112 ? 34.735 -8.454 -1.294 1.00 62.08 109 LEU E O 1
ATOM 3070 N N . LEU C 1 113 ? 36.669 -8.785 -0.203 1.00 54.73 110 LEU E N 1
ATOM 3071 C CA . LEU C 1 113 ? 36.734 -10.189 -0.559 1.00 59.20 110 LEU E CA 1
ATOM 3072 C C . LEU C 1 113 ? 36.584 -11.106 0.645 1.00 66.19 110 LEU E C 1
ATOM 3073 O O . LEU C 1 113 ? 37.086 -10.820 1.742 1.00 55.44 110 LEU E O 1
ATOM 3078 N N . LYS C 1 114 ? 35.866 -12.202 0.426 1.00 71.75 111 LYS E N 1
ATOM 3079 C CA . LYS C 1 114 ? 35.933 -13.359 1.303 1.00 71.04 111 LYS E CA 1
ATOM 3080 C C . LYS C 1 114 ? 36.587 -14.433 0.451 1.00 72.89 111 LYS E C 1
ATOM 3081 O O . LYS C 1 114 ? 36.041 -14.829 -0.575 1.00 75.35 111 LYS E O 1
ATOM 3087 N N . GLY C 1 115 ? 37.773 -14.880 0.852 1.00 72.29 112 GLY E N 1
ATOM 3088 C CA . GLY C 1 115 ? 38.583 -15.705 -0.024 1.00 71.16 112 GLY E CA 1
ATOM 3089 C C . GLY C 1 115 ? 38.835 -14.938 -1.312 1.00 65.99 112 GLY E C 1
ATOM 3090 O O . GLY C 1 115 ? 39.243 -13.776 -1.279 1.00 56.52 112 GLY E O 1
ATOM 3091 N N . LYS C 1 116 ? 38.575 -15.567 -2.452 1.00 73.58 113 LYS E N 1
ATOM 3092 C CA . LYS C 1 116 ? 38.721 -14.867 -3.728 1.00 76.64 113 LYS E CA 1
ATOM 3093 C C . LYS C 1 116 ? 37.371 -14.472 -4.322 1.00 75.37 113 LYS E C 1
ATOM 3094 O O . LYS C 1 116 ? 37.290 -14.120 -5.495 1.00 74.31 113 LYS E O 1
ATOM 3100 N N . GLU C 1 117 ? 36.318 -14.524 -3.510 1.00 76.89 114 GLU E N 1
ATOM 3101 C CA . GLU C 1 117 ? 34.994 -14.119 -3.974 1.00 79.13 114 GLU E CA 1
ATOM 3102 C C . GLU C 1 117 ? 34.715 -12.673 -3.590 1.00 72.02 114 GLU E C 1
ATOM 3103 O O . GLU C 1 117 ? 34.986 -12.256 -2.460 1.00 68.28 114 GLU E O 1
ATOM 3109 N N . VAL C 1 118 ? 34.191 -11.910 -4.544 1.00 68.33 115 VAL E N 1
ATOM 3110 C CA . VAL C 1 118 ? 33.836 -10.521 -4.297 1.00 68.84 115 VAL E CA 1
ATOM 3111 C C . VAL C 1 118 ? 32.541 -10.460 -3.502 1.00 73.05 115 VAL E C 1
ATOM 3112 O O . VAL C 1 118 ? 31.470 -10.806 -3.993 1.00 71.98 115 VAL E O 1
ATOM 3116 N N . VAL C 1 119 ? 32.659 -10.026 -2.256 1.00 76.90 116 VAL E N 1
ATOM 3117 C CA . VAL C 1 119 ? 31.550 -10.068 -1.316 1.00 71.83 116 VAL E CA 1
ATOM 3118 C C . VAL C 1 119 ? 30.819 -8.726 -1.229 1.00 68.61 116 VAL E C 1
ATOM 3119 O O . VAL C 1 119 ? 29.683 -8.645 -0.760 1.00 67.44 116 VAL E O 1
ATOM 3123 N N . HIS C 1 120 ? 31.487 -7.680 -1.699 1.00 69.42 117 HIS E N 1
ATOM 3124 C CA . HIS C 1 120 ? 30.911 -6.346 -1.803 1.00 72.47 117 HIS E CA 1
ATOM 3125 C C . HIS C 1 120 ? 31.848 -5.552 -2.707 1.00 76.45 117 HIS E C 1
ATOM 3126 O O . HIS C 1 120 ? 33.054 -5.792 -2.718 1.00 72.75 117 HIS E O 1
ATOM 3133 N N . PHE C 1 121 ? 31.297 -4.628 -3.482 1.00 77.48 118 PHE E N 1
ATOM 3134 C CA . PHE C 1 121 ? 32.103 -3.875 -4.429 1.00 63.62 118 PHE E CA 1
ATOM 3135 C C . PHE C 1 121 ? 31.672 -2.422 -4.473 1.00 58.49 118 PHE E C 1
ATOM 3136 O O . PHE C 1 121 ? 30.481 -2.122 -4.536 1.00 58.11 118 PHE E O 1
ATOM 3144 N N . ILE C 1 122 ? 32.648 -1.523 -4.436 1.00 52.78 119 ILE E N 1
ATOM 3145 C CA . ILE C 1 122 ? 32.381 -0.097 -4.543 1.00 54.06 119 ILE E CA 1
ATOM 3146 C C . ILE C 1 122 ? 33.006 0.435 -5.824 1.00 60.14 119 ILE E C 1
ATOM 3147 O O . ILE C 1 122 ? 34.231 0.469 -5.951 1.00 64.57 119 ILE E O 1
ATOM 3152 N N . PRO C 1 123 ? 32.163 0.824 -6.793 1.00 61.34 120 PRO E N 1
ATOM 3153 C CA . PRO C 1 123 ? 32.657 1.424 -8.037 1.00 62.15 120 PRO E CA 1
ATOM 3154 C C . PRO C 1 123 ? 32.933 2.913 -7.870 1.00 64.72 120 PRO E C 1
ATOM 3155 O O . PRO C 1 123 ? 32.628 3.484 -6.821 1.00 65.68 120 PRO E O 1
ATOM 3159 N N . ARG C 1 124 ? 33.511 3.523 -8.899 1.00 64.54 121 ARG E N 1
ATOM 3160 C CA . ARG C 1 124 ? 33.838 4.944 -8.879 1.00 62.49 121 ARG E CA 1
ATOM 3161 C C . ARG C 1 124 ? 32.605 5.827 -8.655 1.00 57.85 121 ARG E C 1
ATOM 3162 O O . ARG C 1 124 ? 32.698 6.880 -8.026 1.00 59.61 121 ARG E O 1
ATOM 3170 N N . HIS C 1 125 ? 31.450 5.410 -9.163 1.00 60.59 122 HIS E N 1
ATOM 3171 C CA . HIS C 1 125 ? 30.253 6.239 -9.003 1.00 68.49 122 HIS E CA 1
ATOM 3172 C C . HIS C 1 125 ? 29.703 6.230 -7.571 1.00 72.35 122 HIS E C 1
ATOM 3173 O O . HIS C 1 125 ? 28.838 7.033 -7.228 1.00 79.68 122 HIS E O 1
ATOM 3180 N N . GLU C 1 126 ? 30.222 5.335 -6.736 1.00 72.04 123 GLU E N 1
ATOM 3181 C CA . GLU C 1 126 ? 29.916 5.356 -5.306 1.00 81.07 123 GLU E CA 1
ATOM 3182 C C . GLU C 1 126 ? 30.907 6.251 -4.570 1.00 79.30 123 GLU E C 1
ATOM 3183 O O . GLU C 1 126 ? 30.640 6.723 -3.463 1.00 78.47 123 GLU E O 1
ATOM 3189 N N . ILE C 1 127 ? 32.065 6.460 -5.186 1.00 75.53 124 ILE E N 1
ATOM 3190 C CA . ILE C 1 127 ? 33.129 7.247 -4.580 1.00 66.66 124 ILE E CA 1
ATOM 3191 C C . ILE C 1 127 ? 33.040 8.689 -5.049 1.00 71.40 124 ILE E C 1
ATOM 3192 O O . ILE C 1 127 ? 32.910 9.609 -4.241 1.00 75.73 124 ILE E O 1
ATOM 3197 N N . GLU C 1 128 ? 33.102 8.883 -6.362 1.00 69.65 125 GLU E N 1
ATOM 3198 C CA . GLU C 1 128 ? 32.926 10.205 -6.930 1.00 70.26 125 GLU E CA 1
ATOM 3199 C C . GLU C 1 128 ? 31.502 10.669 -6.660 1.00 75.88 125 GLU E C 1
ATOM 3200 O O . GLU C 1 128 ? 30.555 9.890 -6.775 1.00 78.60 125 GLU E O 1
ATOM 3206 N N . GLY C 1 129 ? 31.353 11.931 -6.276 1.00 73.38 126 GLY E N 1
ATOM 3207 C CA . GLY C 1 129 ? 30.041 12.489 -6.011 1.00 75.40 126 GLY E CA 1
ATOM 3208 C C . GLY C 1 129 ? 29.585 12.298 -4.577 1.00 75.87 126 GLY E C 1
ATOM 3209 O O . GLY C 1 129 ? 28.440 12.588 -4.233 1.00 80.06 126 GLY E O 1
ATOM 3210 N N . HIS C 1 130 ? 30.481 11.804 -3.735 1.00 74.42 127 HIS E N 1
ATOM 3211 C CA . HIS C 1 130 ? 30.155 11.597 -2.332 1.00 77.74 127 HIS E CA 1
ATOM 3212 C C . HIS C 1 130 ? 31.244 12.203 -1.452 1.00 77.77 127 HIS E C 1
ATOM 3213 O O . HIS C 1 130 ? 32.286 12.631 -1.954 1.00 64.06 127 HIS E O 1
ATOM 3220 N N . ASP C 1 131 ? 30.998 12.257 -0.145 1.00 85.53 128 ASP E N 1
ATOM 3221 C CA . ASP C 1 131 ? 32.032 12.694 0.787 1.00 91.94 128 ASP E CA 1
ATOM 3222 C C . ASP C 1 131 ? 32.550 11.525 1.622 1.00 81.11 128 ASP E C 1
ATOM 3223 O O . ASP C 1 131 ? 32.079 10.393 1.492 1.00 73.76 128 ASP E O 1
ATOM 3228 N N . MET C 1 132 ? 33.525 11.813 2.476 1.00 77.64 129 MET E N 1
ATOM 3229 C CA . MET C 1 132 ? 34.151 10.793 3.297 1.00 76.29 129 MET E CA 1
ATOM 3230 C C . MET C 1 132 ? 33.101 10.062 4.105 1.00 78.99 129 MET E C 1
ATOM 3231 O O . MET C 1 132 ? 33.032 8.834 4.092 1.00 79.44 129 MET E O 1
ATOM 3236 N N . GLU C 1 133 ? 32.282 10.838 4.805 1.00 79.53 130 GLU E N 1
ATOM 3237 C CA . GLU C 1 133 ? 31.250 10.302 5.682 1.00 82.44 130 GLU E CA 1
ATOM 3238 C C . GLU C 1 133 ? 30.437 9.198 5.008 1.00 82.14 130 GLU E C 1
ATOM 3239 O O . GLU C 1 133 ? 30.165 8.159 5.613 1.00 78.58 130 GLU E O 1
ATOM 3245 N N . GLU C 1 134 ? 30.061 9.426 3.754 1.00 81.14 131 GLU E N 1
ATOM 3246 C CA . GLU C 1 134 ? 29.278 8.454 3.001 1.00 81.72 131 GLU E CA 1
ATOM 3247 C C . GLU C 1 134 ? 30.100 7.220 2.625 1.00 73.29 131 GLU E C 1
ATOM 3248 O O . GLU C 1 134 ? 29.687 6.089 2.868 1.00 69.71 131 GLU E O 1
ATOM 3254 N N . ILE C 1 135 ? 31.267 7.436 2.036 1.00 71.83 132 ILE E N 1
ATOM 3255 C CA . ILE C 1 135 ? 32.122 6.317 1.658 1.00 65.54 132 ILE E CA 1
ATOM 3256 C C . ILE C 1 135 ? 32.507 5.471 2.877 1.00 64.44 132 ILE E C 1
ATOM 3257 O O . ILE C 1 135 ? 32.479 4.242 2.823 1.00 62.80 132 ILE E O 1
ATOM 3262 N N . MET C 1 136 ? 32.854 6.132 3.977 1.00 64.70 133 MET E N 1
ATOM 3263 C CA A MET C 1 136 ? 33.221 5.454 5.220 0.50 68.22 133 MET E CA 1
ATOM 3264 C CA B MET C 1 136 ? 33.242 5.409 5.181 0.50 67.58 133 MET E CA 1
ATOM 3265 C C . MET C 1 136 ? 32.093 4.560 5.732 1.00 68.27 133 MET E C 1
ATOM 3266 O O . MET C 1 136 ? 32.312 3.416 6.136 1.00 67.07 133 MET E O 1
ATOM 3275 N N . LYS C 1 137 ? 30.877 5.099 5.731 1.00 62.05 134 LYS E N 1
ATOM 3276 C CA . LYS C 1 137 ? 29.720 4.316 6.151 1.00 72.67 134 LYS E CA 1
ATOM 3277 C C . LYS C 1 137 ? 29.603 3.084 5.264 1.00 71.43 134 LYS E C 1
ATOM 3278 O O . LYS C 1 137 ? 29.391 1.971 5.749 1.00 70.19 134 LYS E O 1
ATOM 3284 N N . ASN C 1 138 ? 29.737 3.302 3.959 1.00 66.72 135 ASN E N 1
ATOM 3285 C CA . ASN C 1 138 ? 29.682 2.231 2.973 1.00 65.94 135 ASN E CA 1
ATOM 3286 C C . ASN C 1 138 ? 30.720 1.163 3.311 1.00 68.42 135 ASN E C 1
ATOM 3287 O O . ASN C 1 138 ? 30.399 -0.022 3.435 1.00 73.80 135 ASN E O 1
ATOM 3292 N N . LEU C 1 139 ? 31.963 1.598 3.483 1.00 58.22 136 LEU E N 1
ATOM 3293 C CA . LEU C 1 139 ? 33.058 0.694 3.809 1.00 57.84 136 LEU E CA 1
ATOM 3294 C C . LEU C 1 139 ? 32.814 -0.080 5.099 1.00 60.62 136 LEU E C 1
ATOM 3295 O O . LEU C 1 139 ? 32.792 -1.311 5.099 1.00 63.62 136 LEU E O 1
ATOM 3300 N N . THR C 1 140 ? 32.642 0.646 6.198 1.00 59.59 137 THR E N 1
ATOM 3301 C CA . THR C 1 140 ? 32.588 0.016 7.514 1.00 64.05 137 THR E CA 1
ATOM 3302 C C . THR C 1 140 ? 31.338 -0.838 7.709 1.00 69.90 137 THR E C 1
ATOM 3303 O O . THR C 1 140 ? 31.350 -1.794 8.488 1.00 72.60 137 THR E O 1
ATOM 3307 N N . ALA C 1 141 ? 30.266 -0.493 7.002 1.00 67.58 138 ALA E N 1
ATOM 3308 C CA . ALA C 1 141 ? 29.063 -1.311 7.011 1.00 65.58 138 ALA E CA 1
ATOM 3309 C C . ALA C 1 141 ? 29.371 -2.649 6.361 1.00 63.64 138 ALA E C 1
ATOM 3310 O O . ALA C 1 141 ? 28.920 -3.699 6.822 1.00 63.39 138 ALA E O 1
ATOM 3312 N N . ALA C 1 142 ? 30.151 -2.601 5.287 1.00 59.52 139 ALA E N 1
ATOM 3313 C CA . ALA C 1 142 ? 30.578 -3.810 4.603 1.00 59.87 139 ALA E CA 1
ATOM 3314 C C . ALA C 1 142 ? 31.430 -4.659 5.538 1.00 60.43 139 ALA E C 1
ATOM 3315 O O . ALA C 1 142 ? 31.281 -5.880 5.588 1.00 63.40 139 ALA E O 1
ATOM 3317 N N . PHE C 1 143 ? 32.321 -4.005 6.278 1.00 59.80 140 PHE E N 1
ATOM 3318 C CA . PHE C 1 143 ? 33.162 -4.704 7.245 1.00 60.60 140 PHE E CA 1
ATOM 3319 C C . PHE C 1 143 ? 32.297 -5.312 8.335 1.00 61.67 140 PHE E C 1
ATOM 3320 O O . PHE C 1 143 ? 32.395 -6.500 8.631 1.00 58.69 140 PHE E O 1
ATOM 3328 N N . ASP C 1 144 ? 31.451 -4.489 8.942 1.00 66.99 141 ASP E N 1
ATOM 3329 C CA . ASP C 1 144 ? 30.568 -4.975 9.999 1.00 73.23 141 ASP E CA 1
ATOM 3330 C C . ASP C 1 144 ? 29.867 -6.251 9.550 1.00 72.45 141 ASP E C 1
ATOM 3331 O O . ASP C 1 144 ? 29.734 -7.198 10.325 1.00 70.78 141 ASP E O 1
ATOM 3336 N N . ALA C 1 145 ? 29.444 -6.275 8.288 1.00 72.79 142 ALA E N 1
ATOM 3337 C CA . ALA C 1 145 ? 28.649 -7.380 7.759 1.00 83.07 142 ALA E CA 1
ATOM 3338 C C . ALA C 1 145 ? 29.451 -8.657 7.481 1.00 87.34 142 ALA E C 1
ATOM 3339 O O . ALA C 1 145 ? 28.977 -9.759 7.762 1.00 94.37 142 ALA E O 1
ATOM 3341 N N . HIS C 1 146 ? 30.654 -8.512 6.930 1.00 79.96 143 HIS E N 1
ATOM 3342 C CA . HIS C 1 146 ? 31.472 -9.672 6.576 1.00 76.29 143 HIS E CA 1
ATOM 3343 C C . HIS C 1 146 ? 32.763 -9.736 7.382 1.00 79.98 143 HIS E C 1
ATOM 3344 O O . HIS C 1 146 ? 33.200 -10.820 7.766 1.00 73.32 143 HIS E O 1
ATOM 3351 N N . CYS C 1 147 ? 33.363 -8.560 7.589 1.00 90.54 144 CYS E N 1
ATOM 3352 C CA . CYS C 1 147 ? 34.645 -8.335 8.291 1.00 89.80 144 CYS E CA 1
ATOM 3353 C C . CYS C 1 147 ? 35.633 -7.451 7.498 1.00 75.47 144 CYS E C 1
ATOM 3354 O O . CYS C 1 147 ? 35.929 -6.330 7.910 0.50 75.63 144 CYS E O 1
ATOM 3358 N N . SER D 1 1 ? 69.700 15.004 -5.370 1.00 87.49 -2 SER F N 1
ATOM 3359 C CA . SER D 1 1 ? 70.438 13.827 -5.818 1.00 91.41 -2 SER F CA 1
ATOM 3360 C C . SER D 1 1 ? 69.603 12.551 -5.689 1.00 90.65 -2 SER F C 1
ATOM 3361 O O . SER D 1 1 ? 70.027 11.472 -6.110 1.00 93.50 -2 SER F O 1
ATOM 3362 N N . ASN D 1 2 ? 68.416 12.679 -5.106 1.00 79.51 -1 ASN F N 1
ATOM 3363 C CA . ASN D 1 2 ? 67.533 11.536 -4.942 1.00 68.69 -1 ASN F CA 1
ATOM 3364 C C . ASN D 1 2 ? 66.861 11.136 -6.254 1.00 62.01 -1 ASN F C 1
ATOM 3365 O O . ASN D 1 2 ? 66.999 11.819 -7.277 1.00 59.34 -1 ASN F O 1
ATOM 3370 N N . ALA D 1 3 ? 66.118 10.037 -6.200 1.00 45.11 0 ALA F N 1
ATOM 3371 C CA . ALA D 1 3 ? 65.510 9.429 -7.376 1.00 44.62 0 ALA F CA 1
ATOM 3372 C C . ALA D 1 3 ? 64.508 10.319 -8.108 1.00 42.72 0 ALA F C 1
ATOM 3373 O O . ALA D 1 3 ? 64.468 10.310 -9.340 1.00 41.08 0 ALA F O 1
ATOM 3375 N N . MET D 1 4 ? 63.694 11.075 -7.369 1.00 46.26 1 MET F N 1
ATOM 3376 C CA . MET D 1 4 ? 62.734 11.966 -8.020 1.00 49.22 1 MET F CA 1
ATOM 3377 C C . MET D 1 4 ? 63.509 13.017 -8.817 1.00 44.01 1 MET F C 1
ATOM 3378 O O . MET D 1 4 ? 63.289 13.188 -10.018 1.00 45.56 1 MET F O 1
ATOM 3383 N N . SER D 1 5 ? 64.447 13.697 -8.169 1.00 45.28 2 SER F N 1
ATOM 3384 C CA . SER D 1 5 ? 65.160 14.771 -8.862 1.00 44.14 2 SER F CA 1
ATOM 3385 C C . SER D 1 5 ? 66.025 14.247 -10.017 1.00 37.97 2 SER F C 1
ATOM 3386 O O . SER D 1 5 ? 66.123 14.894 -11.045 1.00 36.70 2 SER F O 1
ATOM 3389 N N . MET D 1 6 ? 66.635 13.073 -9.853 1.00 38.92 3 MET F N 1
ATOM 3390 C CA . MET D 1 6 ? 67.369 12.465 -10.958 1.00 36.21 3 MET F CA 1
ATOM 3391 C C . MET D 1 6 ? 66.432 12.234 -12.138 1.00 33.79 3 MET F C 1
ATOM 3392 O O . MET D 1 6 ? 66.775 12.511 -13.284 1.00 35.87 3 MET F O 1
ATOM 3405 N N . ALA D 1 7 ? 65.242 11.727 -11.843 1.00 36.53 4 ALA F N 1
ATOM 3406 C CA . ALA D 1 7 ? 64.270 11.399 -12.877 1.00 33.56 4 ALA F CA 1
ATOM 3407 C C . ALA D 1 7 ? 63.753 12.667 -13.554 1.00 35.84 4 ALA F C 1
ATOM 3408 O O . ALA D 1 7 ? 63.621 12.716 -14.774 1.00 40.79 4 ALA F O 1
ATOM 3410 N N . TYR D 1 8 ? 63.462 13.696 -12.762 1.00 36.80 5 TYR F N 1
ATOM 3411 C CA . TYR D 1 8 ? 63.067 14.984 -13.334 1.00 36.01 5 TYR F CA 1
ATOM 3412 C C . TYR D 1 8 ? 64.141 15.502 -14.304 1.00 35.10 5 TYR F C 1
ATOM 3413 O O . TYR D 1 8 ? 63.835 15.871 -15.438 1.00 35.62 5 TYR F O 1
ATOM 3422 N N . GLU D 1 9 ? 65.398 15.517 -13.862 1.00 38.72 6 GLU F N 1
ATOM 3423 C CA . GLU D 1 9 ? 66.504 15.969 -14.709 1.00 41.00 6 GLU F CA 1
ATOM 3424 C C . GLU D 1 9 ? 66.605 15.187 -16.024 1.00 38.34 6 GLU F C 1
ATOM 3425 O O . GLU D 1 9 ? 66.735 15.784 -17.093 1.00 31.59 6 GLU F O 1
ATOM 3431 N N . GLU D 1 10 ? 66.553 13.858 -15.941 1.00 25.66 7 GLU F N 1
ATOM 3432 C CA . GLU D 1 10 ? 66.602 13.023 -17.134 1.00 29.92 7 GLU F CA 1
ATOM 3433 C C . GLU D 1 10 ? 65.466 13.343 -18.099 1.00 35.04 7 GLU F C 1
ATOM 3434 O O . GLU D 1 10 ? 65.672 13.427 -19.313 1.00 30.40 7 GLU F O 1
ATOM 3440 N N . TYR D 1 11 ? 64.267 13.523 -17.556 1.00 35.60 8 TYR F N 1
ATOM 3441 C CA . TYR D 1 11 ? 63.096 13.813 -18.374 1.00 25.74 8 TYR F CA 1
ATOM 3442 C C . TYR D 1 11 ? 63.232 15.183 -19.069 1.00 32.27 8 TYR F C 1
ATOM 3443 O O . TYR D 1 11 ? 63.089 15.297 -20.293 1.00 34.27 8 TYR F O 1
ATOM 3452 N N . MET D 1 12 ? 63.544 16.215 -18.297 1.00 25.94 9 MET F N 1
ATOM 3453 C CA . MET D 1 12 ? 63.717 17.548 -18.880 1.00 39.27 9 MET F CA 1
ATOM 3454 C C . MET D 1 12 ? 64.841 17.573 -19.922 1.00 38.47 9 MET F C 1
ATOM 3455 O O . MET D 1 12 ? 64.762 18.288 -20.927 1.00 36.50 9 MET F O 1
ATOM 3460 N N . ARG D 1 13 ? 65.881 16.783 -19.687 1.00 32.46 10 ARG F N 1
ATOM 3461 C CA . ARG D 1 13 ? 66.993 16.714 -20.617 1.00 33.49 10 ARG F CA 1
ATOM 3462 C C . ARG D 1 13 ? 66.514 16.246 -21.987 1.00 37.55 10 ARG F C 1
ATOM 3463 O O . ARG D 1 13 ? 66.923 16.784 -23.015 1.00 40.64 10 ARG F O 1
ATOM 3471 N N . GLN D 1 14 ? 65.637 15.248 -21.996 1.00 33.18 11 GLN F N 1
ATOM 3472 C CA . GLN D 1 14 ? 65.096 14.723 -23.241 1.00 29.24 11 GLN F CA 1
ATOM 3473 C C . GLN D 1 14 ? 64.014 15.622 -23.817 1.00 32.38 11 GLN F C 1
ATOM 3474 O O . GLN D 1 14 ? 63.943 15.815 -25.022 1.00 39.35 11 GLN F O 1
ATOM 3480 N N . LEU D 1 15 ? 63.171 16.166 -22.948 1.00 37.53 12 LEU F N 1
ATOM 3481 C CA . LEU D 1 15 ? 62.147 17.127 -23.341 1.00 38.62 12 LEU F CA 1
ATOM 3482 C C . LEU D 1 15 ? 62.747 18.177 -24.290 1.00 42.09 12 LEU F C 1
ATOM 3483 O O . LEU D 1 15 ? 62.194 18.515 -25.348 1.00 31.33 12 LEU F O 1
ATOM 3488 N N . VAL D 1 16 ? 63.910 18.664 -23.889 1.00 30.49 13 VAL F N 1
ATOM 3489 C CA . VAL D 1 16 ? 64.531 19.829 -24.472 1.00 38.29 13 VAL F CA 1
ATOM 3490 C C . VAL D 1 16 ? 65.288 19.536 -25.778 1.00 33.96 13 VAL F C 1
ATOM 3491 O O . VAL D 1 16 ? 65.539 20.438 -26.573 1.00 35.21 13 VAL F O 1
ATOM 3495 N N . VAL D 1 17 ? 65.625 18.275 -26.007 1.00 33.62 14 VAL F N 1
ATOM 3496 C CA . VAL D 1 17 ? 66.386 17.907 -27.201 1.00 38.10 14 VAL F CA 1
ATOM 3497 C C . VAL D 1 17 ? 65.818 18.506 -28.511 1.00 46.46 14 VAL F C 1
ATOM 3498 O O . VAL D 1 17 ? 66.541 19.178 -29.249 1.00 41.01 14 VAL F O 1
ATOM 3502 N N . PRO D 1 18 ? 64.526 18.269 -28.800 1.00 47.99 15 PRO F N 1
ATOM 3503 C CA . PRO D 1 18 ? 63.919 18.818 -30.020 1.00 46.03 15 PRO F CA 1
ATOM 3504 C C . PRO D 1 18 ? 64.028 20.336 -30.135 1.00 50.77 15 PRO F C 1
ATOM 3505 O O . PRO D 1 18 ? 64.233 20.838 -31.237 1.00 61.44 15 PRO F O 1
ATOM 3509 N N . MET D 1 19 ? 63.887 21.050 -29.021 1.00 44.86 16 MET F N 1
ATOM 3510 C CA . MET D 1 19 ? 63.994 22.509 -29.018 1.00 39.84 16 MET F CA 1
ATOM 3511 C C . MET D 1 19 ? 65.436 22.958 -29.299 1.00 39.24 16 MET F C 1
ATOM 3512 O O . MET D 1 19 ? 65.666 24.077 -29.764 1.00 39.77 16 MET F O 1
ATOM 3517 N N . ARG D 1 20 ? 66.403 22.082 -29.031 1.00 29.36 17 ARG F N 1
ATOM 3518 C CA . ARG D 1 20 ? 67.794 22.394 -29.338 1.00 31.65 17 ARG F CA 1
ATOM 3519 C C . ARG D 1 20 ? 68.045 22.234 -30.833 1.00 34.74 17 ARG F C 1
ATOM 3520 O O . ARG D 1 20 ? 68.716 23.058 -31.458 1.00 35.34 17 ARG F O 1
ATOM 3528 N N . ARG D 1 21 ? 67.489 21.169 -31.400 1.00 39.26 18 ARG F N 1
ATOM 3529 C CA . ARG D 1 21 ? 67.820 20.774 -32.760 1.00 46.23 18 ARG F CA 1
ATOM 3530 C C . ARG D 1 21 ? 67.244 21.698 -33.835 1.00 46.47 18 ARG F C 1
ATOM 3531 O O . ARG D 1 21 ? 67.779 21.767 -34.940 1.00 38.52 18 ARG F O 1
ATOM 3539 N N . GLU D 1 22 ? 66.173 22.418 -33.507 1.00 42.37 19 GLU F N 1
ATOM 3540 C CA . GLU D 1 22 ? 65.636 23.416 -34.426 1.00 52.52 19 GLU F CA 1
ATOM 3541 C C . GLU D 1 22 ? 66.681 24.485 -34.757 1.00 49.94 19 GLU F C 1
ATOM 3542 O O . GLU D 1 22 ? 66.751 24.971 -35.887 1.00 47.57 19 GLU F O 1
ATOM 3548 N N . LEU D 1 23 ? 67.484 24.854 -33.765 1.00 38.29 20 LEU F N 1
ATOM 3549 C CA . LEU D 1 23 ? 68.530 25.840 -33.974 1.00 37.78 20 LEU F CA 1
ATOM 3550 C C . LEU D 1 23 ? 69.808 25.220 -34.548 1.00 35.46 20 LEU F C 1
ATOM 3551 O O . LEU D 1 23 ? 70.387 25.745 -35.503 1.00 34.51 20 LEU F O 1
ATOM 3556 N N . THR D 1 24 ? 70.258 24.117 -33.963 1.00 36.36 21 THR F N 1
ATOM 3557 C CA . THR D 1 24 ? 71.479 23.480 -34.453 1.00 40.82 21 THR F CA 1
ATOM 3558 C C . THR D 1 24 ? 71.298 22.993 -35.884 1.00 38.94 21 THR F C 1
ATOM 3559 O O . THR D 1 24 ? 72.257 22.893 -36.636 1.00 42.30 21 THR F O 1
ATOM 3563 N N . GLY D 1 25 ? 70.058 22.718 -36.262 1.00 39.91 22 GLY F N 1
ATOM 3564 C CA . GLY D 1 25 ? 69.766 22.283 -37.610 1.00 44.04 22 GLY F CA 1
ATOM 3565 C C . GLY D 1 25 ? 70.008 23.412 -38.588 1.00 52.64 22 GLY F C 1
ATOM 3566 O O . GLY D 1 25 ? 70.182 23.188 -39.790 1.00 59.15 22 GLY F O 1
ATOM 3567 N N . ALA D 1 26 ? 70.034 24.632 -38.064 1.00 48.56 23 ALA F N 1
ATOM 3568 C CA . ALA D 1 26 ? 70.170 25.824 -38.894 1.00 46.40 23 ALA F CA 1
ATOM 3569 C C . ALA D 1 26 ? 71.534 26.485 -38.747 1.00 53.44 23 ALA F C 1
ATOM 3570 O O . ALA D 1 26 ? 71.725 27.630 -39.168 1.00 64.07 23 ALA F O 1
ATOM 3572 N N . GLY D 1 27 ? 72.474 25.775 -38.131 1.00 52.18 24 GLY F N 1
ATOM 3573 C CA . GLY D 1 27 ? 73.847 26.244 -38.046 1.00 52.49 24 GLY F CA 1
ATOM 3574 C C . GLY D 1 27 ? 74.256 26.938 -36.757 1.00 48.82 24 GLY F C 1
ATOM 3575 O O . GLY D 1 27 ? 75.418 27.305 -36.596 1.00 54.33 24 GLY F O 1
ATOM 3576 N N . PHE D 1 28 ? 73.319 27.118 -35.837 1.00 43.16 25 PHE F N 1
ATOM 3577 C CA . PHE D 1 28 ? 73.637 27.715 -34.540 1.00 39.75 25 PHE F CA 1
ATOM 3578 C C . PHE D 1 28 ? 74.440 26.778 -33.641 1.00 43.73 25 PHE F C 1
ATOM 3579 O O . PHE D 1 28 ? 73.923 25.757 -33.196 1.00 49.17 25 PHE F O 1
ATOM 3587 N N . GLU D 1 29 ? 75.692 27.132 -33.359 1.00 44.43 26 GLU F N 1
ATOM 3588 C CA . GLU D 1 29 ? 76.503 26.363 -32.417 1.00 43.16 26 GLU F CA 1
ATOM 3589 C C . GLU D 1 29 ? 75.962 26.501 -31.005 1.00 39.86 26 GLU F C 1
ATOM 3590 O O . GLU D 1 29 ? 75.741 27.603 -30.521 1.00 45.89 26 GLU F O 1
ATOM 3596 N N . GLU D 1 30 ? 75.767 25.373 -30.340 1.00 39.98 27 GLU F N 1
ATOM 3597 C CA . GLU D 1 30 ? 75.355 25.366 -28.946 1.00 42.61 27 GLU F CA 1
ATOM 3598 C C . GLU D 1 30 ? 76.534 25.670 -28.033 1.00 44.50 27 GLU F C 1
ATOM 3599 O O . GLU D 1 30 ? 77.609 25.084 -28.166 1.00 42.77 27 GLU F O 1
ATOM 3605 N N . LEU D 1 31 ? 76.331 26.583 -27.096 1.00 44.00 28 LEU F N 1
ATOM 3606 C CA . LEU D 1 31 ? 77.322 26.824 -26.060 1.00 45.66 28 LEU F CA 1
ATOM 3607 C C . LEU D 1 31 ? 76.718 26.387 -24.738 1.00 46.11 28 LEU F C 1
ATOM 3608 O O . LEU D 1 31 ? 75.803 27.031 -24.234 1.00 39.72 28 LEU F O 1
ATOM 3613 N N . THR D 1 32 ? 77.215 25.278 -24.192 1.00 42.24 29 THR F N 1
ATOM 3614 C CA . THR D 1 32 ? 76.535 24.606 -23.081 1.00 40.59 29 THR F CA 1
ATOM 3615 C C . THR D 1 32 ? 77.218 24.768 -21.722 1.00 44.91 29 THR F C 1
ATOM 3616 O O . THR D 1 32 ? 76.595 24.557 -20.682 1.00 45.22 29 THR F O 1
ATOM 3620 N N . THR D 1 33 ? 78.490 25.147 -21.727 1.00 59.38 30 THR F N 1
ATOM 3621 C CA . THR D 1 33 ? 79.185 25.472 -20.486 1.00 68.29 30 THR F CA 1
ATOM 3622 C C . THR D 1 33 ? 79.668 26.913 -20.491 1.00 67.82 30 THR F C 1
ATOM 3623 O O . THR D 1 33 ? 79.830 27.524 -21.549 1.00 65.80 30 THR F O 1
ATOM 3627 N N . ALA D 1 34 ? 79.906 27.444 -19.297 1.00 65.43 31 ALA F N 1
ATOM 3628 C CA . ALA D 1 34 ? 80.519 28.754 -19.144 1.00 62.76 31 ALA F CA 1
ATOM 3629 C C . ALA D 1 34 ? 81.817 28.844 -19.944 1.00 68.14 31 ALA F C 1
ATOM 3630 O O . ALA D 1 34 ? 82.134 29.882 -20.526 1.00 63.75 31 ALA F O 1
ATOM 3632 N N . GLU D 1 35 ? 82.564 27.746 -19.971 1.00 75.05 32 GLU F N 1
ATOM 3633 C CA . GLU D 1 35 ? 83.871 27.734 -20.619 1.00 78.03 32 GLU F CA 1
ATOM 3634 C C . GLU D 1 35 ? 83.771 27.747 -22.137 1.00 69.06 32 GLU F C 1
ATOM 3635 O O . GLU D 1 35 ? 84.557 28.416 -22.801 1.00 69.29 32 GLU F O 1
ATOM 3641 N N . GLU D 1 36 ? 82.817 27.002 -22.685 1.00 60.85 33 GLU F N 1
ATOM 3642 C CA . GLU D 1 36 ? 82.568 27.038 -24.122 1.00 63.92 33 GLU F CA 1
ATOM 3643 C C . GLU D 1 36 ? 82.214 28.458 -24.527 1.00 65.54 33 GLU F C 1
ATOM 3644 O O . GLU D 1 36 ? 82.701 28.977 -25.533 1.00 60.89 33 GLU F O 1
ATOM 3650 N N . VAL D 1 37 ? 81.355 29.074 -23.724 1.00 66.67 34 VAL F N 1
ATOM 3651 C CA . VAL D 1 37 ? 80.901 30.432 -23.958 1.00 61.80 34 VAL F CA 1
ATOM 3652 C C . VAL D 1 37 ? 82.072 31.398 -23.882 1.00 58.95 34 VAL F C 1
ATOM 3653 O O . VAL D 1 37 ? 82.329 32.158 -24.820 1.00 54.22 34 VAL F O 1
ATOM 3657 N N . GLU D 1 38 ? 82.771 31.355 -22.752 1.00 68.37 35 GLU F N 1
ATOM 3658 C CA . GLU D 1 38 ? 83.965 32.162 -22.523 1.00 77.74 35 GLU F CA 1
ATOM 3659 C C . GLU D 1 38 ? 84.918 31.988 -23.696 1.00 81.41 35 GLU F C 1
ATOM 3660 O O . GLU D 1 38 ? 85.389 32.960 -24.288 1.00 89.65 35 GLU F O 1
ATOM 3666 N N . ASN D 1 39 ? 85.181 30.728 -24.026 1.00 84.08 36 ASN F N 1
ATOM 3667 C CA . ASN D 1 39 ? 86.043 30.356 -25.140 1.00 85.44 36 ASN F CA 1
ATOM 3668 C C . ASN D 1 39 ? 85.627 30.996 -26.460 1.00 79.63 36 ASN F C 1
ATOM 3669 O O . ASN D 1 39 ? 86.461 31.542 -27.178 1.00 77.47 36 ASN F O 1
ATOM 3673 N N . PHE D 1 40 ? 84.338 30.919 -26.780 1.00 78.42 37 PHE F N 1
ATOM 3674 C CA . PHE D 1 40 ? 83.841 31.438 -28.052 1.00 70.89 37 PHE F CA 1
ATOM 3675 C C . PHE D 1 40 ? 83.939 32.953 -28.156 1.00 67.07 37 PHE F C 1
ATOM 3676 O O . PHE D 1 40 ? 84.339 33.482 -29.193 1.00 59.75 37 PHE F O 1
ATOM 3684 N N . MET D 1 41 ? 83.544 33.647 -27.095 1.00 71.51 38 MET F N 1
ATOM 3685 C CA . MET D 1 41 ? 83.453 35.105 -27.144 1.00 82.58 38 MET F CA 1
ATOM 3686 C C . MET D 1 41 ? 84.803 35.796 -27.347 1.00 87.76 38 MET F C 1
ATOM 3687 O O . MET D 1 41 ? 84.857 36.899 -27.884 1.00 90.53 38 MET F O 1
ATOM 3692 N N . GLU D 1 42 ? 85.887 35.144 -26.936 1.00 97.16 39 GLU F N 1
ATOM 3693 C CA . GLU D 1 42 ? 87.217 35.744 -27.042 1.00 104.95 39 GLU F CA 1
ATOM 3694 C C . GLU D 1 42 ? 87.769 35.718 -28.468 1.00 108.56 39 GLU F C 1
ATOM 3695 O O . GLU D 1 42 ? 88.170 36.750 -29.002 1.00 109.89 39 GLU F O 1
ATOM 3701 N N . LYS D 1 43 ? 87.790 34.538 -29.081 1.00 111.53 40 LYS F N 1
ATOM 3702 C CA . LYS D 1 43 ? 88.258 34.412 -30.459 1.00 115.06 40 LYS F CA 1
ATOM 3703 C C . LYS D 1 43 ? 87.182 34.846 -31.451 1.00 110.62 40 LYS F C 1
ATOM 3704 O O . LYS D 1 43 ? 87.350 34.714 -32.664 1.00 112.25 40 LYS F O 1
ATOM 3707 N N . ALA D 1 44 ? 86.076 35.366 -30.926 1.00 103.77 41 ALA F N 1
ATOM 3708 C CA . ALA D 1 44 ? 84.973 35.833 -31.759 1.00 92.19 41 ALA F CA 1
ATOM 3709 C C . ALA D 1 44 ? 85.352 37.088 -32.541 1.00 85.30 41 ALA F C 1
ATOM 3710 O O . ALA D 1 44 ? 85.858 38.060 -31.975 1.00 74.56 41 ALA F O 1
ATOM 3712 N N . GLU D 1 45 ? 85.106 37.052 -33.847 1.00 83.99 42 GLU F N 1
ATOM 3713 C CA . GLU D 1 45 ? 85.366 38.191 -34.717 1.00 85.59 42 GLU F CA 1
ATOM 3714 C C . GLU D 1 45 ? 84.181 38.412 -35.641 1.00 71.55 42 GLU F C 1
ATOM 3715 O O . GLU D 1 45 ? 83.443 37.480 -35.952 1.00 63.94 42 GLU F O 1
ATOM 3721 N N . GLY D 1 46 ? 84.004 39.647 -36.089 1.00 67.36 43 GLY F N 1
ATOM 3722 C CA . GLY D 1 46 ? 82.865 39.973 -36.920 1.00 64.23 43 GLY F CA 1
ATOM 3723 C C . GLY D 1 46 ? 81.603 39.993 -36.086 1.00 61.67 43 GLY F C 1
ATOM 3724 O O . GLY D 1 46 ? 81.642 40.237 -34.880 1.00 60.23 43 GLY F O 1
ATOM 3725 N N . THR D 1 47 ? 80.475 39.724 -36.728 1.00 61.43 44 THR F N 1
ATOM 3726 C CA . THR D 1 47 ? 79.197 39.828 -36.052 1.00 52.74 44 THR F CA 1
ATOM 3727 C C . THR D 1 47 ? 78.673 38.460 -35.640 1.00 59.17 44 THR F C 1
ATOM 3728 O O . THR D 1 47 ? 78.800 37.481 -36.376 1.00 49.72 44 THR F O 1
ATOM 3732 N N . THR D 1 48 ? 78.094 38.408 -34.445 1.00 64.60 45 THR F N 1
ATOM 3733 C CA . THR D 1 48 ? 77.478 37.196 -33.931 1.00 58.09 45 THR F CA 1
ATOM 3734 C C . THR D 1 48 ? 76.041 37.460 -33.478 1.00 56.64 45 THR F C 1
ATOM 3735 O O . THR D 1 48 ? 75.782 38.374 -32.696 1.00 57.94 45 THR F O 1
ATOM 3739 N N . LEU D 1 49 ? 75.114 36.662 -33.995 1.00 53.77 46 LEU F N 1
ATOM 3740 C CA . LEU D 1 49 ? 73.758 36.617 -33.477 1.00 52.52 46 LEU F CA 1
ATOM 3741 C C . LEU D 1 49 ? 73.684 35.519 -32.429 1.00 49.60 46 LEU F C 1
ATOM 3742 O O . LEU D 1 49 ? 73.926 34.346 -32.723 1.00 42.01 46 LEU F O 1
ATOM 3747 N N . VAL D 1 50 ? 73.363 35.908 -31.203 1.00 49.11 47 VAL F N 1
ATOM 3748 C CA . VAL D 1 50 ? 73.186 34.956 -30.122 1.00 27.25 47 VAL F CA 1
ATOM 3749 C C . VAL D 1 50 ? 71.696 34.814 -29.868 1.00 36.47 47 VAL F C 1
ATOM 3750 O O . VAL D 1 50 ? 70.976 35.808 -29.686 1.00 34.62 47 VAL F O 1
ATOM 3754 N N . VAL D 1 51 ? 71.223 33.578 -29.905 1.00 33.44 48 VAL F N 1
ATOM 3755 C CA . VAL D 1 51 ? 69.846 33.297 -29.556 1.00 38.33 48 VAL F CA 1
ATOM 3756 C C . VAL D 1 51 ? 69.827 32.662 -28.181 1.00 33.19 48 VAL F C 1
ATOM 3757 O O . VAL D 1 51 ? 70.444 31.631 -27.969 1.00 28.38 48 VAL F O 1
ATOM 3761 N N . VAL D 1 52 ? 69.151 33.302 -27.238 1.00 34.12 49 VAL F N 1
ATOM 3762 C CA . VAL D 1 52 ? 68.974 32.729 -25.917 1.00 34.79 49 VAL F CA 1
ATOM 3763 C C . VAL D 1 52 ? 67.690 31.927 -25.983 1.00 33.34 49 VAL F C 1
ATOM 3764 O O . VAL D 1 52 ? 66.595 32.489 -26.031 1.00 31.32 49 VAL F O 1
ATOM 3768 N N . ASN D 1 53 ? 67.845 30.607 -26.042 1.00 36.15 50 ASN F N 1
ATOM 3769 C CA . ASN D 1 53 ? 66.736 29.693 -26.292 1.00 35.61 50 ASN F CA 1
ATOM 3770 C C . ASN D 1 53 ? 65.959 29.461 -25.010 1.00 39.20 50 ASN F C 1
ATOM 3771 O O . ASN D 1 53 ? 66.449 29.742 -23.918 1.00 37.67 50 ASN F O 1
ATOM 3776 N N . SER D 1 54 ? 64.749 28.937 -25.148 1.00 39.33 51 SER F N 1
ATOM 3777 C CA . SER D 1 54 ? 63.841 28.827 -24.024 1.00 45.89 51 SER F CA 1
ATOM 3778 C C . SER D 1 54 ? 62.831 27.713 -24.272 1.00 48.35 51 SER F C 1
ATOM 3779 O O . SER D 1 54 ? 62.556 27.361 -25.418 1.00 41.19 51 SER F O 1
ATOM 3782 N N . VAL D 1 55 ? 62.275 27.182 -23.188 1.00 50.43 52 VAL F N 1
ATOM 3783 C CA . VAL D 1 55 ? 61.275 26.118 -23.250 1.00 47.47 52 VAL F CA 1
ATOM 3784 C C . VAL D 1 55 ? 59.895 26.710 -23.574 1.00 46.13 52 VAL F C 1
ATOM 3785 O O . VAL D 1 55 ? 58.962 25.996 -23.948 1.00 41.95 52 VAL F O 1
ATOM 3789 N N . CYS D 1 56 ? 59.793 28.031 -23.449 1.00 43.43 53 CYS F N 1
ATOM 3790 C CA . CYS D 1 56 ? 58.532 28.756 -23.591 1.00 47.68 53 CYS F CA 1
ATOM 3791 C C . CYS D 1 56 ? 57.940 28.783 -25.004 1.00 49.16 53 CYS F C 1
ATOM 3792 O O . CYS D 1 56 ? 58.646 28.608 -26.000 1.00 42.09 53 CYS F O 1
ATOM 3795 N N . GLY D 1 57 ? 56.637 29.044 -25.073 1.00 51.12 54 GLY F N 1
ATOM 3796 C CA . GLY D 1 57 ? 55.902 29.026 -26.323 1.00 55.07 54 GLY F CA 1
ATOM 3797 C C . GLY D 1 57 ? 56.310 30.065 -27.352 1.00 60.89 54 GLY F C 1
ATOM 3798 O O . GLY D 1 57 ? 56.193 29.831 -28.554 1.00 58.05 54 GLY F O 1
ATOM 3799 N N . CYS D 1 58 ? 56.778 31.223 -26.901 1.00 63.58 55 CYS F N 1
ATOM 3800 C CA . CYS D 1 58 ? 57.186 32.255 -27.850 1.00 58.76 55 CYS F CA 1
ATOM 3801 C C . CYS D 1 58 ? 58.556 31.949 -28.458 1.00 56.78 55 CYS F C 1
ATOM 3802 O O . CYS D 1 58 ? 58.871 32.409 -29.557 1.00 56.00 55 CYS F O 1
ATOM 3805 N N . ALA D 1 59 ? 59.359 31.159 -27.747 1.00 53.97 56 ALA F N 1
ATOM 3806 C CA . ALA D 1 59 ? 60.617 30.658 -28.297 1.00 39.03 56 ALA F CA 1
ATOM 3807 C C . ALA D 1 59 ? 60.317 29.759 -29.476 1.00 41.70 56 ALA F C 1
ATOM 3808 O O . ALA D 1 59 ? 60.917 29.884 -30.549 1.00 50.38 56 ALA F O 1
ATOM 3810 N N . ALA D 1 60 ? 59.369 28.857 -29.275 1.00 46.19 57 ALA F N 1
ATOM 3811 C CA . ALA D 1 60 ? 58.972 27.926 -30.320 1.00 53.90 57 ALA F CA 1
ATOM 3812 C C . ALA D 1 60 ? 58.336 28.653 -31.496 1.00 51.14 57 ALA F C 1
ATOM 3813 O O . ALA D 1 60 ? 58.762 28.498 -32.638 1.00 54.96 57 ALA F O 1
ATOM 3815 N N . GLY D 1 61 ? 57.318 29.453 -31.212 1.00 55.60 58 GLY F N 1
ATOM 3816 C CA . GLY D 1 61 ? 56.513 30.043 -32.264 1.00 58.39 58 GLY F CA 1
ATOM 3817 C C . GLY D 1 61 ? 57.130 31.227 -32.984 1.00 58.34 58 GLY F C 1
ATOM 3818 O O . GLY D 1 61 ? 56.782 31.503 -34.131 1.00 54.40 58 GLY F O 1
ATOM 3819 N N . LEU D 1 62 ? 58.044 31.930 -32.321 1.00 57.99 59 LEU F N 1
ATOM 3820 C CA . LEU D 1 62 ? 58.483 33.234 -32.814 1.00 53.98 59 LEU F CA 1
ATOM 3821 C C . LEU D 1 62 ? 59.998 33.371 -32.898 1.00 49.97 59 LEU F C 1
ATOM 3822 O O . LEU D 1 62 ? 60.547 33.626 -33.968 1.00 55.10 59 LEU F O 1
ATOM 3827 N N . ALA D 1 63 ? 60.671 33.208 -31.767 1.00 39.23 60 ALA F N 1
ATOM 3828 C CA . ALA D 1 63 ? 62.109 33.434 -31.710 1.00 44.82 60 ALA F CA 1
ATOM 3829 C C . ALA D 1 63 ? 62.894 32.543 -32.678 1.00 41.89 60 ALA F C 1
ATOM 3830 O O . ALA D 1 63 ? 63.572 33.032 -33.587 1.00 45.64 60 ALA F O 1
ATOM 3832 N N . ARG D 1 64 ? 62.801 31.236 -32.478 1.00 37.12 61 ARG F N 1
ATOM 3833 C CA . ARG D 1 64 ? 63.603 30.296 -33.256 1.00 37.60 61 ARG F CA 1
ATOM 3834 C C . ARG D 1 64 ? 63.336 30.390 -34.758 1.00 42.96 61 ARG F C 1
ATOM 3835 O O . ARG D 1 64 ? 64.277 30.481 -35.556 1.00 42.26 61 ARG F O 1
ATOM 3843 N N . PRO D 1 65 ? 62.051 30.393 -35.151 1.00 42.70 62 PRO F N 1
ATOM 3844 C CA . PRO D 1 65 ? 61.727 30.505 -36.574 1.00 46.34 62 PRO F CA 1
ATOM 3845 C C . PRO D 1 65 ? 62.217 31.830 -37.136 1.00 49.83 62 PRO F C 1
ATOM 3846 O O . PRO D 1 65 ? 62.839 31.867 -38.203 1.00 52.47 62 PRO F O 1
ATOM 3850 N N . ALA D 1 66 ? 61.934 32.916 -36.426 1.00 40.76 63 ALA F N 1
ATOM 3851 C CA . ALA D 1 66 ? 62.350 34.229 -36.896 1.00 38.85 63 ALA F CA 1
ATOM 3852 C C . ALA D 1 66 ? 63.869 34.253 -37.060 1.00 43.79 63 ALA F C 1
ATOM 3853 O O . ALA D 1 66 ? 64.384 34.729 -38.069 1.00 40.04 63 ALA F O 1
ATOM 3855 N N . ALA D 1 67 ? 64.586 33.719 -36.074 1.00 39.26 64 ALA F N 1
ATOM 3856 C CA . ALA D 1 67 ? 66.039 33.732 -36.132 1.00 39.74 64 ALA F CA 1
ATOM 3857 C C . ALA D 1 67 ? 66.560 32.961 -37.348 1.00 47.85 64 ALA F C 1
ATOM 3858 O O . ALA D 1 67 ? 67.431 33.446 -38.076 1.00 50.20 64 ALA F O 1
ATOM 3860 N N . THR D 1 68 ? 66.020 31.769 -37.577 1.00 44.97 65 THR F N 1
ATOM 3861 C CA . THR D 1 68 ? 66.470 30.955 -38.701 1.00 45.00 65 THR F CA 1
ATOM 3862 C C . THR D 1 68 ? 66.046 31.539 -40.051 1.00 52.55 65 THR F C 1
ATOM 3863 O O . THR D 1 68 ? 66.820 31.528 -41.011 1.00 56.78 65 THR F O 1
ATOM 3867 N N . GLN D 1 69 ? 64.821 32.051 -40.131 1.00 52.25 66 GLN F N 1
ATOM 3868 C CA . GLN D 1 69 ? 64.355 32.656 -41.371 1.00 60.95 66 GLN F CA 1
ATOM 3869 C C . GLN D 1 69 ? 65.170 33.907 -41.666 1.00 63.71 66 GLN F C 1
ATOM 3870 O O . GLN D 1 69 ? 65.517 34.175 -42.814 1.00 66.53 66 GLN F O 1
ATOM 3876 N N . ALA D 1 70 ? 65.489 34.656 -40.614 1.00 59.24 67 ALA F N 1
ATOM 3877 C CA . ALA D 1 70 ? 66.233 35.906 -40.743 1.00 51.49 67 ALA F CA 1
ATOM 3878 C C . ALA D 1 70 ? 67.644 35.715 -41.304 1.00 44.22 67 ALA F C 1
ATOM 3879 O O . ALA D 1 70 ? 68.044 36.419 -42.225 1.00 50.17 67 ALA F O 1
ATOM 3881 N N . VAL D 1 71 ? 68.391 34.766 -40.749 1.00 40.45 68 VAL F N 1
ATOM 3882 C CA . VAL D 1 71 ? 69.773 34.532 -41.164 1.00 50.13 68 VAL F CA 1
ATOM 3883 C C . VAL D 1 71 ? 69.855 34.056 -42.614 1.00 61.47 68 VAL F C 1
ATOM 3884 O O . VAL D 1 71 ? 70.902 34.147 -43.254 1.00 68.84 68 VAL F O 1
ATOM 3888 N N . LEU D 1 72 ? 68.740 33.563 -43.134 1.00 63.08 69 LEU F N 1
ATOM 3889 C CA . LEU D 1 72 ? 68.726 33.000 -44.469 1.00 72.46 69 LEU F CA 1
ATOM 3890 C C . LEU D 1 72 ? 68.233 34.026 -45.482 1.00 81.17 69 LEU F C 1
ATOM 3891 O O . LEU D 1 72 ? 68.802 34.161 -46.565 1.00 82.16 69 LEU F O 1
ATOM 3896 N N . GLN D 1 73 ? 67.177 34.751 -45.121 1.00 86.23 70 GLN F N 1
ATOM 3897 C CA . GLN D 1 73 ? 66.600 35.770 -45.993 1.00 88.98 70 GLN F CA 1
ATOM 3898 C C . GLN D 1 73 ? 67.197 37.139 -45.712 1.00 92.41 70 GLN F C 1
ATOM 3899 O O . GLN D 1 73 ? 66.511 38.029 -45.207 1.00 94.38 70 GLN F O 1
ATOM 3905 N N . ASN D 1 74 ? 68.473 37.311 -46.029 1.00 92.10 71 ASN F N 1
ATOM 3906 C CA . ASN D 1 74 ? 69.093 38.621 -45.904 1.00 92.92 71 ASN F CA 1
ATOM 3907 C C . ASN D 1 74 ? 70.499 38.644 -46.477 1.00 94.11 71 ASN F C 1
ATOM 3908 O O . ASN D 1 74 ? 71.314 37.762 -46.192 1.00 90.84 71 ASN F O 1
ATOM 3913 N N . ASP D 1 75 ? 70.772 39.657 -47.291 1.00 92.63 72 ASP F N 1
ATOM 3914 C CA . ASP D 1 75 ? 72.084 39.801 -47.900 1.00 98.22 72 ASP F CA 1
ATOM 3915 C C . ASP D 1 75 ? 73.121 40.044 -46.812 1.00 91.12 72 ASP F C 1
ATOM 3916 O O . ASP D 1 75 ? 74.166 39.391 -46.772 1.00 90.00 72 ASP F O 1
ATOM 3921 N N . LYS D 1 76 ? 72.818 40.984 -45.926 1.00 84.60 73 LYS F N 1
ATOM 3922 C CA . LYS D 1 76 ? 73.654 41.225 -44.763 1.00 82.76 73 LYS F CA 1
ATOM 3923 C C . LYS D 1 76 ? 73.255 40.227 -43.688 1.00 78.13 73 LYS F C 1
ATOM 3924 O O . LYS D 1 76 ? 72.083 40.127 -43.331 1.00 76.18 73 LYS F O 1
ATOM 3930 N N . THR D 1 77 ? 74.224 39.474 -43.185 1.00 73.64 74 THR F N 1
ATOM 3931 C CA . THR D 1 77 ? 73.954 38.490 -42.140 1.00 66.67 74 THR F CA 1
ATOM 3932 C C . THR D 1 77 ? 75.153 38.381 -41.204 1.00 60.10 74 THR F C 1
ATOM 3933 O O . THR D 1 77 ? 76.275 38.697 -41.590 1.00 55.67 74 THR F O 1
ATOM 3937 N N . PRO D 1 78 ? 74.918 37.954 -39.956 1.00 53.48 75 PRO F N 1
ATOM 3938 C CA . PRO D 1 78 ? 76.030 37.872 -39.005 1.00 54.20 75 PRO F CA 1
ATOM 3939 C C . PRO D 1 78 ? 77.076 36.878 -39.49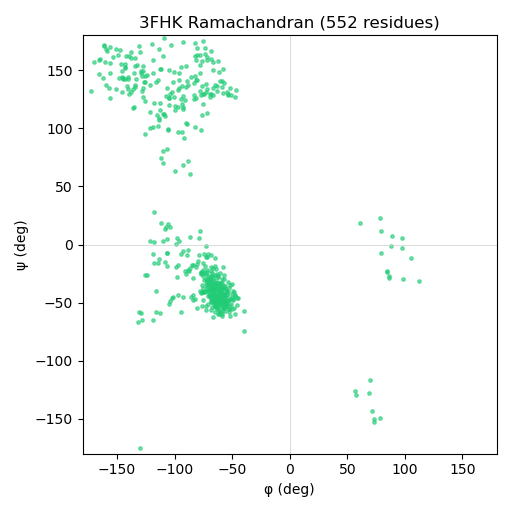2 1.00 57.25 75 PRO F C 1
ATOM 3940 O O . PRO D 1 78 ? 76.759 36.004 -40.296 1.00 52.38 75 PRO F O 1
ATOM 3944 N N . ASP D 1 79 ? 78.305 37.010 -39.010 1.00 61.34 76 ASP F N 1
ATOM 3945 C CA . ASP D 1 79 ? 79.354 36.053 -39.337 1.00 66.18 76 ASP F CA 1
ATOM 3946 C C . ASP D 1 79 ? 79.156 34.769 -38.546 1.00 67.36 76 ASP F C 1
ATOM 3947 O O . ASP D 1 79 ? 79.326 33.665 -39.070 1.00 66.78 76 ASP F O 1
ATOM 3952 N N . ASN D 1 80 ? 78.781 34.929 -37.281 1.00 63.06 77 ASN F N 1
ATOM 3953 C CA . ASN D 1 80 ? 78.580 33.802 -36.387 1.00 60.40 77 ASN F CA 1
ATOM 3954 C C . ASN D 1 80 ? 77.148 33.719 -35.868 1.00 56.63 77 ASN F C 1
ATOM 3955 O O . ASN D 1 80 ? 76.468 34.733 -35.681 1.00 49.45 77 ASN F O 1
ATOM 3960 N N . THR D 1 81 ? 76.706 32.490 -35.640 1.00 44.73 78 THR F N 1
ATOM 3961 C CA . THR D 1 81 ? 75.402 32.219 -35.077 1.00 41.72 78 THR F CA 1
ATOM 3962 C C . THR D 1 81 ? 75.583 31.151 -34.011 1.00 42.29 78 THR F C 1
ATOM 3963 O O . THR D 1 81 ? 76.036 30.048 -34.299 1.00 45.37 78 THR F O 1
ATOM 3967 N N . VAL D 1 82 ? 75.247 31.498 -32.777 1.00 38.01 79 VAL F N 1
ATOM 3968 C CA . VAL D 1 82 ? 75.399 30.593 -31.649 1.00 37.73 79 VAL F CA 1
ATOM 3969 C C . VAL D 1 82 ? 74.177 30.695 -30.745 1.00 36.22 79 VAL F C 1
ATOM 3970 O O . VAL D 1 82 ? 73.385 31.637 -30.845 1.00 38.55 79 VAL F O 1
ATOM 3974 N N . THR D 1 83 ? 74.025 29.734 -29.848 1.00 34.30 80 THR F N 1
ATOM 3975 C CA . THR D 1 83 ? 72.863 29.747 -28.976 1.00 39.98 80 THR F CA 1
ATOM 3976 C C . THR D 1 83 ? 73.210 29.271 -27.573 1.00 42.90 80 THR F C 1
ATOM 3977 O O . THR D 1 83 ? 74.153 28.509 -27.386 1.00 39.42 80 THR F O 1
ATOM 3981 N N . VAL D 1 84 ? 72.457 29.755 -26.589 1.00 37.31 81 VAL F N 1
ATOM 3982 C CA . VAL D 1 84 ? 72.507 29.202 -25.242 1.00 39.86 81 VAL F CA 1
ATOM 3983 C C . VAL D 1 84 ? 71.089 28.867 -24.823 1.00 41.04 81 VAL F C 1
ATOM 3984 O O . VAL D 1 84 ? 70.149 29.516 -25.273 1.00 42.11 81 VAL F O 1
ATOM 3988 N N . PHE D 1 85 ? 70.926 27.842 -23.985 1.00 37.49 82 PHE F N 1
ATOM 3989 C CA . PHE D 1 85 ? 69.590 27.413 -23.583 1.00 37.01 82 PHE F CA 1
ATOM 3990 C C . PHE D 1 85 ? 69.230 27.813 -22.150 1.00 42.16 82 PHE F C 1
ATOM 3991 O O . PHE D 1 85 ? 69.619 27.147 -21.190 1.00 45.58 82 PHE F O 1
ATOM 3999 N N . ALA D 1 86 ? 68.468 28.893 -22.016 1.00 42.10 83 ALA F N 1
ATOM 4000 C CA . ALA D 1 86 ? 68.082 29.399 -20.699 1.00 39.41 83 ALA F CA 1
ATOM 4001 C C . ALA D 1 86 ? 67.312 28.360 -19.899 1.00 43.41 83 ALA F C 1
ATOM 4002 O O . ALA D 1 86 ? 66.410 27.690 -20.421 1.00 40.37 83 ALA F O 1
ATOM 4004 N N . GLY D 1 87 ? 67.667 28.239 -18.624 1.00 47.31 84 GLY F N 1
ATOM 4005 C CA . GLY D 1 87 ? 66.975 27.350 -17.712 1.00 45.08 84 GLY F CA 1
ATOM 4006 C C . GLY D 1 87 ? 67.512 25.929 -17.754 1.00 49.90 84 GLY F C 1
ATOM 4007 O O . GLY D 1 87 ? 67.428 25.197 -16.770 1.00 58.69 84 GLY F O 1
ATOM 4008 N N . GLN D 1 88 ? 68.074 25.533 -18.891 1.00 46.40 85 GLN F N 1
ATOM 4009 C CA . GLN D 1 88 ? 68.602 24.179 -19.035 1.00 48.14 85 GLN F CA 1
ATOM 4010 C C . GLN D 1 88 ? 70.114 24.152 -18.902 1.00 48.61 85 GLN F C 1
ATOM 4011 O O . GLN D 1 88 ? 70.662 23.290 -18.227 1.00 61.58 85 GLN F O 1
ATOM 4017 N N . ASP D 1 89 ? 70.779 25.089 -19.574 1.00 48.55 86 ASP F N 1
ATOM 4018 C CA . ASP D 1 89 ? 72.225 25.257 -19.470 1.00 49.37 86 ASP F CA 1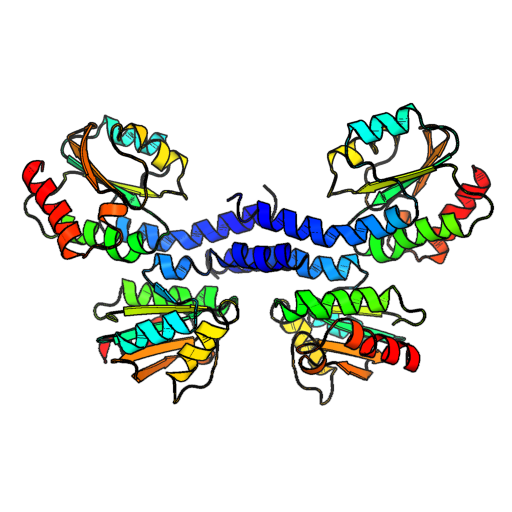
ATOM 4019 C C . ASP D 1 89 ? 72.467 26.569 -18.724 1.00 53.61 86 ASP F C 1
ATOM 4020 O O . ASP D 1 89 ? 72.924 27.560 -19.297 1.00 43.51 86 ASP F O 1
ATOM 4025 N N . LYS D 1 90 ? 72.140 26.551 -17.435 1.00 59.36 87 LYS F N 1
ATOM 4026 C CA . LYS D 1 90 ? 72.067 27.752 -16.613 1.00 57.66 87 LYS F CA 1
ATOM 4027 C C . LYS D 1 90 ? 73.373 28.521 -16.524 1.00 56.36 87 LYS F C 1
ATOM 4028 O O . LYS D 1 90 ? 73.382 29.749 -16.641 1.00 55.83 87 LYS F O 1
ATOM 4034 N N . GLU D 1 91 ? 74.472 27.805 -16.316 1.00 50.58 88 GLU F N 1
ATOM 4035 C CA . GLU D 1 91 ? 75.782 28.439 -16.245 1.00 55.24 88 GLU F CA 1
ATOM 4036 C C . GLU D 1 91 ? 76.201 28.996 -17.598 1.00 55.81 88 GLU F C 1
ATOM 4037 O O . GLU D 1 91 ? 76.926 29.988 -17.686 1.00 53.55 88 GLU F O 1
ATOM 4043 N N . ALA D 1 92 ? 75.744 28.343 -18.656 1.00 60.21 89 ALA F N 1
ATOM 4044 C CA . ALA D 1 92 ? 76.072 28.777 -20.002 1.00 55.69 89 ALA F CA 1
ATOM 4045 C C . ALA D 1 92 ? 75.398 30.114 -20.304 1.00 48.60 89 ALA F C 1
ATOM 4046 O O . ALA D 1 92 ? 76.047 31.047 -20.777 1.00 57.54 89 ALA F O 1
ATOM 4048 N N . THR D 1 93 ? 74.106 30.225 -20.007 1.00 43.87 90 THR F N 1
ATOM 4049 C CA . THR D 1 93 ? 73.399 31.457 -20.339 1.00 51.42 90 THR F CA 1
ATOM 4050 C C . THR D 1 93 ? 73.710 32.584 -19.348 1.00 55.94 90 THR F C 1
ATOM 4051 O O . THR D 1 93 ? 73.612 33.766 -19.692 1.00 59.46 90 THR F O 1
ATOM 4055 N N . ALA D 1 94 ? 74.096 32.220 -18.128 1.00 52.42 91 ALA F N 1
ATOM 4056 C CA . ALA D 1 94 ? 74.508 33.215 -17.145 1.00 51.94 91 ALA F CA 1
ATOM 4057 C C . ALA D 1 94 ? 75.867 33.790 -17.524 1.00 56.97 91 ALA F C 1
ATOM 4058 O O . ALA D 1 94 ? 76.130 34.970 -17.325 1.00 61.74 91 ALA F O 1
ATOM 4060 N N . LYS D 1 95 ? 76.727 32.946 -18.079 1.00 59.59 92 LYS F N 1
ATOM 4061 C CA . LYS D 1 95 ? 78.026 33.399 -18.554 1.00 60.25 92 LYS F CA 1
ATOM 4062 C C . LYS D 1 95 ? 77.865 34.346 -19.730 1.00 58.41 92 LYS F C 1
ATOM 4063 O O . LYS D 1 95 ? 78.486 35.399 -19.777 1.00 59.07 92 LYS F O 1
ATOM 4069 N N A MET D 1 96 ? 77.028 33.950 -20.682 0.50 56.92 93 MET F N 1
ATOM 4070 N N B MET D 1 96 ? 77.037 33.957 -20.692 0.50 56.93 93 MET F N 1
ATOM 4071 C CA A MET D 1 96 ? 76.807 34.739 -21.885 0.50 50.12 93 MET F CA 1
ATOM 4072 C CA B MET D 1 96 ? 76.841 34.764 -21.889 0.50 51.24 93 MET F CA 1
ATOM 4073 C C A MET D 1 96 ? 76.185 36.081 -21.536 0.50 54.90 93 MET F C 1
ATOM 4074 C C B MET D 1 96 ? 76.195 36.095 -21.530 0.50 54.93 93 MET F C 1
ATOM 4075 O O A MET D 1 96 ? 76.475 37.095 -22.169 0.50 57.81 93 MET F O 1
ATOM 4076 O O B MET D 1 96 ? 76.476 37.118 -22.153 0.50 57.83 93 MET F O 1
ATOM 4085 N N . ARG D 1 97 ? 75.332 36.082 -20.519 1.00 54.36 94 ARG F N 1
ATOM 4086 C CA . ARG D 1 97 ? 74.619 37.287 -20.134 1.00 52.48 94 ARG F CA 1
ATOM 4087 C C . ARG D 1 97 ? 75.548 38.361 -19.598 1.00 56.21 94 ARG F C 1
ATOM 4088 O O . ARG D 1 97 ? 75.217 39.547 -19.642 1.00 57.80 94 ARG F O 1
ATOM 4096 N N . GLU D 1 98 ? 76.716 37.946 -19.116 1.00 55.24 95 GLU F N 1
ATOM 4097 C CA . GLU D 1 98 ? 77.718 38.891 -18.619 1.00 69.34 95 GLU F CA 1
ATOM 4098 C C . GLU D 1 98 ? 78.308 39.751 -19.743 1.00 66.57 95 GLU F C 1
ATOM 4099 O O . GLU D 1 98 ? 78.792 40.849 -19.502 1.00 79.69 95 GLU F O 1
ATOM 4105 N N . TYR D 1 99 ? 78.254 39.242 -20.968 1.00 60.91 96 TYR F N 1
ATOM 4106 C CA . TYR D 1 99 ? 78.683 39.990 -22.143 1.00 60.06 96 TYR F CA 1
ATOM 4107 C C . TYR D 1 99 ? 77.536 40.847 -22.671 1.00 58.24 96 TYR F C 1
ATOM 4108 O O . TYR D 1 99 ? 77.640 41.437 -23.747 1.00 58.82 96 TYR F O 1
ATOM 4117 N N . PHE D 1 100 ? 76.435 40.882 -21.925 1.00 54.59 97 PHE F N 1
ATOM 4118 C CA . PHE D 1 100 ? 75.210 41.548 -22.361 1.00 53.93 97 PHE F CA 1
ATOM 4119 C C . PHE D 1 100 ? 74.875 42.686 -21.418 1.00 59.06 97 PHE F C 1
ATOM 4120 O O . PHE D 1 100 ? 73.710 43.035 -21.242 1.00 59.69 97 PHE F O 1
ATOM 4128 N N . THR D 1 101 ? 75.897 43.252 -20.793 1.00 65.40 98 THR F N 1
ATOM 4129 C CA . THR D 1 101 ? 75.679 44.325 -19.838 1.00 70.57 98 THR F CA 1
ATOM 4130 C C . THR D 1 101 ? 74.942 45.480 -20.511 1.00 68.23 98 THR F C 1
ATOM 4131 O O . THR D 1 101 ? 75.321 45.925 -21.597 1.00 65.86 98 THR F O 1
ATOM 4135 N N . GLY D 1 102 ? 73.875 45.943 -19.866 1.00 66.14 99 GLY F N 1
ATOM 4136 C CA . GLY D 1 102 ? 72.999 46.948 -20.439 1.00 61.76 99 GLY F CA 1
ATOM 4137 C C . GLY D 1 102 ? 71.627 46.374 -20.754 1.00 58.71 99 GLY F C 1
ATOM 4138 O O . GLY D 1 102 ? 70.616 47.080 -20.695 1.00 57.90 99 GLY F O 1
ATOM 4139 N N . ALA D 1 103 ? 71.598 45.084 -21.092 1.00 52.50 100 ALA F N 1
ATOM 4140 C CA . ALA D 1 103 ? 70.346 44.378 -21.354 1.00 51.83 100 ALA F CA 1
ATOM 4141 C C . ALA D 1 103 ? 69.863 43.629 -20.124 1.00 54.59 100 ALA F C 1
ATOM 4142 O O . ALA D 1 103 ? 70.661 43.071 -19.371 1.00 52.11 100 ALA F O 1
ATOM 4144 N N . ALA D 1 104 ? 68.551 43.631 -19.923 1.00 49.33 101 ALA F N 1
ATOM 4145 C CA . ALA D 1 104 ? 67.936 42.833 -18.878 1.00 46.41 101 ALA F CA 1
ATOM 4146 C C . ALA D 1 104 ? 67.859 41.385 -19.347 1.00 49.04 101 ALA F C 1
ATOM 4147 O O . ALA D 1 104 ? 67.688 41.130 -20.539 1.00 52.95 101 ALA F O 1
ATOM 4149 N N . PRO D 1 105 ? 67.979 40.430 -18.409 1.00 51.19 102 PRO F N 1
ATOM 4150 C CA . PRO D 1 105 ? 67.876 38.996 -18.722 1.00 36.78 102 PRO F CA 1
ATOM 4151 C C . PRO D 1 105 ? 66.437 38.614 -19.019 1.00 40.96 102 PRO F C 1
ATOM 4152 O O . PRO D 1 105 ? 65.541 38.980 -18.263 1.00 50.11 102 PRO F O 1
ATOM 4156 N N . SER D 1 106 ? 66.219 37.899 -20.114 1.00 46.51 103 SER F N 1
ATOM 4157 C CA . SER D 1 106 ? 64.902 37.375 -20.439 1.00 43.23 103 SER F CA 1
ATOM 4158 C C . SER D 1 106 ? 65.076 36.261 -21.460 1.00 43.31 103 SER F C 1
ATOM 4159 O O . SER D 1 106 ? 66.166 36.059 -21.989 1.00 45.46 103 SER F O 1
ATOM 4162 N N . SER D 1 107 ? 63.993 35.548 -21.743 1.00 40.25 104 SER F N 1
ATOM 4163 C CA . SER D 1 107 ? 64.043 34.397 -22.627 1.00 44.18 104 SER F CA 1
ATOM 4164 C C . SER D 1 107 ? 62.660 34.078 -23.166 1.00 47.21 104 SER F C 1
ATOM 4165 O O . SER D 1 107 ? 61.676 34.155 -22.436 1.00 47.34 104 SER F O 1
ATOM 4168 N N . PRO D 1 108 ? 62.580 33.767 -24.467 1.00 45.58 105 PRO F N 1
ATOM 4169 C CA . PRO D 1 108 ? 63.744 33.834 -25.352 1.00 40.03 105 PRO F CA 1
ATOM 4170 C C . PRO D 1 108 ? 64.184 35.280 -25.497 1.00 45.24 105 PRO F C 1
ATOM 4171 O O . PRO D 1 108 ? 63.383 36.185 -25.264 1.00 46.61 105 PRO F O 1
ATOM 4175 N N . SER D 1 109 ? 65.443 35.497 -25.855 1.00 42.91 106 SER F N 1
ATOM 4176 C CA . SER D 1 109 ? 65.901 36.825 -26.232 1.00 39.62 106 SER F CA 1
ATOM 4177 C C . SER D 1 109 ? 66.972 36.643 -27.289 1.00 39.73 106 SER F C 1
ATOM 4178 O O . SER D 1 109 ? 67.430 35.537 -27.508 1.00 29.01 106 SER F O 1
ATOM 4181 N N . MET D 1 110 ? 67.355 37.717 -27.963 1.00 35.37 107 MET F N 1
ATOM 4182 C CA . MET D 1 110 ? 68.367 37.605 -28.996 1.00 36.64 107 MET F CA 1
ATOM 4183 C C . MET D 1 110 ? 69.282 38.817 -28.906 1.00 42.12 107 MET F C 1
ATOM 4184 O O . MET D 1 110 ? 68.835 39.917 -28.575 1.00 43.93 107 MET F O 1
ATOM 4189 N N . ALA D 1 111 ? 70.565 38.608 -29.176 1.00 39.23 108 ALA F N 1
ATOM 4190 C CA . ALA D 1 111 ? 71.529 39.704 -29.184 1.00 37.99 108 ALA F CA 1
ATOM 4191 C C . ALA D 1 111 ? 72.438 39.670 -30.415 1.00 38.34 108 ALA F C 1
ATOM 4192 O O . ALA D 1 111 ? 72.826 38.602 -30.878 1.00 47.25 108 ALA F O 1
ATOM 4194 N N . LEU D 1 112 ? 72.760 40.852 -30.937 1.00 50.06 109 LEU F N 1
ATOM 4195 C CA . LEU D 1 112 ? 73.697 40.997 -32.041 1.00 44.95 109 LEU F CA 1
ATOM 4196 C C . LEU D 1 112 ? 74.995 41.562 -31.481 1.00 50.18 109 LEU F C 1
ATOM 4197 O O . LEU D 1 112 ? 74.981 42.487 -30.670 1.00 46.03 109 LEU F O 1
ATOM 4202 N N . LEU D 1 113 ? 76.118 40.991 -31.887 1.00 59.26 110 LEU F N 1
ATOM 4203 C CA . LEU D 1 113 ? 77.400 41.435 -31.367 1.00 63.07 110 LEU F CA 1
ATOM 4204 C C . LEU D 1 113 ? 78.346 41.803 -32.494 1.00 62.81 110 LEU F C 1
ATOM 4205 O O . LEU D 1 113 ? 78.320 41.197 -33.563 1.00 66.94 110 LEU F O 1
ATOM 4210 N N . LYS D 1 114 ? 79.169 42.813 -32.247 1.00 59.48 111 LYS F N 1
ATOM 4211 C CA . LYS D 1 114 ? 80.363 43.042 -33.044 1.00 60.18 111 LYS F CA 1
ATOM 4212 C C . LYS D 1 114 ? 81.537 42.674 -32.150 1.00 66.37 111 LYS F C 1
ATOM 4213 O O . LYS D 1 114 ? 81.816 43.360 -31.165 1.00 71.95 111 LYS F O 1
ATOM 4217 N N . GLY D 1 115 ? 82.212 41.577 -32.475 1.00 66.69 112 GLY F N 1
ATOM 4218 C CA . GLY D 1 115 ? 83.255 41.069 -31.608 1.00 66.20 112 GLY F CA 1
ATOM 4219 C C . GLY D 1 115 ? 82.613 40.524 -30.351 1.00 70.94 112 GLY F C 1
ATOM 4220 O O . GLY D 1 115 ? 81.829 39.572 -30.418 1.00 75.37 112 GLY F O 1
ATOM 4221 N N . LYS D 1 116 ? 82.926 41.129 -29.206 1.00 71.30 113 LYS F N 1
ATOM 4222 C CA A LYS D 1 116 ? 82.400 40.700 -27.914 0.50 71.56 113 LYS F CA 1
ATOM 4223 C CA B LYS D 1 116 ? 82.332 40.668 -27.953 0.50 71.31 113 LYS F CA 1
ATOM 4224 C C . LYS D 1 116 ? 81.454 41.737 -27.305 1.00 71.58 113 LYS F C 1
ATOM 4225 O O . LYS D 1 116 ? 80.955 41.552 -26.191 1.00 64.97 113 LYS F O 1
ATOM 4236 N N . GLU D 1 117 ? 81.234 42.838 -28.023 1.00 74.29 114 GLU F N 1
ATOM 4237 C CA . GLU D 1 117 ? 80.345 43.889 -27.541 1.00 72.97 114 GLU F CA 1
ATOM 4238 C C . GLU D 1 117 ? 78.974 43.854 -28.215 1.00 60.59 114 GLU F C 1
ATOM 4239 O O . GLU D 1 117 ? 78.873 43.792 -29.442 1.00 60.61 114 GLU F O 1
ATOM 4245 N N . VAL D 1 118 ? 77.921 43.912 -27.405 1.00 49.55 115 VAL F N 1
ATOM 4246 C CA . VAL D 1 118 ? 76.550 43.873 -27.923 1.00 57.75 115 VAL F CA 1
ATOM 4247 C C . VAL D 1 118 ? 76.124 45.200 -28.566 1.00 61.91 115 VAL F C 1
ATOM 4248 O O . VAL D 1 118 ? 76.275 46.275 -27.982 1.00 61.36 115 VAL F O 1
ATOM 4252 N N . VAL D 1 119 ? 75.591 45.114 -29.778 1.00 56.50 116 VAL F N 1
ATOM 4253 C CA . VAL D 1 119 ? 75.221 46.303 -30.528 1.00 51.29 116 VAL F CA 1
ATOM 4254 C C . VAL D 1 119 ? 73.729 46.322 -30.833 1.00 54.94 116 VAL F C 1
ATOM 4255 O O . VAL D 1 119 ? 73.216 47.307 -31.351 1.00 59.02 116 VAL F O 1
ATOM 4259 N N . HIS D 1 120 ? 73.042 45.222 -30.536 1.00 45.50 117 HIS F N 1
ATOM 4260 C CA . HIS D 1 120 ? 71.589 45.193 -30.611 1.00 44.45 117 HIS F CA 1
ATOM 4261 C C . HIS D 1 120 ? 70.999 44.111 -29.717 1.00 44.82 117 HIS F C 1
ATOM 4262 O O . HIS D 1 120 ? 71.605 43.053 -29.516 1.00 50.44 117 HIS F O 1
ATOM 4269 N N . PHE D 1 121 ? 69.811 44.376 -29.185 1.00 38.98 118 PHE F N 1
ATOM 4270 C CA . PHE D 1 121 ? 69.174 43.432 -28.280 1.00 39.13 118 PHE F CA 1
ATOM 4271 C C . PHE D 1 121 ? 67.675 43.358 -28.523 1.00 40.06 118 PHE F C 1
ATOM 4272 O O . PHE D 1 121 ? 67.004 44.378 -28.729 1.00 43.52 118 PHE F O 1
ATOM 4280 N N . ILE D 1 122 ? 67.166 42.132 -28.526 1.00 35.59 119 ILE F N 1
ATOM 4281 C CA . ILE D 1 122 ? 65.738 41.891 -28.651 1.00 39.56 119 ILE F CA 1
ATOM 4282 C C . ILE D 1 122 ? 65.256 41.117 -27.426 1.00 37.21 119 ILE F C 1
ATOM 4283 O O . ILE D 1 122 ? 65.453 39.908 -27.354 1.00 39.24 119 ILE F O 1
ATOM 4288 N N . PRO D 1 123 ? 64.643 41.821 -26.450 1.00 37.22 120 PRO F N 1
ATOM 4289 C CA . PRO D 1 123 ? 64.109 41.205 -25.222 1.00 35.62 120 PRO F CA 1
ATOM 4290 C C . PRO D 1 123 ? 62.893 40.320 -25.498 1.00 39.80 120 PRO F C 1
ATOM 4291 O O . PRO D 1 123 ? 62.319 40.384 -26.587 1.00 46.23 120 PRO F O 1
ATOM 4295 N N . ARG D 1 124 ? 62.503 39.502 -24.528 1.00 41.78 121 ARG F N 1
ATOM 4296 C CA . ARG D 1 124 ? 61.322 38.665 -24.705 1.00 46.78 121 ARG F CA 1
ATOM 4297 C C . ARG D 1 124 ? 60.116 39.532 -25.057 1.00 50.90 121 ARG F C 1
ATOM 4298 O O . ARG D 1 124 ? 59.314 39.171 -25.914 1.00 56.22 121 ARG F O 1
ATOM 4306 N N . HIS D 1 125 ? 59.985 40.682 -24.410 1.00 54.53 122 HIS F N 1
ATOM 4307 C CA . HIS D 1 125 ? 58.805 41.511 -24.649 1.00 59.69 122 HIS F CA 1
ATOM 4308 C C . HIS D 1 125 ? 58.792 42.166 -26.036 1.00 61.54 122 HIS F C 1
ATOM 4309 O O . HIS D 1 125 ? 57.792 42.754 -26.440 1.00 57.73 122 HIS F O 1
ATOM 4316 N N . GLU D 1 126 ? 59.894 42.049 -26.770 1.00 62.15 123 GLU F N 1
ATOM 4317 C CA . GLU D 1 126 ? 59.913 42.478 -28.167 1.00 65.52 123 GLU F CA 1
ATOM 4318 C C . GLU D 1 126 ? 59.695 41.281 -29.086 1.00 63.24 123 GLU F C 1
ATOM 4319 O O . GLU D 1 126 ? 59.776 41.398 -30.311 1.00 63.13 123 GLU F O 1
ATOM 4325 N N . ILE D 1 127 ? 59.417 40.133 -28.475 1.00 55.16 124 ILE F N 1
ATOM 4326 C CA . ILE D 1 127 ? 59.195 38.882 -29.194 1.00 52.29 124 ILE F CA 1
ATOM 4327 C C . ILE D 1 127 ? 57.784 38.403 -28.913 1.00 54.40 124 ILE F C 1
ATOM 4328 O O . ILE D 1 127 ? 56.936 38.342 -29.803 1.00 61.89 124 ILE F O 1
ATOM 4333 N N . GLU D 1 128 ? 57.548 38.072 -27.651 1.00 54.25 125 GLU F N 1
ATOM 4334 C CA . GLU D 1 128 ? 56.230 37.731 -27.156 1.00 59.15 125 GLU F CA 1
ATOM 4335 C C . GLU D 1 128 ? 55.230 38.814 -27.550 1.00 63.14 125 GLU F C 1
ATOM 4336 O O . GLU D 1 128 ? 55.469 40.001 -27.325 1.00 63.66 125 GLU F O 1
ATOM 4342 N N . GLY D 1 129 ? 54.117 38.406 -28.150 1.00 61.46 126 GLY F N 1
ATOM 4343 C CA . GLY D 1 129 ? 53.076 39.345 -28.524 1.00 62.83 126 GLY F CA 1
ATOM 4344 C C . GLY D 1 129 ? 53.403 40.118 -29.787 1.00 66.39 126 GLY F C 1
ATOM 4345 O O . GLY D 1 129 ? 52.880 41.209 -30.011 1.00 59.45 126 GLY F O 1
ATOM 4346 N N . HIS D 1 130 ? 54.275 39.557 -30.617 1.00 72.09 127 HIS F N 1
ATOM 4347 C CA . HIS D 1 130 ? 54.636 40.210 -31.868 1.00 73.11 127 HIS F CA 1
ATOM 4348 C C . HIS D 1 130 ? 54.524 39.255 -33.046 1.00 69.41 127 HIS F C 1
ATOM 4349 O O . HIS D 1 130 ? 54.416 38.041 -32.867 1.00 69.48 127 HIS F O 1
ATOM 4356 N N . ASP D 1 131 ? 54.544 39.813 -34.249 1.00 68.16 128 ASP F N 1
ATOM 4357 C CA . ASP D 1 131 ? 54.393 39.026 -35.461 1.00 77.83 128 ASP F CA 1
ATOM 4358 C C . ASP D 1 131 ? 55.754 38.573 -35.953 1.00 71.94 128 ASP F C 1
ATOM 4359 O O . ASP D 1 131 ? 56.766 39.221 -35.687 1.00 70.79 128 ASP F O 1
ATOM 4364 N N . MET D 1 132 ? 55.772 37.459 -36.674 1.00 66.78 129 MET F N 1
ATOM 4365 C CA . MET D 1 132 ? 56.984 37.008 -37.335 1.00 70.85 129 MET F CA 1
ATOM 4366 C C . MET D 1 132 ? 57.560 38.155 -38.161 1.00 73.06 129 MET F C 1
ATOM 4367 O O . MET D 1 132 ? 58.777 38.303 -38.272 1.00 66.00 129 MET F O 1
ATOM 4372 N N . GLU D 1 133 ? 56.672 38.971 -38.726 1.00 75.88 130 GLU F N 1
ATOM 4373 C CA . GLU D 1 133 ? 57.080 40.081 -39.581 1.00 80.84 130 GLU F CA 1
ATOM 4374 C C . GLU D 1 133 ? 57.923 41.100 -38.821 1.00 78.15 130 GLU F C 1
ATOM 4375 O O . GLU D 1 133 ? 59.074 41.349 -39.177 1.00 79.17 130 GLU F O 1
ATOM 4377 N N . GLU D 1 134 ? 57.349 41.683 -37.773 1.00 71.52 131 GLU F N 1
ATOM 4378 C CA . GLU D 1 134 ? 58.049 42.700 -36.994 1.00 66.10 131 GLU F CA 1
ATOM 4379 C C . GLU D 1 134 ? 59.333 42.188 -36.339 1.00 60.20 131 GLU F C 1
ATOM 4380 O O . GLU D 1 134 ? 60.309 42.927 -36.197 1.00 56.84 131 GLU F O 1
ATOM 4386 N N . ILE D 1 135 ? 59.340 40.920 -35.951 1.00 59.27 132 ILE F N 1
ATOM 4387 C CA . ILE D 1 135 ? 60.516 40.357 -35.309 1.00 56.86 132 ILE F CA 1
ATOM 4388 C C . ILE D 1 135 ? 61.705 40.260 -36.267 1.00 58.80 132 ILE F C 1
ATOM 4389 O O . ILE D 1 135 ? 62.789 40.759 -35.964 1.00 57.80 132 ILE F O 1
ATOM 4394 N N . MET D 1 136 ? 61.522 39.630 -37.424 1.00 60.13 133 MET F N 1
ATOM 4395 C CA . MET D 1 136 ? 62.648 39.544 -38.352 1.00 63.35 133 MET F CA 1
ATOM 4396 C C . MET D 1 136 ? 62.896 40.865 -39.066 1.00 55.96 133 MET F C 1
ATOM 4397 O O . MET D 1 136 ? 63.994 41.118 -39.552 1.00 58.21 133 MET F O 1
ATOM 4402 N N . LYS D 1 137 ? 61.873 41.709 -39.116 1.00 54.35 134 LYS F N 1
ATOM 4403 C CA . LYS D 1 137 ? 62.060 43.093 -39.523 1.00 61.38 134 LYS F CA 1
ATOM 4404 C C . LYS D 1 137 ? 63.007 43.739 -38.518 1.00 59.71 134 LYS F C 1
ATOM 4405 O O . LYS D 1 137 ? 63.942 44.444 -38.891 1.00 61.90 134 LYS F O 1
ATOM 4411 N N . ASN D 1 138 ? 62.755 43.480 -37.237 1.00 57.26 135 ASN F N 1
ATOM 4412 C CA . ASN D 1 138 ? 63.647 43.904 -36.168 1.00 53.56 135 ASN F CA 1
ATOM 4413 C C . ASN D 1 138 ? 65.049 43.354 -36.417 1.00 44.78 135 ASN F C 1
ATOM 4414 O O . ASN D 1 138 ? 66.021 44.103 -36.519 1.00 52.15 135 ASN F O 1
ATOM 4419 N N . LEU D 1 139 ? 65.132 42.034 -36.524 1.00 48.54 136 LEU F N 1
ATOM 4420 C CA . LEU D 1 139 ? 66.373 41.334 -36.840 1.00 52.20 136 LEU F CA 1
ATOM 4421 C C . LEU D 1 139 ? 67.089 41.854 -38.084 1.00 57.90 136 LEU F C 1
ATOM 4422 O O . LEU D 1 139 ? 68.226 42.315 -38.002 1.00 63.10 136 LEU F O 1
ATOM 4427 N N . THR D 1 140 ? 66.427 41.766 -39.235 1.00 56.11 137 THR F N 1
ATOM 4428 C CA . THR D 1 140 ? 67.067 42.104 -40.500 1.00 58.17 137 THR F CA 1
ATOM 4429 C C . THR D 1 140 ? 67.555 43.540 -40.485 1.00 61.19 137 THR F C 1
ATOM 4430 O O . THR D 1 140 ? 68.656 43.831 -40.948 1.00 64.74 137 THR F O 1
ATOM 4434 N N . ALA D 1 141 ? 66.729 44.437 -39.957 1.00 65.07 138 ALA F N 1
ATOM 4435 C CA . ALA D 1 141 ? 67.115 45.835 -39.819 1.00 45.92 138 ALA F CA 1
ATOM 4436 C C . ALA D 1 141 ? 68.448 45.914 -39.098 1.00 45.03 138 ALA F C 1
ATOM 4437 O O . ALA D 1 141 ? 69.407 46.472 -39.610 1.00 52.95 138 ALA F O 1
ATOM 4439 N N . ALA D 1 142 ? 68.503 45.319 -37.912 1.00 43.07 139 ALA F N 1
ATOM 4440 C CA . ALA D 1 142 ? 69.726 45.288 -37.123 1.00 44.90 139 ALA F CA 1
ATOM 4441 C C . ALA D 1 142 ? 70.902 44.737 -37.930 1.00 51.40 139 ALA F C 1
ATOM 4442 O O . ALA D 1 142 ? 72.018 45.249 -37.834 1.00 58.40 139 ALA F O 1
ATOM 4444 N N . PHE D 1 143 ? 70.656 43.693 -38.721 1.00 52.43 140 PHE F N 1
ATOM 4445 C CA . PHE D 1 143 ? 71.695 43.139 -39.591 1.00 57.60 140 PHE F CA 1
ATOM 4446 C C . PHE D 1 143 ? 72.218 44.223 -40.533 1.00 63.81 140 PHE F C 1
ATOM 4447 O O . PHE D 1 143 ? 73.424 44.388 -40.708 1.00 62.58 140 PHE F O 1
ATOM 4455 N N . ASP D 1 144 ? 71.293 44.953 -41.147 1.00 67.34 141 ASP F N 1
ATOM 4456 C CA . ASP D 1 144 ? 71.644 45.996 -42.102 1.00 69.18 141 ASP F CA 1
ATOM 4457 C C . ASP D 1 144 ? 72.498 47.073 -41.443 1.00 72.07 141 ASP F C 1
ATOM 4458 O O . ASP D 1 144 ? 73.465 47.558 -42.030 1.00 78.66 141 ASP F O 1
ATOM 4463 N N . ALA D 1 145 ? 72.146 47.429 -40.213 1.00 69.29 142 ALA F N 1
ATOM 4464 C CA . ALA D 1 145 ? 72.860 48.465 -39.479 1.00 66.03 142 ALA F CA 1
ATOM 4465 C C . ALA D 1 145 ? 74.263 48.038 -39.056 1.00 66.97 142 ALA F C 1
ATOM 4466 O O . ALA D 1 145 ? 75.162 48.875 -38.954 1.00 68.54 142 ALA F O 1
ATOM 4468 N N . HIS D 1 146 ? 74.457 46.742 -38.822 1.00 64.29 143 HIS F N 1
ATOM 4469 C CA . HIS D 1 146 ? 75.697 46.277 -38.198 1.00 68.95 143 HIS F CA 1
ATOM 4470 C C . HIS D 1 146 ? 76.467 45.187 -38.954 1.00 74.81 143 HIS F C 1
ATOM 4471 O O . HIS D 1 146 ? 77.681 45.062 -38.796 1.00 73.60 143 HIS F O 1
ATOM 4478 N N . CYS D 1 147 ? 75.769 44.399 -39.762 1.00 83.53 144 CYS F N 1
ATOM 4479 C CA . CYS D 1 147 ? 76.396 43.257 -40.421 1.00 94.37 144 CYS F CA 1
ATOM 4480 C C . CYS D 1 147 ? 76.766 43.552 -41.867 1.00 103.62 144 CYS F C 1
ATOM 4481 O O . CYS D 1 147 ? 77.572 42.833 -42.462 1.00 107.73 144 CYS F O 1
#

Radius of gyration: 29.61 Å; Cα contacts (8 Å, |Δi|>4): 1080; chains: 4; bounding box: 60×67×82 Å

InterPro domains:
  IPR009474 Bacilliredoxins BrxB/BrxA [PF06491] (8-144)
  IPR009474 Bacilliredoxins BrxB/BrxA [PTHR40052] (1-144)
  IPR009474 Bacilliredoxins BrxB/BrxA [TIGR04191] (8-144)

Organism: Bacillus subtilis (strain 168) (NCBI:txid224308)

Sequence (584 aa):
SNAMMSMAYEEYMRQLVVPMRRELTGAGFEELTTAEEVENFMEKAEGTTLVVVNSVCCGCAAGLARPAATQAVLQNDKTPDNTVTVFAGQDKEATAKMMREYFTGAAPSSPSMALLKGKEVVHFIPRHEIEGHDMEEIMKNLTAAFDAHCMSMAYEEYMRQLVVPMMRRELTGAGFEELTTAEEVENFMEKAEGTTLVVVNSVVCGCAAGLARPAATQAVLQNDKKTPDNTVTVFAGQDKEATAKMREYFTGAAPSSPSMALLKGKEVVHFIPRHEIEGHDMEEIMKNLTAAFDAHSNAMMSMMAYEEYMRQLVVPMRRELTGAGFEELTTAEEVENFMEKAEGTTLVVVNSVCGCAAGLARPAATQAVLQQNDKTPDNTVTVFAGQDKEATAKMREYFTGAAPSSPSMALLKGKEVVHFIPRHEIEGHDMEEIMMKNLTAAFDAHCSNAMSMAYEEYMRQLVVPMRRELTGAGFEELTTAEEVENFMEKAEGTTLVVVNSVCGCAAGLARPAATQAVLQNDKTPDNTVTVFAGQDKEATAKMMREYFTGAAPSSPSMALLKGKKEVVHFIPRHEIEGHDMEEIMKNLTAAFDAHC

CATH classification: 6.10.250.2150 (+1 more: 3.40.30.10)

Solvent-accessible surface area: 25795 Å² total; per-residue (Å²): 61,107,61,6,25,112,6,29,108,68,2,14,134,31,7,1,34,78,9,44,167,64,0,43,72,33,56,3,100,55,4,56,54,26,73,68,0,78,74,35,2,101,131,18,144,27,2,0,0,0,0,0,1,11,15,40,27,20,0,13,35,31,0,2,25,0,0,17,65,0,24,137,130,32,140,85,55,10,103,41,22,3,6,1,6,12,48,63,22,149,132,0,4,60,41,0,67,119,34,8,133,85,40,77,98,31,26,0,2,0,0,3,0,96,22,97,113,40,44,59,49,2,24,70,128,66,0,83,80,66,76,44,95,92,2,30,79,38,2,30,61,5,0,77,73,71,54,100,83,148,7,23,38,54,0,11,146,41,0,2,47,0,0,44,88,15,0,19,4,24,24,3,100,47,7,52,49,23,88,70,0,73,78,26,2,104,149,18,140,37,24,0,2,0,0,0,3,11,24,40,45,14,0,1,22,33,0,0,19,0,0,16,69,0,22,102,119,28,148,122,56,14,103,35,24,1,3,1,3,10,44,59,20,130,103,0,4,58,47,0,68,110,45,6,138,82,31,75,99,28,31,0,2,1,0,5,0,112,28,94,105,44,42,60,40,2,30,74,126,65,0,86,76,55,86,46,53,95,2,15,139,42,2,22,62,7,5,84,75,98,142,88,47,31,37,114,9,10,121,61,0,10,146,23,0,1,28,0,0,42,94,29,0,23,6,35,32,5,90,52,5,58,41,20,64,77,0,70,81,29,1,101,118,18,143,26,6,1,2,0,0,0,2,8,37,33,48,17,0,13,44,22,0,0,20,0,0,21,66,0,24,112,126,28,131,69,40,12,104,42,22,0,7,0,5,8,54,53,22,146,104,0,5,51,43,0,66,117,36,10,120,88,35,76,99,28,33,0,2,1,0,5,0,106,17,104,104,47,40,65,43,3,25,69,134,62,0,90,74,69,97,44,126,78,2,35,123,40,4,26,58,7,0,81,77,76,58,92,90,49,4,23,123,3,31,95,84,0,15,154,30,1,0,35,66,6,47,164,43,0,54,71,49,50,3,99,59,12,58,42,22,125,74,0,74,83,31,0,87,107,14,138,36,10,0,1,0,0,1,2,3,22,25,30,13,0,10,30,35,0,3,25,0,0,29,69,0,32,156,113,37,149,92,41,12,109,37,22,0,6,1,5,14,45,59,22,116,133,0,4,53,46,0,67,111,39,5,115,89,32,73,98,29,28,0,2,1,2,4,0,96,18,106,121,34,44,62,45,2,27,62,126,64,0,86,76,58,88,56,62,64,1,24,130,39,3,28,55,6,0,77,78,80,42

Secondary structure (DSSP, 8-state):
-HHHHHHHHHHHHHHHHHHHHHHHTTTPEE--SHHHHHHHHHH--SEEEEEEE-SSHHIIIIIHHHHHHHHHH-SS--SEEEEEETTTSHHHHHHHHTTSTTPPP-SSEEEEEETTEEEEEE-GGGTTTS-HHHHHHHHHHHHHHH-/-HHHHHHHHHHHTHHHHHHHHTTTPEE--SHHHHHHHHHH--SEEEEEEE-SSHHIIIIIHHHHHHHHHH-SS--SEEEEEETTTSHHHHHHHHHT-TTPPP-SSEEEEEETTEEEEEE-GGGTTT--HHHHHHHHHHHHHH-/--HHHHHHHHHHHHHTHHHHHHHHTTTPEE--SHHHHHHHHHH--SEEEEEEE-SSHHIIIIIHHHHHHHHHH-SS--SEEEEEETTTSHHHHHHHHHTSTTPPP-SSEEEEEETTEEEEEE-HHHHTT--HHHHHHHHHHHHHHH-/--HHHHHHHHHHHHHHHHHHHHHHTTT-EE--SHHHHHHHHHS--SEEEEEEE-SSHHIIIIIHHHHHHHHHS-SS--SEEEEEETTTSHHHHHHHHGGGTTSPP-SSEEEEEETTEEEEEE-GGGTTT--HHHHHHHHHHHHHHH-

Foldseek 3Di:
DCVVVVVVLVVVVVVCVVVVCLQVVLVAAEDLALVSLCVCLVPDAAKEKEWAAEPDPLSVAAVSVLVSCLQVPAPQHTPHHYYYYDPNSPSNVVNLVVLAPPDDDAPGWMFMDHRSHGPDIGHVVNRPPDHSVSSNCRVRVVSVVGD/DVCCVLVVCVVVCVVVVCLQVVLVAAEQQALVSLVVCLQPDAFKEKEWAAEDDDLSVQWVSVLLSCLQVPAPFHTPHYYYYHDPSSPRNNVNLVVLAVPDDDAPRKMFMDHRSHTDDIGHVVQRPPDHRVSSNCSSNVSRVVD/DDPVVVVVLVVVVVVCVVVVCLQVVLVAAEQLALVSQCVDLVPDAWKEKEWAAEPDPLNVAAVSVLVSCLQPVAPFHTPHYYYYHDPNSPNRVVNLVVLVPPDDDAPGWMFMDHRSHGPDIGHSVQRPPDHSVSSNCVVNVSRVVRD/DDDVVVVVLVVVVVVCVVQVCLQVVLPAAEQQALVSLVVDLQPDAWKEKEWEAEPDPLSVVAVSVLVSVLQVPAPQHTPYYYYYYDPNSPNRVVSLCVLVPPDDDAPRKMFMDHRSHTDDIGHVVNRPPDDSVSSSVSVRVVSVVGD

B-factor: mean 53.52, std 18.08, range [15.79, 173.64]